Protein AF-A0A8W8NRC4-F1 (afdb_monomer_lite)

Secondary structure (DSSP, 8-state):
-TTS--SEEEGGGGTT-TT--EEE--SS--SEEE--TT----EEEEE--SS--S---GGGGGGEEEEEEEE-TTS-EE-SGGGHHHH-TTTTTTEEETTGGG-BEEESGGGTT-BGGG--GGGS------S---S---BPPHHHHH----S-HHHHHHHHHHHEEEEEETTS-EEEEEEEEETTEEEE-SHHHHTTTT-SSS-SEEEEETT-SSPBEEEEEEE-TTTTTT-GGG--EEEEEE-SS--TT-PPPEEPPHHHHHHHHHH--EEEEEEEEEESSSEEEEEEEEEEE-S--SSTTSEEEEEPGGGS-TTEEEE-TTPEEEESSTT--EEEEEEE----SSTTEEEEEEGGGTHHHHHHHHHHHHHHEEE-SS-EEE-------HHHHHHHHS-----

Organism: Magallana gigas (NCBI:txid29159)

pLDDT: mean 82.93, std 14.38, range [27.86, 97.38]

Foldseek 3Di:
DPQEADQEEELVVCQPPQPAAEDEPENYAHQAYHQDPPRAAAHQEYEPDQYAYQAYAPSVLRRYHFAHEYHHANYAYAQALRCLLVQDPVNCRRYPHPPLQRQQHCDDPVRHRPRPNPDDNVNRHDPPPDVCPPPFQLADDSVLLVDPPPDDLVVLFLLLLQQKKFKAAPVRAGQAIWGNQDQQKIKFFQVSQPVQPPDPPDSRIFMDGRPDPDTWAWFDKAAQQCVVVVPQLRRMIMTGTDDDPPPPPRDGARAYAPSSCVSSCVPFFKKKKWWFKDDPPGRDDIGMFIWGWDPDDPDPQWTKTFGDPPPAPPRIDTRQGNIWMATHGRNRRYTQFGWDDDDDPDRRMTIGNGCNSCSVLVSLQVVQDVVFWDADPVHIDGDDGPHDHPVNVVVVVDPPDDD

Radius of gyration: 23.8 Å; chains: 1; bounding box: 59×49×68 Å

InterPro domains:
  IPR000483 Cysteine-rich flanking region, C-terminal [SM00082] (75-127)
  IPR009003 Peptidase S1, PA clan [SSF50494] (170-368)
  IPR032675 Leucine-rich repeat domain superfamily [G3DSA:3.80.10.10] (1-137)
  IPR051295 Leucine-rich glioma-inactivated/LGI-related [PTHR24367] (42-146)

Structure (mmCIF, N/CA/C/O backbone):
data_AF-A0A8W8NRC4-F1
#
_entry.id   AF-A0A8W8NRC4-F1
#
loop_
_atom_site.group_PDB
_atom_site.id
_atom_site.type_symbol
_atom_site.label_atom_id
_atom_site.label_alt_id
_atom_site.label_comp_id
_atom_site.label_asym_id
_atom_site.label_entity_id
_atom_site.label_seq_id
_atom_site.pdbx_PDB_ins_code
_atom_site.Cartn_x
_atom_site.Cartn_y
_atom_site.Cartn_z
_atom_site.occupancy
_atom_site.B_iso_or_equiv
_atom_site.auth_seq_id
_atom_site.auth_comp_id
_atom_site.auth_asym_id
_atom_site.auth_atom_id
_atom_site.pdbx_PDB_model_num
ATOM 1 N N . MET A 1 1 ? -12.904 6.091 25.878 1.00 91.38 1 MET A N 1
ATOM 2 C CA . MET A 1 1 ? -11.853 6.393 24.872 1.00 91.38 1 MET A CA 1
ATOM 3 C C . MET A 1 1 ? -12.434 6.813 23.511 1.00 91.38 1 MET A C 1
ATOM 5 O O . MET A 1 1 ? -11.708 6.826 22.515 1.00 91.38 1 MET A O 1
ATOM 9 N N . LYS A 1 2 ? -13.689 7.273 23.476 1.00 94.75 2 LYS A N 1
ATOM 10 C CA . LYS A 1 2 ? -14.356 7.843 22.305 1.00 94.75 2 LYS A CA 1
ATOM 11 C C . LYS A 1 2 ? -13.610 9.009 21.663 1.00 94.75 2 LYS A C 1
ATOM 13 O O . LYS A 1 2 ? -12.963 9.786 22.367 1.00 94.75 2 LYS A O 1
ATOM 18 N N . GLY A 1 3 ? -13.727 9.137 20.341 1.00 92.00 3 GLY A N 1
ATOM 19 C CA . GLY A 1 3 ? -13.308 10.333 19.600 1.00 92.00 3 GLY A CA 1
ATOM 20 C C . GLY A 1 3 ? -11.796 10.557 19.569 1.00 92.00 3 GLY A C 1
ATOM 21 O O . GLY A 1 3 ? -11.331 11.682 19.377 1.00 92.00 3 GLY A O 1
ATOM 22 N N . ASN A 1 4 ? -11.016 9.504 19.813 1.00 91.44 4 ASN A N 1
ATOM 23 C CA . ASN A 1 4 ? -9.562 9.575 19.803 1.00 91.44 4 ASN A CA 1
ATOM 24 C C . ASN A 1 4 ? -9.013 9.218 18.412 1.00 91.44 4 ASN A C 1
ATOM 26 O O . ASN A 1 4 ? -9.704 9.256 17.397 1.00 91.44 4 ASN A O 1
ATOM 30 N N . LYS A 1 5 ? -7.708 8.950 18.333 1.00 89.12 5 LYS A N 1
ATOM 31 C CA . LYS A 1 5 ? -7.019 8.608 17.081 1.00 89.12 5 LYS A CA 1
ATOM 32 C C . LYS A 1 5 ? -6.354 7.242 17.192 1.00 89.12 5 LYS A C 1
ATOM 34 O O . LYS A 1 5 ? -5.178 7.097 16.864 1.00 89.12 5 LYS A O 1
ATOM 39 N N . LEU A 1 6 ? -7.074 6.271 17.742 1.00 88.94 6 LEU A N 1
ATOM 40 C CA . LEU A 1 6 ? -6.575 4.910 17.906 1.00 88.94 6 LEU A CA 1
ATOM 41 C C . LEU A 1 6 ? -6.687 4.153 16.578 1.00 88.94 6 LEU A C 1
ATOM 43 O O . LEU A 1 6 ? -7.722 4.217 15.927 1.00 88.94 6 LEU A O 1
ATOM 47 N N . LEU A 1 7 ? -5.625 3.442 16.187 1.00 86.88 7 LEU A N 1
ATOM 48 C CA . LEU A 1 7 ? -5.632 2.527 15.029 1.00 86.88 7 LEU A CA 1
ATOM 49 C C . LEU A 1 7 ? -5.990 1.091 15.417 1.00 86.88 7 LEU A C 1
ATOM 51 O O . LEU A 1 7 ? -6.345 0.285 14.563 1.00 86.88 7 LEU A O 1
ATOM 55 N N . ASN A 1 8 ? -5.839 0.772 16.699 1.00 88.50 8 ASN A N 1
ATOM 56 C CA . ASN A 1 8 ? -6.156 -0.511 17.299 1.00 88.50 8 ASN A CA 1
ATOM 57 C C . ASN A 1 8 ? -6.376 -0.338 18.794 1.00 88.50 8 ASN A C 1
ATOM 59 O O . ASN A 1 8 ? -6.003 0.687 19.378 1.00 88.50 8 ASN A O 1
ATOM 63 N N . PHE A 1 9 ? -6.953 -1.370 19.385 1.00 90.81 9 PHE A N 1
ATOM 64 C CA . PHE A 1 9 ? -7.138 -1.455 20.813 1.00 90.81 9 PHE A CA 1
ATOM 65 C C . PHE A 1 9 ? -6.835 -2.872 21.281 1.00 90.81 9 PHE A C 1
ATOM 67 O O . PHE A 1 9 ? -7.392 -3.825 20.740 1.00 90.81 9 PHE A O 1
ATOM 74 N N . ASN A 1 10 ? -5.958 -3.008 22.274 1.00 90.69 10 ASN A N 1
ATOM 75 C CA . ASN A 1 10 ? -5.659 -4.292 22.889 1.00 90.69 10 ASN A CA 1
ATOM 76 C C . ASN A 1 10 ? -6.297 -4.361 24.273 1.00 90.69 10 ASN A C 1
ATOM 78 O O . ASN A 1 10 ? -5.973 -3.569 25.161 1.00 90.69 10 ASN A O 1
ATOM 82 N N . PHE A 1 11 ? -7.191 -5.328 24.469 1.00 91.25 11 PHE A N 1
ATOM 83 C CA . PHE A 1 11 ? -7.958 -5.432 25.707 1.00 91.25 11 PHE A CA 1
ATOM 84 C C . PHE A 1 11 ? -7.105 -5.795 26.933 1.00 91.25 11 PHE A C 1
ATOM 86 O O . PHE A 1 11 ? -7.537 -5.547 28.056 1.00 91.25 11 PHE A O 1
ATOM 93 N N . THR A 1 12 ? -5.864 -6.268 26.756 1.00 90.38 12 THR A N 1
ATOM 94 C CA . THR A 1 12 ? -4.906 -6.435 27.871 1.00 90.38 12 THR A CA 1
ATOM 95 C C . THR A 1 12 ? -4.563 -5.117 28.568 1.00 90.38 12 THR A C 1
ATOM 97 O O . THR A 1 12 ? -4.163 -5.123 29.727 1.00 90.38 12 THR A O 1
ATOM 100 N N . TRP A 1 13 ? -4.748 -3.968 27.910 1.00 90.75 13 TRP A N 1
ATOM 101 C CA . TRP A 1 13 ? -4.475 -2.657 28.510 1.00 90.75 13 TRP A CA 1
ATOM 102 C C . TRP A 1 13 ? -5.466 -2.275 29.611 1.00 90.75 13 TRP A C 1
ATOM 104 O O . TRP A 1 13 ? -5.185 -1.368 30.391 1.00 90.75 13 TRP A O 1
ATOM 114 N N . ILE A 1 14 ? -6.617 -2.948 29.674 1.00 91.50 14 ILE A N 1
ATOM 115 C CA . ILE A 1 14 ? -7.702 -2.634 30.609 1.00 91.50 14 ILE A CA 1
ATOM 116 C C . ILE A 1 14 ? -8.070 -3.807 31.528 1.00 91.50 14 ILE A C 1
ATOM 118 O O . ILE A 1 14 ? -9.033 -3.704 32.279 1.00 91.50 14 ILE A O 1
ATOM 122 N N . THR A 1 15 ? -7.295 -4.900 31.533 1.00 87.94 15 THR A N 1
ATOM 123 C CA . THR A 1 15 ? -7.568 -6.083 32.379 1.00 87.94 15 THR A CA 1
ATOM 124 C C . THR A 1 15 ? -7.462 -5.815 33.875 1.00 87.94 15 THR A C 1
ATOM 126 O O . THR A 1 15 ? -8.108 -6.498 34.660 1.00 87.94 15 THR A O 1
ATOM 129 N N . ASN A 1 16 ? -6.682 -4.814 34.289 1.00 86.00 16 ASN A N 1
ATOM 130 C CA . ASN A 1 16 ? -6.444 -4.508 35.705 1.00 86.00 16 ASN A CA 1
ATOM 131 C C . ASN A 1 16 ? -7.410 -3.446 36.263 1.00 86.00 16 ASN A C 1
ATOM 133 O O . ASN A 1 16 ? -7.067 -2.729 37.201 1.00 86.00 16 ASN A O 1
ATOM 137 N N . LEU A 1 17 ? -8.602 -3.315 35.674 1.00 88.56 17 LEU A N 1
ATOM 138 C CA . LEU A 1 17 ? -9.624 -2.347 36.074 1.00 88.56 17 LEU A CA 1
ATOM 139 C C . LEU A 1 17 ? -10.844 -3.088 36.658 1.00 88.56 17 LEU A C 1
ATOM 141 O O . LEU A 1 17 ? -11.779 -3.402 35.925 1.00 88.56 17 LEU A O 1
ATOM 145 N N . PRO A 1 18 ? -10.865 -3.378 37.975 1.00 80.81 18 PRO A N 1
ATOM 146 C CA . PRO A 1 18 ? -11.816 -4.322 38.576 1.00 80.81 18 PRO A CA 1
ATOM 147 C C . PRO A 1 18 ? -13.279 -3.852 38.573 1.00 80.81 18 PRO A C 1
ATOM 149 O O . PRO A 1 18 ? -14.177 -4.670 38.721 1.00 80.81 18 PRO A O 1
ATOM 152 N N . GLN A 1 19 ? -13.524 -2.549 38.415 1.00 89.38 19 GLN A N 1
ATOM 153 C CA . GLN A 1 19 ? -14.869 -1.953 38.366 1.00 89.38 19 GLN A CA 1
ATOM 154 C C . GLN A 1 19 ? -15.298 -1.574 36.938 1.00 89.38 19 GLN A C 1
ATOM 156 O O . GLN A 1 19 ? -16.319 -0.912 36.741 1.00 89.38 19 GLN A O 1
ATOM 161 N N . LEU A 1 20 ? -14.503 -1.934 35.926 1.00 93.00 20 LEU A N 1
ATOM 162 C CA . LEU A 1 20 ? -14.778 -1.550 34.549 1.00 93.00 20 LEU A CA 1
ATOM 163 C C . LEU A 1 20 ? -15.996 -2.306 34.014 1.00 93.00 20 LEU A C 1
ATOM 165 O O . LEU A 1 20 ? -15.986 -3.530 33.920 1.00 93.00 20 LEU A O 1
ATOM 169 N N . SER A 1 21 ? -17.025 -1.554 33.633 1.00 93.06 21 SER A N 1
ATOM 170 C CA . SER A 1 21 ? -18.282 -2.098 33.108 1.00 93.06 21 SER A CA 1
ATOM 171 C C . SER A 1 21 ? -18.714 -1.480 31.778 1.00 93.06 21 SER A C 1
ATOM 173 O O . SER A 1 21 ? -19.481 -2.112 31.065 1.00 93.06 21 SER A O 1
ATOM 175 N N . SER A 1 22 ? -18.210 -0.302 31.402 1.00 94.56 22 SER A N 1
ATOM 176 C CA . SER A 1 22 ? -18.508 0.339 30.116 1.00 94.56 22 SER A CA 1
ATOM 177 C C . SER A 1 22 ? -17.220 0.788 29.431 1.00 94.56 22 SER A C 1
ATOM 179 O O . SER A 1 22 ? -16.337 1.379 30.064 1.00 94.56 22 SER A O 1
ATOM 181 N N . VAL A 1 23 ? -17.088 0.470 28.142 1.00 95.44 23 VAL A N 1
ATOM 182 C CA . VAL A 1 23 ? -15.952 0.853 27.299 1.00 95.44 23 VAL A CA 1
ATOM 183 C C . VAL A 1 23 ? -16.462 1.464 26.002 1.00 95.44 23 VAL A C 1
ATOM 185 O O . VAL A 1 23 ? -16.931 0.780 25.102 1.00 95.44 23 VAL A O 1
ATOM 188 N N . ASP A 1 24 ? -16.283 2.772 25.875 1.00 96.12 24 ASP A N 1
ATOM 189 C CA . ASP A 1 24 ? -16.586 3.489 24.641 1.00 96.12 24 ASP A CA 1
ATOM 190 C C . ASP A 1 24 ? -15.299 3.741 23.829 1.00 96.12 24 ASP A C 1
ATOM 192 O O . ASP A 1 24 ? -14.409 4.497 24.253 1.00 96.12 24 ASP A O 1
ATOM 196 N N . LEU A 1 25 ? -15.189 3.077 22.678 1.00 96.56 25 LEU A N 1
ATOM 197 C CA . LEU A 1 25 ? -14.139 3.198 21.659 1.00 96.56 25 LEU A CA 1
ATOM 198 C C . LEU A 1 25 ? -14.672 3.820 20.356 1.00 96.56 25 LEU A C 1
ATOM 200 O O . LEU A 1 25 ? -13.965 3.803 19.340 1.00 96.56 25 LEU A O 1
ATOM 204 N N . SER A 1 26 ? -15.879 4.389 20.367 1.00 96.06 26 SER A N 1
ATOM 205 C CA . SER A 1 26 ? -16.515 4.897 19.157 1.00 96.06 26 SER A CA 1
ATOM 206 C C . SER A 1 26 ? -15.721 6.045 18.523 1.00 96.06 26 SER A C 1
ATOM 208 O O . SER A 1 26 ? -14.957 6.755 19.196 1.00 96.06 26 SER A O 1
ATOM 210 N N . SER A 1 27 ? -15.909 6.249 17.219 1.00 95.69 27 SER A N 1
ATOM 211 C CA . SER A 1 27 ? -15.361 7.399 16.484 1.00 95.69 27 SER A CA 1
ATOM 212 C C . SER A 1 27 ? -13.826 7.493 16.573 1.00 95.69 27 SER A C 1
ATOM 214 O O . SER A 1 27 ? -13.253 8.555 16.835 1.00 95.69 27 SER A O 1
ATOM 216 N N . ASN A 1 28 ? -13.157 6.352 16.404 1.00 94.56 28 ASN A N 1
ATOM 217 C CA . ASN A 1 28 ? -11.700 6.223 16.314 1.00 94.56 28 ASN A CA 1
ATOM 218 C C . ASN A 1 28 ? -11.307 5.821 14.870 1.00 94.56 28 ASN A C 1
ATOM 220 O O . ASN A 1 28 ? -12.038 6.084 13.921 1.00 94.56 28 ASN A O 1
ATOM 224 N N . TYR A 1 29 ? -10.120 5.239 14.667 1.00 91.00 29 TYR A N 1
ATOM 225 C CA . TYR A 1 29 ? -9.665 4.710 13.374 1.00 91.00 29 TYR A CA 1
ATOM 226 C C . TYR A 1 29 ? -9.288 3.225 13.474 1.00 91.00 29 TYR A C 1
ATOM 228 O O . TYR A 1 29 ? -8.344 2.783 12.812 1.00 91.00 29 TYR A O 1
ATOM 236 N N . LEU A 1 30 ? -9.974 2.471 14.339 1.00 91.62 30 LEU A N 1
ATOM 237 C CA . LEU A 1 30 ? -9.638 1.083 14.647 1.00 91.62 30 LEU A CA 1
ATOM 238 C C . LEU A 1 30 ? -9.806 0.203 13.408 1.00 91.62 30 LEU A C 1
ATOM 240 O O . LEU A 1 30 ? -10.889 0.154 12.841 1.00 91.62 30 LEU A O 1
ATOM 244 N N . PHE A 1 31 ? -8.753 -0.505 13.005 1.00 87.31 31 PHE A N 1
ATOM 245 C CA . PHE A 1 31 ? -8.823 -1.513 11.937 1.00 87.31 31 PHE A CA 1
ATOM 246 C C . PHE A 1 31 ? -9.030 -2.931 12.486 1.00 87.31 31 PHE A C 1
ATOM 248 O O . PHE A 1 31 ? -9.543 -3.797 11.784 1.00 87.31 31 PHE A O 1
ATOM 255 N N . TRP A 1 32 ? -8.640 -3.167 13.741 1.00 88.38 32 TRP A N 1
ATOM 256 C CA . TRP A 1 32 ? -8.891 -4.402 14.482 1.00 88.38 32 TRP A CA 1
ATOM 257 C C . TRP A 1 32 ? -8.853 -4.130 15.991 1.00 88.38 32 TRP A C 1
ATOM 259 O O . TRP A 1 32 ? -8.426 -3.061 16.452 1.00 88.38 32 TRP A O 1
ATOM 269 N N . VAL A 1 33 ? -9.271 -5.136 16.753 1.00 89.44 33 VAL A N 1
ATOM 270 C CA . VAL A 1 33 ? -9.147 -5.198 18.209 1.00 89.44 33 VAL A CA 1
ATOM 271 C C . VAL A 1 33 ? -8.431 -6.488 18.604 1.00 89.44 33 VAL A C 1
ATOM 273 O O . VAL A 1 33 ? -8.738 -7.554 18.072 1.00 89.44 33 VAL A O 1
ATOM 276 N N . ASP A 1 34 ? -7.473 -6.395 19.525 1.00 87.06 34 ASP A N 1
ATOM 277 C CA . ASP A 1 34 ? -6.728 -7.553 20.020 1.00 87.06 34 ASP A CA 1
ATOM 278 C C . ASP A 1 34 ? -7.390 -8.100 21.286 1.00 87.06 34 ASP A C 1
ATOM 280 O O . ASP A 1 34 ? -7.493 -7.408 22.306 1.00 87.06 34 ASP A O 1
ATOM 284 N N . LEU A 1 35 ? -7.781 -9.372 21.222 1.00 86.56 35 LEU A N 1
ATOM 285 C CA . LEU A 1 35 ? -8.403 -10.127 22.310 1.00 86.56 35 LEU A CA 1
ATOM 286 C C . LEU A 1 35 ? -7.641 -11.432 22.567 1.00 86.56 35 LEU A C 1
ATOM 288 O O . LEU A 1 35 ? -8.071 -12.491 22.114 1.00 86.56 35 LEU A O 1
ATOM 292 N N . PRO A 1 36 ? -6.497 -11.381 23.274 1.00 85.81 36 PRO A N 1
ATOM 293 C CA . PRO A 1 36 ? -5.828 -12.593 23.734 1.00 85.81 36 PRO A CA 1
ATOM 294 C C . PRO A 1 36 ? -6.735 -13.413 24.659 1.00 85.81 36 PRO A C 1
ATOM 296 O O . PRO A 1 36 ? -7.453 -12.843 25.480 1.00 85.81 36 PRO A O 1
ATOM 299 N N . ASP A 1 37 ? -6.638 -14.743 24.605 1.00 82.88 37 ASP A N 1
ATOM 300 C CA . ASP A 1 37 ? -7.461 -15.652 25.425 1.00 82.88 37 ASP A CA 1
ATOM 301 C C . ASP A 1 37 ? -7.292 -15.469 26.944 1.00 82.88 37 ASP A C 1
ATOM 303 O O . ASP A 1 37 ? -8.124 -15.923 27.729 1.00 82.88 37 ASP A O 1
ATOM 307 N N . THR A 1 38 ? -6.219 -14.804 27.373 1.00 84.62 38 THR A N 1
ATOM 308 C CA . THR A 1 38 ? -5.936 -14.494 28.780 1.00 84.62 38 THR A CA 1
ATOM 309 C C . THR A 1 38 ? -6.771 -13.339 29.329 1.00 84.62 38 THR A C 1
ATOM 311 O O . THR A 1 38 ? -6.857 -13.179 30.548 1.00 84.62 38 THR A O 1
ATOM 314 N N . VAL A 1 39 ? -7.384 -12.527 28.464 1.00 86.44 39 VAL A N 1
ATOM 315 C CA . VAL A 1 39 ? -8.204 -11.384 28.870 1.00 86.44 39 VAL A CA 1
ATOM 316 C C . VAL A 1 39 ? -9.542 -11.884 29.410 1.00 86.44 39 VAL A C 1
ATOM 318 O O . VAL A 1 39 ? -10.314 -12.524 28.701 1.00 86.44 39 VAL A O 1
ATOM 321 N N . LYS A 1 40 ? -9.840 -11.533 30.663 1.00 85.19 40 LYS A N 1
ATOM 322 C CA . LYS A 1 40 ? -11.147 -11.742 31.294 1.00 85.19 40 LYS A CA 1
ATOM 323 C C . LYS A 1 40 ? -11.673 -10.399 31.786 1.00 85.19 40 LYS A C 1
ATOM 325 O O . LYS A 1 40 ? -11.045 -9.769 32.632 1.00 85.19 40 LYS A O 1
ATOM 330 N N . LEU A 1 41 ? -12.802 -9.963 31.238 1.00 89.88 41 LEU A N 1
ATOM 331 C CA . LEU A 1 41 ? -13.523 -8.749 31.628 1.00 89.88 41 LEU A CA 1
ATOM 332 C C . LEU A 1 41 ? -15.019 -9.079 31.705 1.00 89.88 41 LEU A C 1
ATOM 334 O O . LEU A 1 41 ? -15.447 -10.115 31.204 1.00 89.88 41 LEU A O 1
ATOM 338 N N . SER A 1 42 ? -15.803 -8.198 32.323 1.00 90.06 42 SER A N 1
ATOM 339 C CA . SER A 1 42 ? -17.263 -8.322 32.401 1.00 90.06 42 SER A CA 1
ATOM 340 C C . SER A 1 42 ? -17.911 -6.987 32.032 1.00 90.06 42 SER A C 1
ATOM 342 O O . SER A 1 42 ? -18.435 -6.261 32.879 1.00 90.06 42 SER A O 1
ATOM 344 N N . LEU A 1 43 ? -17.787 -6.609 30.758 1.00 92.00 43 LEU A N 1
ATOM 345 C CA . LEU A 1 43 ? -18.309 -5.342 30.247 1.00 92.00 43 LEU A CA 1
ATOM 346 C C . LEU A 1 43 ? -19.814 -5.440 29.996 1.00 92.00 43 LEU A C 1
ATOM 348 O O . LEU A 1 43 ? -20.260 -6.302 29.249 1.00 92.00 43 LEU A O 1
ATOM 352 N N . LYS A 1 44 ? -20.589 -4.532 30.584 1.00 91.38 44 LYS A N 1
ATOM 353 C CA . LYS A 1 44 ? -22.019 -4.339 30.313 1.00 91.38 44 LYS A CA 1
ATOM 354 C C . LYS A 1 44 ? -22.273 -3.504 29.060 1.00 91.38 44 LYS A C 1
ATOM 356 O O . LYS A 1 44 ? -23.349 -3.609 28.488 1.00 91.38 44 LYS A O 1
ATOM 361 N N . GLU A 1 45 ? -21.313 -2.685 28.647 1.00 92.06 45 GLU A N 1
ATOM 362 C CA . GLU A 1 45 ? -21.433 -1.823 27.472 1.00 92.06 45 GLU A CA 1
ATOM 363 C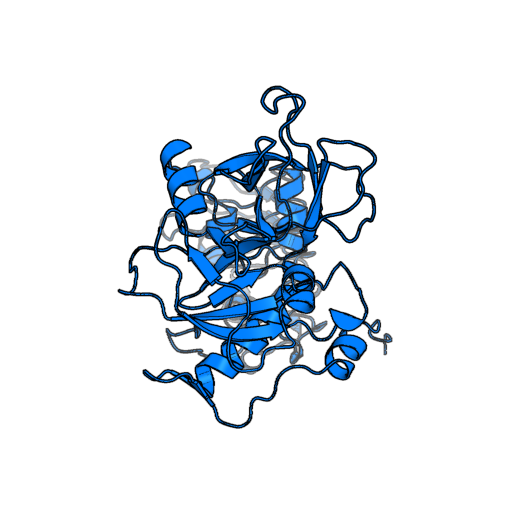 C . GLU A 1 45 ? -20.095 -1.737 26.725 1.00 92.06 45 GLU A C 1
ATOM 365 O O . GLU A 1 45 ? -19.039 -1.517 27.330 1.00 92.06 45 GLU A O 1
ATOM 370 N N . LEU A 1 46 ? -20.140 -1.909 25.405 1.00 93.56 46 LEU A N 1
ATOM 371 C CA . LEU A 1 46 ? -19.006 -1.744 24.504 1.00 93.56 46 LEU A CA 1
ATOM 372 C C . LEU A 1 46 ? -19.449 -1.038 23.219 1.00 93.56 46 LEU A C 1
ATOM 374 O O . LEU A 1 46 ? -20.170 -1.613 22.410 1.00 93.56 46 LEU A O 1
ATOM 378 N N . SER A 1 47 ? -18.943 0.165 22.968 1.00 94.31 47 SER A N 1
ATOM 379 C CA . SER A 1 47 ? -19.109 0.809 21.660 1.00 94.31 47 SER A CA 1
ATOM 380 C C . SER A 1 47 ? -17.805 0.751 20.876 1.00 94.31 47 SER A C 1
ATOM 382 O O . SER A 1 47 ? -16.784 1.274 21.317 1.00 94.31 47 SER A O 1
ATOM 384 N N . ILE A 1 48 ? -17.831 0.123 19.705 1.00 94.44 48 ILE A N 1
ATOM 385 C CA . ILE A 1 48 ? -16.769 0.127 18.685 1.00 94.44 48 ILE A CA 1
ATOM 386 C C . ILE A 1 48 ? -17.267 0.760 17.373 1.00 94.44 48 ILE A C 1
ATOM 388 O O . ILE A 1 48 ? -16.657 0.579 16.316 1.00 94.44 48 ILE A O 1
ATOM 392 N N . ALA A 1 49 ? -18.362 1.519 17.443 1.00 94.25 49 ALA A N 1
ATOM 393 C CA . ALA A 1 49 ? -18.997 2.167 16.303 1.00 94.25 49 ALA A CA 1
ATOM 394 C C . ALA A 1 49 ? -18.100 3.219 15.626 1.00 94.25 49 ALA A C 1
ATOM 396 O O . ALA A 1 49 ? -17.184 3.763 16.249 1.00 94.25 49 ALA A O 1
ATOM 397 N N . ASP A 1 50 ? -18.367 3.519 14.356 1.00 94.00 50 ASP A N 1
ATOM 398 C CA . ASP A 1 50 ? -17.662 4.534 13.558 1.00 94.00 50 ASP A CA 1
ATOM 399 C C . ASP A 1 50 ? -16.134 4.349 13.564 1.00 94.00 50 ASP A C 1
ATOM 401 O O . ASP A 1 50 ? -15.360 5.228 13.959 1.00 94.00 50 ASP A O 1
ATOM 405 N N . ASN A 1 51 ? -15.698 3.157 13.168 1.00 94.31 51 ASN A N 1
ATOM 406 C CA . ASN A 1 51 ? -14.297 2.772 13.033 1.00 94.31 51 ASN A CA 1
ATOM 407 C C . ASN A 1 51 ? -14.049 2.156 11.637 1.00 94.31 51 ASN A C 1
ATOM 409 O O . ASN A 1 51 ? -14.889 2.235 10.745 1.00 94.31 51 ASN A O 1
ATOM 413 N N . ASN A 1 52 ? -12.875 1.559 11.416 1.00 91.19 52 ASN A N 1
ATOM 414 C CA . ASN A 1 52 ? -12.507 0.889 10.163 1.00 91.19 52 ASN A CA 1
ATOM 415 C C . ASN A 1 52 ? -12.466 -0.643 10.316 1.00 91.19 52 ASN A C 1
ATOM 417 O O . ASN A 1 52 ? -11.661 -1.309 9.653 1.00 91.19 52 ASN A O 1
ATOM 421 N N . LEU A 1 53 ? -13.259 -1.209 11.229 1.00 90.81 53 LEU A N 1
ATOM 422 C CA . LEU A 1 53 ? -13.270 -2.647 11.473 1.00 90.81 53 LEU A CA 1
ATOM 423 C C . LEU A 1 53 ? -13.917 -3.362 10.286 1.00 90.81 53 LEU A C 1
ATOM 425 O O . LEU A 1 53 ? -14.990 -2.982 9.826 1.00 90.81 53 LEU A O 1
ATOM 429 N N . LYS A 1 54 ? -13.258 -4.420 9.816 1.00 89.31 54 LYS A N 1
ATOM 430 C CA . LYS A 1 54 ? -13.815 -5.335 8.809 1.00 89.31 54 LYS A CA 1
ATOM 431 C C . LYS A 1 54 ? -14.425 -6.584 9.423 1.00 89.31 54 LYS A C 1
ATOM 433 O O . LYS A 1 54 ? -15.255 -7.240 8.818 1.00 89.31 54 LYS A O 1
ATOM 438 N N . THR A 1 55 ? -13.990 -6.942 10.621 1.00 88.50 55 THR A N 1
ATOM 439 C CA . THR A 1 55 ? -14.486 -8.109 11.337 1.00 88.50 55 THR A CA 1
ATOM 440 C C . THR A 1 55 ? -14.341 -7.877 12.832 1.00 88.50 55 THR A C 1
ATOM 442 O O . THR A 1 55 ? -13.549 -7.033 13.268 1.00 88.50 55 THR A O 1
ATOM 445 N N . VAL A 1 56 ? -15.090 -8.640 13.619 1.00 88.00 56 VAL A N 1
ATOM 446 C CA . VAL A 1 56 ? -15.016 -8.643 15.076 1.00 88.00 56 VAL A CA 1
ATOM 447 C C . VAL A 1 56 ? -14.828 -10.092 15.523 1.00 88.00 56 VAL A C 1
ATOM 449 O O . VAL A 1 56 ? -15.651 -10.943 15.178 1.00 88.00 56 VAL A O 1
ATOM 452 N N . PRO A 1 57 ? -13.749 -10.412 16.259 1.00 87.06 57 PRO A N 1
ATOM 453 C CA . PRO A 1 57 ? -13.445 -11.790 16.617 1.00 87.06 57 PRO A CA 1
ATOM 454 C C . PRO A 1 57 ? -14.490 -12.356 17.584 1.00 87.06 57 PRO A C 1
ATOM 456 O O . PRO A 1 57 ? -14.872 -11.690 18.544 1.00 87.06 57 PRO A O 1
ATOM 459 N N . ALA A 1 58 ? -14.859 -13.629 17.408 1.00 84.31 58 ALA A N 1
ATOM 460 C CA . ALA A 1 58 ? -15.783 -14.341 18.302 1.00 84.31 58 ALA A CA 1
ATOM 461 C C . ALA A 1 58 ? -15.327 -14.346 19.776 1.00 84.31 58 ALA A C 1
ATOM 463 O O . ALA A 1 58 ? -16.142 -14.415 20.696 1.00 84.31 58 ALA A O 1
ATOM 464 N N . GLY A 1 59 ? -14.014 -14.215 20.012 1.00 84.94 59 GLY A N 1
ATOM 465 C CA . GLY A 1 59 ? -13.429 -14.051 21.344 1.00 84.94 59 GLY A CA 1
ATOM 466 C C . GLY A 1 59 ? -13.951 -12.832 22.112 1.00 84.94 59 GLY A C 1
ATOM 467 O O . GLY A 1 59 ? -13.877 -12.833 23.340 1.00 84.94 59 GLY A O 1
ATOM 468 N N . LEU A 1 60 ? -14.548 -11.843 21.433 1.00 87.00 60 LEU A N 1
ATOM 469 C CA . LEU A 1 60 ? -15.180 -10.687 22.069 1.00 87.00 60 LEU A CA 1
ATOM 470 C C . LEU A 1 60 ? -16.253 -11.103 23.087 1.00 87.00 60 LEU A C 1
ATOM 472 O O . LEU A 1 60 ? -16.361 -10.488 24.143 1.00 87.00 60 LEU A O 1
ATOM 476 N N . LYS A 1 61 ? -16.979 -12.202 22.847 1.00 81.94 61 LYS A N 1
ATOM 477 C CA . LYS A 1 61 ? -17.982 -12.724 23.789 1.00 81.94 61 LYS A CA 1
ATOM 478 C C . LYS A 1 61 ? -17.417 -12.962 25.196 1.00 81.94 61 LYS A C 1
ATOM 480 O O . LYS A 1 61 ? -18.124 -12.771 26.177 1.00 81.94 61 LYS A O 1
ATOM 485 N N . LYS A 1 62 ? -16.146 -13.362 25.310 1.00 84.88 62 LYS A N 1
ATOM 486 C CA . LYS A 1 62 ? -15.516 -13.723 26.594 1.00 84.88 62 LYS A CA 1
ATOM 487 C C . LYS A 1 62 ? -15.312 -12.531 27.534 1.00 84.88 62 LYS A C 1
ATOM 489 O O . LYS A 1 62 ? -15.046 -12.741 28.713 1.00 84.88 62 LYS A O 1
ATOM 494 N N . ILE A 1 63 ? -15.381 -11.306 27.011 1.00 88.69 63 ILE A N 1
ATOM 495 C CA . ILE A 1 63 ? -15.140 -10.075 27.774 1.00 88.69 63 ILE A CA 1
ATOM 496 C C . ILE A 1 63 ? -16.424 -9.295 28.089 1.00 88.69 63 ILE A C 1
ATOM 498 O O . ILE A 1 63 ? -16.369 -8.248 28.737 1.00 88.69 63 ILE A O 1
ATOM 502 N N . LEU A 1 64 ? -17.564 -9.785 27.602 1.00 88.62 64 LEU A N 1
ATOM 503 C CA . LEU A 1 64 ? -18.879 -9.178 27.750 1.00 88.62 64 LEU A CA 1
ATOM 504 C C . LEU A 1 64 ? -19.638 -9.849 28.901 1.00 88.62 64 LEU A C 1
ATOM 506 O O . LEU A 1 64 ? -19.581 -11.066 29.078 1.00 88.62 64 LEU A O 1
ATOM 510 N N . ALA A 1 65 ? -20.360 -9.050 29.678 1.00 87.44 65 ALA A N 1
ATOM 511 C CA . ALA A 1 65 ? -21.321 -9.536 30.655 1.00 87.44 65 ALA A CA 1
ATOM 512 C C . ALA A 1 65 ? -22.555 -10.131 29.952 1.00 87.44 65 ALA A C 1
ATOM 514 O O . ALA A 1 65 ? -22.823 -9.855 28.781 1.00 87.44 65 ALA A O 1
ATOM 515 N N . GLN A 1 66 ? -23.343 -10.920 30.684 1.00 82.69 66 GLN A N 1
ATOM 516 C CA . GLN A 1 66 ? -24.645 -11.373 30.197 1.00 82.69 66 GLN A CA 1
ATOM 517 C C . GLN A 1 66 ? -25.541 -10.161 29.905 1.00 82.69 66 GLN A C 1
ATOM 519 O O . GLN A 1 66 ? -25.614 -9.243 30.724 1.00 82.69 66 GLN A O 1
ATOM 524 N N . SER A 1 67 ? -26.199 -10.158 28.742 1.00 79.56 67 SER A N 1
ATOM 525 C CA . SER A 1 67 ? -27.036 -9.042 28.275 1.00 79.56 67 SER A CA 1
ATOM 526 C C . SER A 1 67 ? -26.275 -7.720 28.092 1.00 79.56 67 SER A C 1
ATOM 528 O O . SER A 1 67 ? -26.869 -6.648 28.188 1.00 79.56 67 SER A O 1
ATOM 530 N N . ALA A 1 68 ? -24.965 -7.779 27.828 1.00 85.06 68 ALA A N 1
ATOM 531 C CA . ALA A 1 68 ? -24.184 -6.593 27.492 1.00 85.06 68 ALA A CA 1
ATOM 532 C C . ALA A 1 68 ? -24.668 -5.939 26.192 1.00 85.06 68 ALA A C 1
ATOM 534 O O . ALA A 1 68 ? -25.044 -6.651 25.262 1.00 85.06 68 ALA A O 1
ATOM 535 N N . PHE A 1 69 ? -24.572 -4.610 26.132 1.00 86.44 69 PHE A N 1
ATOM 536 C CA . PHE A 1 69 ? -24.858 -3.782 24.963 1.00 86.44 69 PHE A CA 1
ATOM 537 C C . PHE A 1 69 ? -23.599 -3.601 24.112 1.00 86.44 69 PHE A C 1
ATOM 539 O O . PHE A 1 69 ? -22.577 -3.126 24.616 1.00 86.44 69 PHE A O 1
ATOM 546 N N . VAL A 1 70 ? -23.662 -3.958 22.827 1.00 88.81 70 VAL A N 1
ATOM 547 C CA . VAL A 1 70 ? -22.546 -3.764 21.883 1.00 88.81 70 VAL A CA 1
ATOM 548 C C . VAL A 1 70 ? -22.987 -2.968 20.659 1.00 88.81 70 VAL A C 1
ATOM 550 O O . VAL A 1 70 ? -23.801 -3.469 19.894 1.00 88.81 70 VAL A O 1
ATOM 553 N N . ASP A 1 71 ? -22.406 -1.786 20.435 1.00 90.62 71 ASP A N 1
ATOM 554 C CA . ASP A 1 71 ? -22.609 -0.997 19.208 1.00 90.62 71 ASP A CA 1
ATOM 555 C C . ASP A 1 71 ? -21.385 -1.111 18.289 1.00 90.62 71 ASP A C 1
ATOM 557 O O . ASP A 1 71 ? -20.272 -0.718 18.648 1.00 90.62 71 ASP A O 1
ATOM 561 N N . MET A 1 72 ? -21.593 -1.648 17.089 1.00 90.81 72 MET A N 1
ATOM 562 C CA . MET A 1 72 ? -20.562 -1.834 16.058 1.00 90.81 72 MET A CA 1
ATOM 563 C C . MET A 1 72 ? -20.941 -1.215 14.705 1.00 90.81 72 MET A C 1
ATOM 565 O O . MET A 1 72 ? -20.322 -1.524 13.682 1.00 90.81 72 MET A O 1
ATOM 569 N N . THR A 1 73 ? -21.934 -0.325 14.699 1.00 90.62 73 THR A N 1
ATOM 570 C CA . THR A 1 73 ? -22.412 0.387 13.505 1.00 90.62 73 THR A CA 1
ATOM 571 C C . THR A 1 73 ? -21.336 1.303 12.897 1.00 90.62 73 THR A C 1
ATOM 573 O O . THR A 1 73 ? -20.294 1.557 13.500 1.00 90.62 73 THR A O 1
ATOM 576 N N . GLY A 1 74 ? -21.522 1.748 11.650 1.00 89.50 74 GLY A N 1
ATOM 577 C CA . GLY A 1 74 ? -20.578 2.666 10.986 1.00 89.50 74 GLY A CA 1
ATOM 578 C C . GLY A 1 74 ? -19.228 2.052 10.578 1.00 89.50 74 GLY A C 1
ATOM 579 O O . GLY A 1 74 ? -18.318 2.777 10.186 1.00 89.50 74 GLY A O 1
ATOM 580 N N . ASN A 1 75 ? -19.084 0.726 10.651 1.00 92.19 75 ASN A N 1
ATOM 581 C CA . ASN A 1 75 ? -17.907 -0.021 10.204 1.00 92.19 75 ASN A CA 1
ATOM 582 C C . ASN A 1 75 ? -18.187 -0.755 8.876 1.00 92.19 75 ASN A C 1
ATOM 584 O O . ASN A 1 75 ? -19.302 -1.213 8.634 1.00 92.19 75 ASN A O 1
ATOM 588 N N . ALA A 1 76 ? -17.167 -0.920 8.029 1.00 90.00 76 ALA A N 1
ATOM 589 C CA . ALA A 1 76 ? -17.277 -1.584 6.726 1.00 90.00 76 ALA A CA 1
ATOM 590 C C . ALA A 1 76 ? -17.039 -3.103 6.839 1.00 90.00 76 ALA A C 1
ATOM 592 O O . ALA A 1 76 ? -15.949 -3.588 6.533 1.00 90.00 76 ALA A O 1
ATOM 593 N N . MET A 1 77 ? -18.052 -3.839 7.301 1.00 91.25 77 MET A N 1
ATOM 594 C CA . MET A 1 77 ? -17.929 -5.256 7.662 1.00 91.25 77 MET A CA 1
ATOM 595 C C . MET A 1 77 ? -17.782 -6.186 6.443 1.00 91.25 77 MET A C 1
ATOM 597 O O . MET A 1 77 ? -18.558 -6.107 5.486 1.00 91.25 77 MET A O 1
ATOM 601 N N . ASP A 1 78 ? -16.814 -7.099 6.522 1.00 90.62 78 ASP A N 1
ATOM 602 C CA . ASP A 1 78 ? -16.658 -8.268 5.658 1.00 90.62 78 ASP A CA 1
ATOM 603 C C . ASP A 1 78 ? -17.513 -9.405 6.263 1.00 90.62 78 ASP A C 1
ATOM 605 O O . ASP A 1 78 ? -17.146 -10.026 7.263 1.00 90.62 78 ASP A O 1
ATOM 609 N N . CYS A 1 79 ? -18.686 -9.653 5.684 1.00 91.94 79 CYS A N 1
ATOM 610 C CA . CYS A 1 79 ? -19.646 -10.666 6.118 1.00 91.94 79 CYS A CA 1
ATOM 611 C C . CYS A 1 79 ? -19.256 -12.060 5.616 1.00 91.94 79 CYS A C 1
ATOM 613 O O . CYS A 1 79 ? -19.848 -12.600 4.684 1.00 91.94 79 CYS A O 1
ATOM 615 N N . ASP A 1 80 ? -18.232 -12.629 6.249 1.00 90.75 80 ASP A N 1
ATOM 616 C CA . ASP A 1 80 ? -17.765 -14.003 6.054 1.00 90.75 80 ASP A CA 1
ATOM 617 C C . ASP A 1 80 ? -18.052 -14.879 7.294 1.00 90.75 80 ASP A C 1
ATOM 619 O O . ASP A 1 80 ? -18.690 -14.450 8.264 1.00 90.75 80 ASP A O 1
ATOM 623 N N . CYS A 1 81 ? -17.546 -16.116 7.298 1.00 89.25 81 CYS A N 1
ATOM 624 C CA . CYS A 1 81 ? -17.733 -17.033 8.425 1.00 89.25 81 CYS A CA 1
ATOM 625 C C . CYS A 1 81 ? -17.177 -16.516 9.764 1.00 89.25 81 CYS A C 1
ATOM 627 O O . CYS A 1 81 ? -17.576 -17.009 10.819 1.00 89.25 81 CYS A O 1
ATOM 629 N N . LYS A 1 82 ? -16.276 -15.524 9.781 1.00 87.31 82 LYS A N 1
ATOM 630 C CA . LYS A 1 82 ? -15.738 -14.965 11.033 1.00 87.31 82 LYS A CA 1
ATOM 631 C C . LYS A 1 82 ? -16.773 -14.132 11.776 1.00 87.31 82 LYS A C 1
ATOM 633 O O . LYS A 1 82 ? -16.616 -13.935 12.977 1.00 87.31 82 LYS A O 1
ATOM 638 N N . LEU A 1 83 ? -17.821 -13.666 11.094 1.00 89.44 83 LEU A N 1
ATOM 639 C CA . LEU A 1 83 ? -18.962 -12.979 11.705 1.00 89.44 83 LEU A CA 1
ATOM 640 C C . LEU A 1 83 ? -20.127 -13.922 12.032 1.00 89.44 83 LEU A C 1
ATOM 642 O O . LEU A 1 83 ? -21.118 -13.476 12.601 1.00 89.44 83 LEU A O 1
ATOM 646 N N . ARG A 1 84 ? -20.001 -15.227 11.753 1.00 87.75 84 ARG A N 1
ATOM 647 C CA . ARG A 1 84 ? -21.045 -16.237 12.004 1.00 87.75 84 ARG A CA 1
ATOM 648 C C . ARG A 1 84 ? -21.555 -16.237 13.441 1.00 87.75 84 ARG A C 1
ATOM 650 O O . ARG A 1 84 ? -22.750 -16.363 13.676 1.00 87.75 84 ARG A O 1
ATOM 657 N N . TRP A 1 85 ? -20.663 -16.000 14.400 1.00 85.31 85 TRP A N 1
ATOM 658 C CA . TRP A 1 85 ? -21.020 -15.952 15.816 1.00 85.31 85 TRP A CA 1
ATOM 659 C C . TRP A 1 85 ? -22.038 -14.851 16.168 1.00 85.31 85 TRP A C 1
ATOM 661 O O . TRP A 1 85 ? -22.678 -14.943 17.211 1.00 85.31 85 TRP A O 1
ATOM 671 N N . LEU A 1 86 ? -22.186 -13.819 15.327 1.00 83.94 86 LEU A N 1
ATOM 672 C CA . LEU A 1 86 ? -23.141 -12.728 15.533 1.00 83.94 86 LEU A CA 1
ATOM 673 C C . LEU A 1 86 ? -24.576 -13.095 15.132 1.00 83.94 86 LEU A C 1
ATOM 675 O O . LEU A 1 86 ? -25.508 -12.516 15.679 1.00 83.94 86 LEU A O 1
ATOM 679 N N . ILE A 1 87 ? -24.758 -14.018 14.180 1.00 83.44 87 ILE A N 1
ATOM 680 C CA . ILE A 1 87 ? -26.087 -14.447 13.704 1.00 83.44 87 ILE A CA 1
ATOM 681 C C . ILE A 1 87 ? -26.555 -15.758 14.352 1.00 83.44 87 ILE A C 1
ATOM 683 O O . ILE A 1 87 ? -27.705 -16.147 14.171 1.00 83.44 87 ILE A O 1
ATOM 687 N N . ASP A 1 88 ? -25.681 -16.443 15.096 1.00 78.81 88 ASP A N 1
ATOM 688 C CA . ASP A 1 88 ? -25.993 -17.709 15.759 1.00 78.81 88 ASP A CA 1
ATOM 689 C C . ASP A 1 88 ? -27.029 -17.506 16.893 1.00 78.81 88 ASP A C 1
ATOM 691 O O . ASP A 1 88 ? -26.726 -16.852 17.903 1.00 78.81 88 ASP A O 1
ATOM 695 N N . PRO A 1 89 ? -28.236 -18.100 16.785 1.00 68.31 89 PRO A N 1
ATOM 696 C CA . PRO A 1 89 ? -29.285 -17.983 17.799 1.00 68.31 89 PRO A CA 1
ATOM 697 C C . PRO A 1 89 ? -28.896 -18.560 19.167 1.00 68.31 89 PRO A C 1
ATOM 699 O O . PRO A 1 89 ? -29.417 -18.130 20.198 1.00 68.31 89 PRO A O 1
ATOM 702 N N . ALA A 1 90 ? -27.967 -19.519 19.220 1.00 64.88 90 ALA A N 1
ATOM 703 C CA . ALA A 1 90 ? -27.456 -20.042 20.486 1.00 64.88 90 ALA A CA 1
ATOM 704 C C . ALA A 1 90 ? -26.570 -19.012 21.210 1.00 64.88 90 ALA A C 1
ATOM 706 O O . ALA A 1 90 ? -26.413 -19.063 22.434 1.00 64.88 90 ALA A O 1
ATOM 707 N N . LEU A 1 91 ? -25.995 -18.056 20.473 1.00 60.22 91 LEU A N 1
ATOM 708 C CA . LEU A 1 91 ? -25.100 -17.024 20.994 1.00 60.22 91 LEU A CA 1
ATOM 709 C C . LEU A 1 91 ? -25.818 -15.697 21.282 1.00 60.22 91 LEU A C 1
ATOM 711 O O . LEU A 1 91 ? -25.366 -14.964 22.169 1.00 60.22 91 LEU A O 1
ATOM 715 N N . SER A 1 92 ? -26.958 -15.434 20.636 1.00 56.25 92 SER A N 1
ATOM 716 C CA . SER A 1 92 ? -27.782 -14.230 20.843 1.00 56.25 92 SER A CA 1
ATOM 717 C C . SER A 1 92 ? -28.410 -14.124 22.243 1.00 56.25 92 SER A C 1
ATOM 719 O O . SER A 1 92 ? -28.847 -13.051 22.647 1.00 56.25 92 SER A O 1
ATOM 721 N N . THR A 1 93 ? -28.438 -15.216 23.013 1.00 57.59 93 THR A N 1
ATOM 722 C CA . THR A 1 93 ? -28.952 -15.246 24.398 1.00 57.59 93 THR A CA 1
ATOM 723 C C . THR A 1 93 ? -27.973 -14.679 25.432 1.00 57.59 93 THR A C 1
ATOM 725 O O . THR A 1 93 ? -28.373 -14.374 26.554 1.00 57.59 93 THR A O 1
ATOM 728 N N . VAL A 1 94 ? -26.689 -14.530 25.077 1.00 57.84 94 VAL A N 1
ATOM 729 C CA . VAL A 1 94 ? -25.631 -14.083 26.004 1.00 57.84 94 VAL A CA 1
ATOM 730 C C . VAL A 1 94 ? -25.216 -12.631 25.750 1.00 57.84 94 VAL A C 1
ATOM 732 O O . VAL A 1 94 ? -24.842 -11.938 26.694 1.00 57.84 94 VAL A O 1
ATOM 735 N N . VAL A 1 95 ? -25.305 -12.158 24.505 1.00 63.88 95 VAL A N 1
ATOM 736 C CA . VAL A 1 95 ? -24.872 -10.817 24.084 1.00 63.88 95 VAL A CA 1
ATOM 737 C C . VAL A 1 95 ? -26.016 -10.125 23.347 1.00 63.88 95 VAL A C 1
ATOM 739 O O . VAL A 1 95 ? -26.505 -10.654 22.352 1.00 63.88 95 VAL A O 1
ATOM 742 N N . HIS A 1 96 ? -26.407 -8.929 23.795 1.00 67.88 96 HIS A N 1
ATOM 743 C CA . HIS A 1 96 ? -27.318 -8.070 23.044 1.00 67.88 96 HIS A CA 1
ATOM 744 C C . HIS A 1 96 ? -26.493 -7.110 22.187 1.00 67.88 96 HIS A C 1
ATOM 746 O O . HIS A 1 96 ? -25.939 -6.118 22.659 1.00 67.88 96 HIS A O 1
ATOM 752 N N . VAL A 1 97 ? -26.385 -7.415 20.897 1.00 64.31 97 VAL A N 1
ATOM 753 C CA . VAL A 1 97 ? -25.805 -6.465 19.946 1.00 64.31 97 VAL A CA 1
ATOM 754 C C . VAL A 1 97 ? -26.840 -5.366 19.722 1.00 64.31 97 VAL A C 1
ATOM 756 O O . VAL A 1 97 ? -27.890 -5.604 19.122 1.00 64.31 97 VAL A O 1
ATOM 759 N N . ASP A 1 98 ? -26.572 -4.181 20.265 1.00 61.88 98 ASP A N 1
ATOM 760 C CA . ASP A 1 98 ? -27.432 -3.023 20.062 1.00 61.88 98 ASP A CA 1
ATOM 761 C C . ASP A 1 98 ? -27.341 -2.596 18.593 1.00 61.88 98 ASP A C 1
ATOM 763 O O . ASP A 1 98 ? -26.277 -2.678 17.973 1.00 61.88 98 ASP A O 1
ATOM 767 N N . LYS A 1 99 ? -28.477 -2.208 18.006 1.00 66.06 99 LYS A N 1
ATOM 768 C CA . LYS A 1 99 ? -28.599 -1.897 16.568 1.00 66.06 99 LYS A CA 1
ATOM 769 C C . LYS A 1 99 ? -28.014 -2.973 15.644 1.00 66.06 99 LYS A C 1
ATOM 771 O O . LYS A 1 99 ? -27.498 -2.672 14.568 1.00 66.06 99 LYS A O 1
ATOM 776 N N . PHE A 1 100 ? -28.135 -4.249 16.018 1.00 73.81 100 PHE A N 1
ATOM 777 C CA . PHE A 1 100 ? -27.759 -5.375 15.153 1.00 73.81 100 PHE A CA 1
ATOM 778 C C . PHE A 1 100 ? -28.374 -5.273 13.744 1.00 73.81 100 PHE A C 1
ATOM 780 O O . PHE A 1 100 ? -27.782 -5.686 12.747 1.00 73.81 100 PHE A O 1
ATOM 787 N N . GLU A 1 101 ? -29.558 -4.667 13.658 1.00 71.00 101 GLU A N 1
ATOM 788 C CA . GLU A 1 101 ? -30.299 -4.434 12.419 1.00 71.00 101 GLU A CA 1
ATOM 789 C C . GLU A 1 101 ? -29.641 -3.413 11.475 1.00 71.00 101 GLU A C 1
ATOM 791 O O . GLU A 1 101 ? -29.997 -3.362 10.296 1.00 71.00 101 GLU A O 1
ATOM 796 N N . ASP A 1 102 ? -28.692 -2.617 11.967 1.00 80.81 102 ASP A N 1
ATOM 797 C CA . ASP A 1 102 ? -28.022 -1.542 11.226 1.00 80.81 102 ASP A CA 1
ATOM 798 C C . ASP A 1 102 ? -26.610 -1.931 10.767 1.00 80.81 102 ASP A C 1
ATOM 800 O O . ASP A 1 102 ? -25.911 -1.142 10.127 1.00 80.81 102 ASP A O 1
ATOM 804 N N . ILE A 1 103 ? -26.180 -3.165 11.045 1.00 86.25 103 ILE A N 1
ATOM 805 C CA . ILE A 1 103 ? -24.919 -3.696 10.526 1.00 86.25 103 ILE A CA 1
ATOM 806 C C . ILE A 1 103 ? -25.122 -4.084 9.060 1.00 86.25 103 ILE A C 1
ATOM 808 O O . ILE A 1 103 ? -25.820 -5.052 8.746 1.00 86.25 103 ILE A O 1
ATOM 812 N N . ILE A 1 104 ? -24.492 -3.326 8.164 1.00 90.25 104 ILE A N 1
ATOM 813 C CA . ILE A 1 104 ? -24.553 -3.521 6.714 1.00 90.25 104 ILE A CA 1
ATOM 814 C C . ILE A 1 104 ? -23.244 -4.142 6.229 1.00 90.25 104 ILE A C 1
ATOM 816 O O . ILE A 1 104 ? -22.151 -3.662 6.534 1.00 90.25 104 ILE A O 1
ATOM 820 N N . CYS A 1 105 ? -23.361 -5.203 5.441 1.00 91.31 105 CYS A N 1
ATOM 821 C CA . CYS A 1 105 ? -22.237 -5.868 4.807 1.00 91.31 105 CYS A CA 1
ATOM 822 C C . CYS A 1 105 ? -21.672 -4.999 3.682 1.00 91.31 105 CYS A C 1
ATOM 824 O O . CYS A 1 105 ? -22.397 -4.572 2.782 1.00 91.31 105 CYS A O 1
ATOM 826 N N . LYS A 1 106 ? -20.361 -4.750 3.715 1.00 91.44 106 LYS A N 1
ATOM 827 C CA . LYS A 1 106 ? -19.642 -4.076 2.625 1.00 91.44 106 LYS A CA 1
ATOM 828 C C . LYS A 1 106 ? -18.984 -5.071 1.669 1.00 91.44 106 LYS A C 1
ATOM 830 O O . LYS A 1 106 ? -18.702 -4.723 0.533 1.00 91.44 106 LYS A O 1
ATOM 835 N N . SER A 1 107 ? -18.734 -6.287 2.129 1.00 85.62 107 SER A N 1
ATOM 836 C CA . SER A 1 107 ? -18.099 -7.377 1.387 1.00 85.62 107 SER A CA 1
ATOM 837 C C . SER A 1 107 ? -18.615 -8.708 1.949 1.00 85.62 107 SER A C 1
ATOM 839 O O . SER A 1 107 ? -19.054 -8.721 3.103 1.00 85.62 107 SER A O 1
ATOM 841 N N . PRO A 1 108 ? -18.575 -9.827 1.203 1.00 89.38 108 PRO A N 1
ATOM 842 C CA . PRO A 1 108 ? -18.249 -9.932 -0.227 1.00 89.38 108 PRO A CA 1
ATOM 843 C C . PRO A 1 108 ? -19.290 -9.236 -1.116 1.00 89.38 108 PRO A C 1
ATOM 845 O O . PRO A 1 108 ? -20.380 -8.922 -0.645 1.00 89.38 108 PRO A O 1
ATOM 848 N N . ASP A 1 109 ? -18.986 -9.041 -2.403 1.00 81.75 109 ASP A N 1
ATOM 849 C CA . ASP A 1 109 ? -19.868 -8.331 -3.350 1.00 81.75 109 ASP A CA 1
ATOM 850 C C . ASP A 1 109 ? -21.290 -8.909 -3.390 1.00 81.75 109 ASP A C 1
ATOM 852 O O . ASP A 1 109 ? -22.265 -8.163 -3.378 1.00 81.75 109 ASP A O 1
ATOM 856 N N . ARG A 1 110 ? -21.430 -10.242 -3.305 1.00 88.56 110 ARG A N 1
ATOM 857 C CA . ARG A 1 110 ? -22.740 -10.925 -3.240 1.00 88.56 110 ARG A CA 1
ATOM 858 C C . ARG A 1 110 ? -23.598 -10.520 -2.030 1.00 88.56 110 ARG A C 1
ATOM 860 O O . ARG A 1 110 ? -24.809 -10.713 -2.049 1.00 88.56 110 ARG A O 1
ATOM 867 N N . LEU A 1 111 ? -22.970 -10.020 -0.964 1.00 92.00 111 LEU A N 1
ATOM 868 C CA . LEU A 1 111 ? -23.624 -9.552 0.259 1.00 92.00 111 LEU A CA 1
ATOM 869 C C . LEU A 1 111 ? -23.560 -8.026 0.407 1.00 92.00 111 LEU A C 1
ATOM 871 O O . LEU A 1 111 ? -24.067 -7.506 1.398 1.00 92.00 111 LEU A O 1
ATOM 875 N N . HIS A 1 112 ? -22.970 -7.294 -0.540 1.00 91.31 112 HIS A N 1
ATOM 876 C CA . HIS A 1 112 ? -22.839 -5.844 -0.441 1.00 91.31 112 HIS A CA 1
ATOM 877 C C . HIS A 1 112 ? -24.215 -5.178 -0.259 1.00 91.31 112 HIS A C 1
ATOM 879 O O . HIS A 1 112 ? -25.163 -5.446 -0.995 1.00 91.31 112 HIS A O 1
ATOM 885 N N . GLY A 1 113 ? -24.339 -4.310 0.748 1.00 90.19 113 GLY A N 1
ATOM 886 C CA . GLY A 1 113 ? -25.577 -3.596 1.078 1.00 90.19 113 GLY A CA 1
ATOM 887 C C . GLY A 1 113 ? -26.609 -4.421 1.858 1.00 90.19 113 GLY A C 1
ATOM 888 O O . GLY A 1 113 ? -27.595 -3.863 2.342 1.00 90.19 113 GLY A O 1
ATOM 889 N N . ARG A 1 114 ? -26.399 -5.731 2.044 1.00 91.12 114 ARG A N 1
ATOM 890 C CA . ARG A 1 114 ? -27.299 -6.581 2.838 1.00 91.12 114 ARG A CA 1
ATOM 891 C C . ARG A 1 114 ? -27.081 -6.346 4.332 1.00 91.12 114 ARG A C 1
ATOM 893 O O . ARG A 1 114 ? -25.953 -6.203 4.796 1.00 91.12 114 ARG A O 1
ATOM 900 N N . LYS A 1 115 ? -28.172 -6.344 5.101 1.00 89.94 115 LYS A N 1
ATOM 901 C CA . LYS A 1 115 ? -28.133 -6.285 6.570 1.00 89.94 115 LYS A CA 1
ATOM 902 C C . LYS A 1 115 ? -27.756 -7.647 7.148 1.00 89.94 115 LYS A C 1
ATOM 904 O O . LYS A 1 115 ? -28.368 -8.646 6.770 1.00 89.94 115 LYS A O 1
ATOM 909 N N . LEU A 1 116 ? -26.828 -7.672 8.107 1.00 88.56 116 LEU A N 1
ATOM 910 C CA . LEU A 1 116 ? -26.327 -8.899 8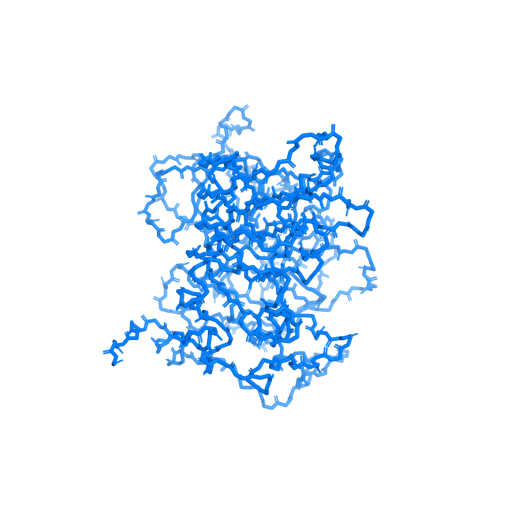.741 1.00 88.56 116 LEU A CA 1
ATOM 911 C C . LEU A 1 116 ? -27.451 -9.724 9.390 1.00 88.56 116 LEU A C 1
ATOM 913 O O . LEU A 1 116 ? -27.453 -10.943 9.280 1.00 88.56 116 LEU A O 1
ATOM 917 N N . LYS A 1 117 ? -28.461 -9.064 9.976 1.00 85.38 117 LYS A N 1
ATOM 918 C CA . LYS A 1 117 ? -29.651 -9.715 10.556 1.00 85.38 117 LYS A CA 1
ATOM 919 C C . LYS A 1 117 ? -30.436 -10.587 9.569 1.00 85.38 117 LYS A C 1
ATOM 921 O O . LYS A 1 117 ? -31.125 -11.509 9.989 1.00 85.38 117 LYS A O 1
ATOM 926 N N . HIS A 1 118 ? -30.383 -10.272 8.277 1.00 89.00 118 HIS A N 1
ATOM 927 C CA . HIS A 1 118 ? -31.131 -10.993 7.243 1.00 89.00 118 HIS A CA 1
ATOM 928 C C . HIS A 1 118 ? -30.312 -12.111 6.594 1.00 89.00 118 HIS A C 1
ATOM 930 O O . HIS A 1 118 ? -30.747 -12.664 5.584 1.00 89.00 118 HIS A O 1
ATOM 936 N N . LEU A 1 119 ? -29.116 -12.386 7.114 1.00 89.75 119 LEU A N 1
ATOM 937 C CA . LEU A 1 119 ? -28.252 -13.444 6.621 1.00 89.75 119 LEU A CA 1
ATOM 938 C C . LEU A 1 119 ? -28.457 -14.716 7.433 1.00 89.75 119 LEU A C 1
ATOM 940 O O . LEU A 1 119 ? -28.680 -14.670 8.644 1.00 89.75 119 LEU A O 1
ATOM 944 N N . VAL A 1 120 ? -28.355 -15.850 6.754 1.00 88.94 120 VAL A N 1
ATOM 945 C CA . VAL A 1 120 ? -28.349 -17.175 7.376 1.00 88.94 120 VAL A CA 1
ATOM 946 C C . VAL A 1 120 ? -26.932 -17.738 7.437 1.00 88.94 120 VAL A C 1
ATOM 948 O O . VAL A 1 120 ? -26.006 -17.226 6.812 1.00 88.94 120 VAL A O 1
ATOM 951 N N . ASP A 1 121 ? -26.750 -18.824 8.186 1.00 86.69 121 ASP A N 1
ATOM 952 C CA . ASP A 1 121 ? -25.444 -19.461 8.374 1.00 86.69 121 ASP A CA 1
ATOM 953 C C . ASP A 1 121 ? -24.735 -19.812 7.056 1.00 86.69 121 ASP A C 1
ATOM 955 O O . ASP A 1 121 ? -23.528 -19.596 6.918 1.00 86.69 121 ASP A O 1
ATOM 959 N N . SER A 1 122 ? -25.500 -20.288 6.069 1.00 87.00 122 SER A N 1
ATOM 960 C CA . SER A 1 122 ? -25.015 -20.619 4.726 1.00 87.00 122 SER A CA 1
ATOM 961 C C . SER A 1 122 ? -24.649 -19.393 3.890 1.00 87.00 122 SER A C 1
ATOM 963 O O . SER A 1 122 ? -23.926 -19.525 2.915 1.00 87.00 122 SER A O 1
ATOM 965 N N . ASP A 1 123 ? -25.109 -18.191 4.250 1.00 89.19 123 ASP A N 1
ATOM 966 C CA . ASP A 1 123 ? -24.650 -16.973 3.583 1.00 89.19 123 ASP A CA 1
ATOM 967 C C . ASP A 1 123 ? -23.242 -16.592 4.046 1.00 89.19 123 ASP A C 1
ATOM 969 O O . ASP A 1 123 ? -22.518 -15.934 3.304 1.00 89.19 123 ASP A O 1
ATOM 973 N N . LEU A 1 124 ? -22.825 -16.982 5.253 1.00 89.06 124 LEU A N 1
ATOM 974 C CA . LEU A 1 124 ? -21.537 -16.615 5.848 1.00 89.06 124 LEU A CA 1
ATOM 975 C C . LEU A 1 124 ? -20.481 -17.692 5.602 1.00 89.06 124 LEU A C 1
ATOM 977 O O . LEU A 1 124 ? -19.943 -18.317 6.516 1.00 89.06 124 LEU A O 1
ATOM 981 N N . GLU A 1 125 ? -20.164 -17.902 4.334 1.00 87.12 125 GLU A N 1
ATOM 982 C CA . GLU A 1 125 ? -19.105 -18.816 3.933 1.00 87.12 125 GLU A CA 1
ATOM 983 C C . GLU A 1 125 ? -17.741 -18.133 4.003 1.00 87.12 125 GLU A C 1
ATOM 985 O O . GLU A 1 125 ? -17.530 -17.041 3.472 1.00 87.12 125 GLU A O 1
ATOM 990 N N . CYS A 1 126 ? -16.783 -18.816 4.624 1.00 81.00 126 CYS A N 1
ATOM 991 C CA . CYS A 1 126 ? -15.392 -18.607 4.279 1.00 81.00 126 CYS A CA 1
ATOM 992 C C . CYS A 1 126 ? -15.098 -19.561 3.139 1.00 81.00 126 CYS A C 1
ATOM 994 O O . CYS A 1 126 ? -15.190 -20.775 3.310 1.00 81.00 126 CYS A O 1
ATOM 996 N N . THR A 1 127 ? -14.696 -19.034 1.990 1.00 66.19 127 THR A N 1
ATOM 997 C CA . THR A 1 127 ? -13.934 -19.869 1.075 1.00 66.19 127 THR A CA 1
ATOM 998 C C . THR A 1 127 ? -12.681 -20.269 1.838 1.00 66.19 127 THR A C 1
ATOM 1000 O O . THR A 1 127 ? -11.848 -19.405 2.132 1.00 66.19 127 THR A O 1
ATOM 1003 N N . GLU A 1 128 ? -12.549 -21.547 2.195 1.00 44.47 128 GLU A N 1
ATOM 1004 C CA . GLU A 1 128 ? -11.239 -22.113 2.475 1.00 44.47 128 GLU A CA 1
ATOM 1005 C C . GLU A 1 128 ? -10.420 -21.987 1.187 1.00 44.47 128 GLU A C 1
ATOM 1007 O O . GLU A 1 128 ? -10.226 -22.923 0.417 1.00 44.47 128 GLU A O 1
ATOM 1012 N N . SER A 1 129 ? -9.859 -20.806 0.950 1.00 38.34 129 SER A N 1
ATOM 1013 C CA . SER A 1 129 ? -8.468 -20.804 0.566 1.00 38.34 129 SER A CA 1
ATOM 1014 C C . SER A 1 129 ? -7.778 -21.545 1.703 1.00 38.34 129 SER A C 1
ATOM 1016 O O . SER A 1 129 ? -7.610 -20.981 2.787 1.00 38.34 129 SER A O 1
ATOM 1018 N N . ASN A 1 130 ? -7.472 -22.825 1.459 1.00 27.86 130 ASN A N 1
ATOM 1019 C CA . ASN A 1 130 ? -6.388 -23.588 2.071 1.00 27.86 130 ASN A CA 1
ATOM 1020 C C . ASN A 1 130 ? -5.312 -22.651 2.635 1.00 27.86 130 ASN A C 1
ATOM 1022 O O . ASN A 1 130 ? -5.123 -21.557 2.111 1.00 27.86 130 ASN A O 1
ATOM 1026 N N . HIS A 1 131 ? -4.539 -23.107 3.620 1.00 34.34 131 HIS A N 1
ATOM 1027 C CA . HIS A 1 131 ? -3.309 -22.495 4.156 1.00 34.34 131 HIS A CA 1
ATOM 1028 C C . HIS A 1 131 ? -2.178 -22.258 3.115 1.00 34.34 131 HIS A C 1
ATOM 1030 O O . HIS A 1 131 ? -1.026 -22.649 3.271 1.00 34.34 131 HIS A O 1
ATOM 1036 N N . GLN A 1 132 ? -2.556 -21.577 2.049 1.00 29.80 132 GLN A N 1
ATOM 1037 C CA . GLN A 1 132 ? -1.944 -20.999 0.882 1.00 29.80 132 GLN A CA 1
ATOM 1038 C C . GLN A 1 132 ? -3.050 -20.074 0.334 1.00 29.80 132 GLN A C 1
ATOM 1040 O O . GLN A 1 132 ? -3.666 -20.356 -0.691 1.00 29.80 132 GLN A O 1
ATOM 1045 N N . GLN A 1 133 ? -3.301 -18.929 0.986 1.00 29.20 133 GLN A N 1
ATOM 1046 C CA . GLN A 1 133 ? -3.548 -17.756 0.149 1.00 29.20 133 GLN A CA 1
ATOM 1047 C C . GLN A 1 133 ? -2.375 -17.767 -0.842 1.00 29.20 133 GLN A C 1
ATOM 1049 O O . GLN A 1 133 ? -1.226 -17.693 -0.381 1.00 29.20 133 GLN A O 1
ATOM 1054 N N . PRO A 1 134 ? -2.581 -17.949 -2.161 1.00 31.47 134 PRO A N 1
ATOM 1055 C CA . PRO A 1 134 ? -1.504 -17.636 -3.080 1.00 31.47 134 PRO A CA 1
ATOM 1056 C C . PRO A 1 134 ? -1.108 -16.202 -2.735 1.00 31.47 134 PRO A C 1
ATOM 1058 O O . PRO A 1 134 ? -1.973 -15.372 -2.473 1.00 31.47 134 PRO A O 1
ATOM 1061 N N . GLN A 1 135 ? 0.188 -15.955 -2.593 1.00 37.75 135 GLN A N 1
ATOM 1062 C CA . GLN A 1 135 ? 0.768 -14.689 -2.159 1.00 37.75 135 GLN A CA 1
ATOM 1063 C C . GLN A 1 135 ? 0.246 -13.498 -2.989 1.00 37.75 135 GLN A C 1
ATOM 1065 O O . GLN A 1 135 ? 0.906 -13.066 -3.930 1.00 37.75 135 GLN A O 1
ATOM 1070 N N . SER A 1 136 ? -0.939 -12.968 -2.684 1.00 43.22 136 SER A N 1
ATOM 1071 C CA . SER A 1 136 ? -1.548 -11.919 -3.503 1.00 43.22 136 SER A CA 1
ATOM 1072 C C . SER A 1 136 ? -2.577 -11.060 -2.778 1.00 43.22 136 SER A C 1
ATOM 1074 O O . SER A 1 136 ? -3.398 -10.432 -3.435 1.00 43.22 136 SER A O 1
ATOM 1076 N N . THR A 1 137 ? -2.533 -10.938 -1.452 1.00 57.41 137 THR A N 1
ATOM 1077 C CA . THR A 1 137 ? -2.981 -9.675 -0.855 1.00 57.41 137 THR A CA 1
ATOM 1078 C C . THR A 1 137 ? -1.734 -8.852 -0.619 1.00 57.41 137 THR A C 1
ATOM 1080 O O . THR A 1 137 ? -1.135 -8.884 0.451 1.00 57.41 137 THR A O 1
ATOM 1083 N N . LEU A 1 138 ? -1.313 -8.128 -1.661 1.00 81.75 138 LEU A N 1
ATOM 1084 C CA . LEU A 1 138 ? -0.261 -7.119 -1.542 1.00 81.75 138 LEU A CA 1
ATOM 1085 C C . LEU A 1 138 ? -0.624 -6.081 -0.470 1.00 81.75 138 LEU A C 1
ATOM 1087 O O . LEU A 1 138 ? 0.254 -5.362 -0.027 1.00 81.75 138 LEU A O 1
ATOM 1091 N N . THR A 1 139 ? -1.886 -6.005 -0.037 1.00 88.00 139 THR A N 1
ATOM 1092 C CA . THR A 1 139 ? -2.401 -5.091 0.982 1.00 88.00 139 THR A CA 1
ATOM 1093 C C . THR A 1 139 ? -1.792 -5.297 2.368 1.00 88.00 139 THR A C 1
ATOM 1095 O O . THR A 1 139 ? -1.563 -6.424 2.800 1.00 88.00 139 THR A O 1
ATOM 1098 N N . CYS A 1 140 ? -1.600 -4.210 3.112 1.00 88.38 140 CYS A N 1
ATOM 1099 C CA . CYS A 1 140 ? -1.143 -4.281 4.497 1.00 88.38 140 CYS A CA 1
ATOM 1100 C C . CYS A 1 140 ? -2.180 -4.928 5.416 1.00 88.38 140 CYS A C 1
ATOM 1102 O O . CYS A 1 140 ? -3.355 -4.556 5.392 1.00 88.38 140 CYS A O 1
ATOM 1104 N N . ASP A 1 141 ? -1.721 -5.842 6.267 1.00 82.31 141 ASP A N 1
ATOM 1105 C CA . ASP A 1 141 ? -2.525 -6.403 7.343 1.00 82.31 141 ASP A CA 1
ATOM 1106 C C . ASP A 1 141 ? -2.590 -5.461 8.555 1.00 82.31 141 ASP A C 1
ATOM 1108 O O . ASP A 1 141 ? -1.849 -4.481 8.683 1.00 82.31 141 ASP A O 1
ATOM 1112 N N . ALA A 1 142 ? -3.496 -5.797 9.467 1.00 71.75 142 ALA A N 1
ATOM 1113 C CA . ALA A 1 142 ? -3.659 -5.159 10.762 1.00 71.75 142 ALA A CA 1
ATOM 1114 C C . ALA A 1 142 ? -2.321 -4.971 11.509 1.00 71.75 142 ALA A C 1
ATOM 1116 O O . ALA A 1 142 ? -1.920 -3.853 11.841 1.00 71.75 142 ALA A O 1
ATOM 1117 N N . MET A 1 143 ? -1.566 -6.054 11.694 1.00 69.38 143 MET A N 1
ATOM 1118 C CA . MET A 1 143 ? -0.318 -6.041 12.463 1.00 69.38 143 MET A CA 1
ATOM 1119 C C . MET A 1 143 ? 0.733 -5.081 11.876 1.00 69.38 143 MET A C 1
ATOM 1121 O O . MET A 1 143 ? 1.433 -4.377 12.613 1.00 69.38 143 MET A O 1
ATOM 1125 N N . THR A 1 144 ? 0.811 -4.957 10.552 1.00 75.44 144 THR A N 1
ATOM 1126 C CA . THR A 1 144 ? 1.745 -4.041 9.882 1.00 75.44 144 THR A CA 1
ATOM 1127 C C . THR A 1 144 ? 1.336 -2.570 10.036 1.00 75.44 144 THR A C 1
ATOM 1129 O O . THR A 1 144 ? 2.190 -1.672 10.074 1.00 75.44 144 THR A O 1
ATOM 1132 N N . LEU A 1 145 ? 0.039 -2.282 10.185 1.00 75.62 145 LEU A N 1
ATOM 1133 C CA . LEU A 1 145 ? -0.461 -0.942 10.531 1.00 75.62 145 LEU A CA 1
ATOM 1134 C C . LEU A 1 145 ? -0.131 -0.566 11.985 1.00 75.62 145 LEU A C 1
ATOM 1136 O O . LEU A 1 145 ? 0.079 0.611 12.287 1.00 75.62 145 LEU A O 1
ATOM 1140 N N . GLN A 1 146 ? -0.034 -1.568 12.859 1.00 64.31 146 GLN A N 1
ATOM 1141 C CA . GLN A 1 146 ? 0.200 -1.465 14.300 1.00 64.31 146 GLN A CA 1
ATOM 1142 C C . GLN A 1 146 ? 1.644 -1.084 14.649 1.00 64.31 146 GLN A C 1
ATOM 1144 O O . GLN A 1 146 ? 1.898 -0.240 15.514 1.00 64.31 146 GLN A O 1
ATOM 1149 N N . GLN A 1 147 ? 2.612 -1.707 13.976 1.00 59.66 147 GLN A N 1
ATOM 1150 C CA . GLN A 1 147 ? 4.008 -1.626 14.384 1.00 59.66 147 GLN A CA 1
ATOM 1151 C C . GLN A 1 147 ? 4.690 -0.389 13.787 1.00 59.66 147 GLN A C 1
ATOM 1153 O O . GLN A 1 147 ? 4.877 -0.249 12.575 1.00 59.66 147 GLN A O 1
ATOM 1158 N N . GLN A 1 148 ? 5.136 0.529 14.650 1.00 63.06 148 GLN A N 1
ATOM 1159 C CA . GLN A 1 148 ? 6.337 1.288 14.306 1.00 63.06 148 GLN A CA 1
ATOM 1160 C C . GLN A 1 148 ? 7.485 0.290 14.349 1.00 63.06 148 GLN A C 1
ATOM 1162 O O . GLN A 1 148 ? 7.688 -0.337 15.387 1.00 63.06 148 GLN A O 1
ATOM 1167 N N . SER A 1 149 ? 8.225 0.149 13.249 1.00 64.19 149 SER A N 1
ATOM 1168 C CA . SER A 1 149 ? 9.389 -0.729 13.193 1.00 64.19 149 SER A CA 1
ATOM 1169 C C . SER A 1 149 ? 10.257 -0.544 14.444 1.00 64.19 149 SER A C 1
ATOM 1171 O O . SER A 1 149 ? 10.809 0.541 14.664 1.00 64.19 149 SER A O 1
ATOM 1173 N N . SER A 1 150 ? 10.416 -1.614 15.229 1.00 69.81 150 SER A N 1
ATOM 1174 C CA . SER A 1 150 ? 11.357 -1.682 16.357 1.00 69.81 150 SER A CA 1
ATOM 1175 C C . SER A 1 150 ? 12.815 -1.637 15.885 1.00 69.81 150 SER A C 1
ATOM 1177 O O . SER A 1 150 ? 13.730 -1.386 16.671 1.00 69.81 150 SER A O 1
ATOM 1179 N N . LEU A 1 151 ? 13.045 -1.832 14.580 1.00 78.31 151 LEU A N 1
ATOM 1180 C CA . LEU A 1 151 ? 14.368 -1.775 13.979 1.00 78.31 151 LEU A CA 1
ATOM 1181 C C . LEU A 1 151 ? 14.998 -0.398 14.177 1.00 78.31 151 LEU A C 1
ATOM 1183 O O . LEU A 1 151 ? 14.379 0.654 13.982 1.00 78.31 151 LEU A O 1
ATOM 1187 N N . SER A 1 152 ? 16.303 -0.409 14.446 1.00 86.31 152 SER A N 1
ATOM 1188 C CA . SER A 1 152 ? 17.084 0.821 14.422 1.00 86.31 152 SER A CA 1
ATOM 1189 C C . SER A 1 152 ? 16.961 1.506 13.049 1.00 86.31 152 SER A C 1
ATOM 1191 O O . SER A 1 152 ? 16.955 0.831 12.011 1.00 86.31 152 SER A O 1
ATOM 1193 N N . PRO A 1 153 ? 16.972 2.851 12.977 1.00 86.56 153 PRO A N 1
ATOM 1194 C CA . PRO A 1 153 ? 16.910 3.557 11.698 1.00 86.56 153 PRO A CA 1
ATOM 1195 C C . PRO A 1 153 ? 18.008 3.143 10.707 1.00 86.56 153 PRO A C 1
ATOM 1197 O O . PRO A 1 153 ? 17.822 3.261 9.498 1.00 86.56 153 PRO A O 1
ATOM 1200 N N . ARG A 1 154 ? 19.168 2.677 11.195 1.00 89.44 154 ARG A N 1
ATOM 1201 C CA . ARG A 1 154 ? 20.256 2.157 10.351 1.00 89.44 154 ARG A CA 1
ATOM 1202 C C . ARG A 1 154 ? 19.853 0.850 9.667 1.00 89.44 154 ARG A C 1
ATOM 1204 O O . ARG A 1 154 ? 20.056 0.724 8.460 1.00 89.44 154 ARG A O 1
ATOM 1211 N N . LEU A 1 155 ? 19.272 -0.085 10.418 1.00 87.62 155 LEU A N 1
ATOM 1212 C CA . LEU A 1 155 ? 18.828 -1.375 9.898 1.00 87.62 155 LEU A CA 1
ATOM 1213 C C . LEU A 1 155 ? 17.621 -1.217 8.967 1.00 87.62 155 LEU A C 1
ATOM 1215 O O . LEU A 1 155 ? 17.658 -1.729 7.850 1.00 87.62 155 LEU A O 1
ATOM 1219 N N . GLY A 1 156 ? 16.631 -0.406 9.352 1.00 87.81 156 GLY A N 1
ATOM 1220 C CA . GLY A 1 156 ? 15.479 -0.107 8.497 1.00 87.81 156 GLY A CA 1
ATOM 1221 C C . GLY A 1 156 ? 15.889 0.490 7.145 1.00 87.81 156 GLY A C 1
ATOM 1222 O O . GLY A 1 156 ? 15.476 0.013 6.093 1.00 87.81 156 GLY A O 1
ATOM 1223 N N . ASN A 1 157 ? 16.822 1.449 7.143 1.00 90.50 157 ASN A N 1
ATOM 1224 C CA . ASN A 1 157 ? 17.395 1.989 5.904 1.00 90.50 157 ASN A CA 1
ATOM 1225 C C . ASN A 1 157 ? 18.111 0.923 5.053 1.00 90.50 157 ASN A C 1
ATOM 1227 O O . ASN A 1 157 ? 18.062 0.984 3.825 1.00 90.50 157 ASN A O 1
ATOM 1231 N N . LYS A 1 158 ? 18.809 -0.032 5.683 1.00 89.81 158 LYS A N 1
ATOM 1232 C CA . LYS A 1 158 ? 19.492 -1.130 4.980 1.00 89.81 158 LYS A CA 1
ATOM 1233 C C . LYS A 1 158 ? 18.475 -2.023 4.263 1.00 89.81 158 LYS A C 1
ATOM 1235 O O . LYS A 1 158 ? 18.718 -2.369 3.110 1.00 89.81 158 LYS A O 1
ATOM 1240 N N . LEU A 1 159 ? 17.346 -2.339 4.902 1.00 87.50 159 LEU A N 1
ATOM 1241 C CA . LEU A 1 159 ? 16.255 -3.121 4.304 1.00 87.50 159 LEU A CA 1
ATOM 1242 C C . LEU A 1 159 ? 15.565 -2.367 3.160 1.00 87.50 159 LEU A C 1
ATOM 1244 O O . LEU A 1 159 ? 15.451 -2.909 2.063 1.00 87.50 159 LEU A O 1
ATOM 1248 N N . SER A 1 160 ? 15.217 -1.089 3.348 1.00 90.19 160 SER A N 1
ATOM 1249 C CA . SER A 1 160 ? 14.643 -0.265 2.269 1.00 90.19 160 SER A CA 1
ATOM 1250 C C . SER A 1 160 ? 15.561 -0.181 1.045 1.00 90.19 160 SER A C 1
ATOM 1252 O O . SER A 1 160 ? 15.087 -0.152 -0.086 1.00 90.19 160 SER A O 1
ATOM 1254 N N . ILE A 1 161 ? 16.884 -0.154 1.250 1.00 91.75 161 ILE A N 1
ATOM 1255 C CA . ILE A 1 161 ? 17.858 -0.202 0.153 1.00 91.75 161 ILE A CA 1
ATOM 1256 C C . ILE A 1 161 ? 17.883 -1.581 -0.506 1.00 91.75 161 ILE A C 1
ATOM 1258 O O . ILE A 1 161 ? 17.962 -1.630 -1.724 1.00 91.75 161 ILE A O 1
ATOM 1262 N N . LYS A 1 162 ? 17.826 -2.687 0.248 1.00 90.50 162 LYS A N 1
ATOM 1263 C CA . LYS A 1 162 ? 17.816 -4.042 -0.337 1.00 90.50 162 LYS A CA 1
ATOM 1264 C C . LYS A 1 162 ? 16.651 -4.243 -1.314 1.00 90.50 162 LYS A C 1
ATOM 1266 O O . LYS A 1 162 ? 16.856 -4.883 -2.336 1.00 90.50 162 LYS A O 1
ATOM 1271 N N . ARG A 1 163 ? 15.484 -3.658 -1.021 1.00 89.94 163 ARG A N 1
ATOM 1272 C CA . ARG A 1 163 ? 14.283 -3.700 -1.874 1.00 89.94 163 ARG A CA 1
ATOM 1273 C C . ARG A 1 163 ? 14.331 -2.761 -3.081 1.00 89.94 163 ARG A C 1
ATOM 1275 O O . ARG A 1 163 ? 13.547 -2.915 -4.006 1.00 89.94 163 ARG A O 1
ATOM 1282 N N . HIS A 1 164 ? 15.200 -1.755 -3.074 1.00 94.31 164 HIS A N 1
ATOM 1283 C CA . HIS A 1 164 ? 15.212 -0.732 -4.116 1.00 94.31 164 HIS A CA 1
ATOM 1284 C C . HIS A 1 164 ? 15.762 -1.291 -5.430 1.00 94.31 164 HIS A C 1
ATOM 1286 O O . HIS A 1 164 ? 16.850 -1.864 -5.447 1.00 94.31 164 HIS A O 1
ATOM 1292 N N . ALA A 1 165 ? 15.066 -1.063 -6.536 1.00 94.94 165 ALA A N 1
ATOM 1293 C CA . ALA A 1 165 ? 15.564 -1.334 -7.876 1.00 94.94 165 ALA A CA 1
ATOM 1294 C C . ALA A 1 165 ? 16.055 -0.038 -8.530 1.00 94.94 165 ALA A C 1
ATOM 1296 O O . ALA A 1 165 ? 15.540 1.048 -8.283 1.00 94.94 165 ALA A O 1
ATOM 1297 N N . THR A 1 166 ? 17.078 -0.133 -9.367 1.00 94.88 166 THR A N 1
ATOM 1298 C CA . THR A 1 166 ? 17.540 0.963 -10.217 1.00 94.88 166 THR A CA 1
ATOM 1299 C C . THR A 1 166 ? 17.517 0.501 -11.655 1.00 94.88 166 THR A C 1
ATOM 1301 O O . THR A 1 166 ? 18.213 -0.460 -11.985 1.00 94.88 166 THR A O 1
ATOM 1304 N N . ILE A 1 167 ? 16.780 1.228 -12.484 1.00 93.62 167 ILE A N 1
ATOM 1305 C CA . ILE A 1 167 ? 16.728 1.051 -13.924 1.00 93.62 167 ILE A CA 1
ATOM 1306 C C . ILE A 1 167 ? 17.805 1.945 -14.531 1.00 93.62 167 ILE A C 1
ATOM 1308 O O . ILE A 1 167 ? 17.927 3.126 -14.192 1.00 93.62 167 ILE A O 1
ATOM 1312 N N . LEU A 1 168 ? 18.620 1.351 -15.390 1.00 90.19 168 LEU A N 1
ATOM 1313 C CA . LEU A 1 168 ? 19.765 1.973 -16.029 1.00 90.19 168 LEU A CA 1
ATOM 1314 C C . LEU A 1 168 ? 19.603 1.877 -17.542 1.00 90.19 168 LEU A C 1
ATOM 1316 O O . LEU A 1 168 ? 19.270 0.801 -18.029 1.00 90.19 168 LEU A O 1
ATOM 1320 N N . ASP A 1 169 ? 19.907 2.944 -18.268 1.00 86.81 169 ASP A N 1
ATOM 1321 C CA . ASP A 1 169 ? 20.016 2.896 -19.728 1.00 86.81 169 ASP A CA 1
ATOM 1322 C C . ASP A 1 169 ? 21.225 2.052 -20.199 1.00 86.81 169 ASP A C 1
ATOM 1324 O O . ASP A 1 169 ? 22.002 1.507 -19.400 1.00 86.81 169 ASP A O 1
ATOM 1328 N N . ASN A 1 170 ? 21.418 1.981 -21.518 1.00 84.31 170 ASN A N 1
ATOM 1329 C CA . ASN A 1 170 ? 22.565 1.319 -22.151 1.00 84.31 170 ASN A CA 1
ATOM 1330 C C . ASN A 1 170 ? 23.929 1.901 -21.721 1.00 84.31 170 ASN A C 1
ATOM 1332 O O . ASN A 1 170 ? 24.931 1.189 -21.709 1.00 84.31 170 ASN A O 1
ATOM 1336 N N . ASN A 1 171 ? 23.969 3.166 -21.293 1.00 84.00 171 ASN A N 1
ATOM 1337 C CA . ASN A 1 171 ? 25.164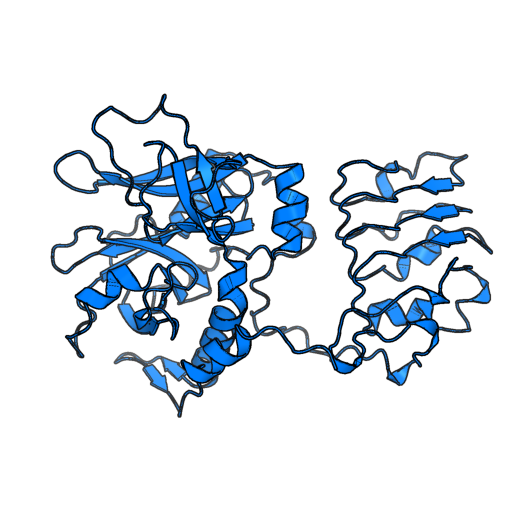 3.858 -20.797 1.00 84.00 171 ASN A CA 1
ATOM 1338 C C . ASN A 1 171 ? 25.362 3.695 -19.278 1.00 84.00 171 ASN A C 1
ATOM 1340 O O . ASN A 1 171 ? 26.164 4.411 -18.653 1.00 84.00 171 ASN A O 1
ATOM 1344 N N . LEU A 1 172 ? 24.616 2.774 -18.659 1.00 85.12 172 LEU A N 1
ATOM 1345 C CA . LEU A 1 172 ? 24.594 2.519 -17.222 1.00 85.12 172 LEU A CA 1
ATOM 1346 C C . LEU A 1 172 ? 24.253 3.771 -16.391 1.00 85.12 172 LEU A C 1
ATOM 1348 O O . LEU A 1 172 ? 24.679 3.878 -15.233 1.00 85.12 172 LEU A O 1
ATOM 1352 N N . GLN A 1 173 ? 23.509 4.720 -16.962 1.00 85.69 173 GLN A N 1
ATOM 1353 C CA . GLN A 1 173 ? 22.976 5.881 -16.256 1.00 85.69 173 GLN A CA 1
ATOM 1354 C C . GLN A 1 173 ? 21.604 5.562 -15.667 1.00 85.69 173 GLN A C 1
ATOM 1356 O O . GLN A 1 173 ? 20.752 5.017 -16.362 1.00 85.69 173 GLN A O 1
ATOM 1361 N N . PRO A 1 174 ? 21.359 5.902 -14.391 1.00 89.62 174 PRO A N 1
ATOM 1362 C CA . PRO A 1 174 ? 20.037 5.752 -13.798 1.00 89.62 174 PRO A CA 1
ATOM 1363 C C . PRO A 1 174 ? 18.996 6.626 -14.494 1.00 89.62 174 PRO A C 1
ATOM 1365 O O . PRO A 1 174 ? 19.140 7.848 -14.488 1.00 89.62 174 PRO A O 1
ATOM 1368 N N . ILE A 1 175 ? 17.952 5.990 -15.027 1.00 89.81 175 ILE A N 1
ATOM 1369 C CA . ILE A 1 175 ? 16.816 6.652 -15.692 1.00 89.81 175 ILE A CA 1
ATOM 1370 C C . ILE A 1 175 ? 15.537 6.595 -14.855 1.00 89.81 175 ILE A C 1
ATOM 1372 O O . ILE A 1 175 ? 14.723 7.504 -14.918 1.00 89.81 175 ILE A O 1
ATOM 1376 N N . ALA A 1 176 ? 15.395 5.571 -14.010 1.00 93.38 176 ALA A N 1
ATOM 1377 C CA . ALA A 1 176 ? 14.329 5.471 -13.021 1.00 93.38 176 ALA A CA 1
ATOM 1378 C C . ALA A 1 176 ? 14.766 4.617 -11.829 1.00 93.38 176 ALA A C 1
ATOM 1380 O O . ALA A 1 176 ? 15.723 3.835 -11.883 1.00 93.38 176 ALA A O 1
ATOM 1381 N N . ASN A 1 177 ? 14.042 4.761 -10.730 1.00 96.19 177 ASN A N 1
ATOM 1382 C CA . ASN A 1 177 ? 14.090 3.840 -9.609 1.00 96.19 177 ASN A CA 1
ATOM 1383 C C . ASN A 1 177 ? 12.939 2.834 -9.703 1.00 96.19 177 ASN A C 1
ATOM 1385 O O . ASN A 1 177 ? 12.074 2.915 -10.566 1.00 96.19 177 ASN A O 1
ATOM 1389 N N . GLY A 1 178 ? 12.921 1.874 -8.800 1.00 96.12 178 GLY A N 1
ATOM 1390 C CA . GLY A 1 178 ? 11.816 0.950 -8.638 1.00 96.12 178 GLY A CA 1
ATOM 1391 C C . GLY A 1 178 ? 11.911 0.244 -7.301 1.00 96.12 178 GLY A C 1
ATOM 1392 O O . GLY A 1 178 ? 12.744 0.571 -6.442 1.00 96.12 178 GLY A O 1
ATOM 1393 N N . ILE A 1 179 ? 11.088 -0.775 -7.140 1.00 95.94 179 ILE A N 1
ATOM 1394 C CA . ILE A 1 179 ? 11.029 -1.570 -5.924 1.00 95.94 179 ILE A CA 1
ATOM 1395 C C . ILE A 1 179 ? 10.722 -3.026 -6.238 1.00 95.94 179 ILE A C 1
ATOM 1397 O O . ILE A 1 179 ? 9.862 -3.317 -7.057 1.00 95.94 179 ILE A O 1
ATOM 1401 N N . VAL A 1 180 ? 11.421 -3.937 -5.567 1.00 94.50 180 VAL A N 1
ATOM 1402 C CA . VAL A 1 180 ? 11.077 -5.357 -5.542 1.00 94.50 180 VAL A CA 1
ATOM 1403 C C . VAL A 1 180 ? 9.848 -5.536 -4.650 1.00 94.50 180 VAL A C 1
ATOM 1405 O O . VAL A 1 180 ? 9.926 -5.265 -3.449 1.00 94.50 180 VAL A O 1
ATOM 1408 N N . ILE A 1 181 ? 8.735 -5.961 -5.247 1.00 93.75 181 ILE A N 1
ATOM 1409 C CA . ILE A 1 181 ? 7.430 -6.100 -4.572 1.00 93.75 181 ILE A CA 1
ATOM 1410 C C . ILE A 1 181 ? 7.051 -7.555 -4.286 1.00 93.75 181 ILE A C 1
ATOM 1412 O O . ILE A 1 181 ? 6.238 -7.803 -3.409 1.00 93.75 181 ILE A O 1
ATOM 1416 N N . ALA A 1 182 ? 7.664 -8.502 -4.993 1.00 91.38 182 ALA A N 1
ATOM 1417 C CA . ALA A 1 182 ? 7.531 -9.937 -4.774 1.00 91.38 182 ALA A CA 1
ATOM 1418 C C . ALA A 1 182 ? 8.742 -10.665 -5.381 1.00 91.38 182 ALA A C 1
ATOM 1420 O O . ALA A 1 182 ? 9.616 -10.036 -5.999 1.00 91.38 182 ALA A O 1
ATOM 1421 N N . ASP A 1 183 ? 8.809 -11.990 -5.213 1.00 87.19 183 ASP A N 1
ATOM 1422 C CA . ASP A 1 183 ? 9.903 -12.789 -5.771 1.00 87.19 183 ASP A CA 1
ATOM 1423 C C . ASP A 1 183 ? 9.921 -12.663 -7.297 1.00 87.19 183 ASP A C 1
ATOM 1425 O O . ASP A 1 183 ? 8.972 -13.019 -7.989 1.00 87.19 183 ASP A O 1
ATOM 1429 N N . GLY A 1 184 ? 11.009 -12.111 -7.832 1.00 90.62 184 GLY A N 1
ATOM 1430 C CA . GLY A 1 184 ? 11.155 -11.925 -9.269 1.00 90.62 184 GLY A CA 1
ATOM 1431 C C . GLY A 1 184 ? 10.285 -10.827 -9.902 1.00 90.62 184 GLY A C 1
ATOM 1432 O O . GLY A 1 184 ? 10.246 -10.756 -11.133 1.00 90.62 184 GLY A O 1
ATOM 1433 N N . TRP A 1 185 ? 9.668 -9.950 -9.101 1.00 94.31 185 TRP A N 1
ATOM 1434 C CA . TRP A 1 185 ? 8.859 -8.820 -9.573 1.00 94.31 185 TRP A CA 1
ATOM 1435 C C . TRP A 1 185 ? 9.380 -7.469 -9.089 1.00 94.31 185 TRP A C 1
ATOM 1437 O O . TRP A 1 185 ? 9.663 -7.276 -7.903 1.00 94.31 185 TRP A O 1
ATOM 1447 N N . ILE A 1 186 ? 9.486 -6.516 -10.015 1.00 95.94 186 ILE A N 1
ATOM 1448 C CA . ILE A 1 186 ? 9.841 -5.121 -9.739 1.00 95.94 186 ILE A CA 1
ATOM 1449 C C . ILE A 1 186 ? 8.739 -4.202 -10.256 1.00 95.94 186 ILE A C 1
ATOM 1451 O O . ILE A 1 186 ? 8.337 -4.321 -11.407 1.00 95.94 186 ILE A O 1
ATOM 1455 N N . LEU A 1 187 ? 8.322 -3.246 -9.431 1.00 97.38 187 LEU A N 1
ATOM 1456 C CA . LEU A 1 187 ? 7.450 -2.137 -9.809 1.00 97.38 187 LEU A CA 1
ATOM 1457 C C . LEU A 1 187 ? 8.281 -0.876 -10.075 1.00 97.38 187 LEU A C 1
ATOM 1459 O O . LEU A 1 187 ? 9.175 -0.530 -9.293 1.00 97.38 187 LEU A O 1
ATOM 1463 N N . THR A 1 188 ? 7.984 -0.179 -11.167 1.00 96.62 188 THR A N 1
ATOM 1464 C CA . THR A 1 188 ? 8.594 1.102 -11.553 1.00 96.62 188 THR A CA 1
ATOM 1465 C C . THR A 1 188 ? 7.596 1.953 -12.349 1.00 96.62 188 THR A C 1
ATOM 1467 O O . THR A 1 188 ? 6.439 1.566 -12.497 1.00 96.62 188 THR A O 1
ATOM 1470 N N . VAL A 1 189 ? 8.010 3.132 -12.811 1.00 94.25 189 VAL A N 1
ATOM 1471 C CA . VAL A 1 189 ? 7.191 4.003 -13.666 1.00 94.25 189 VAL A CA 1
ATOM 1472 C C . VAL A 1 189 ? 7.284 3.572 -15.132 1.00 94.25 189 VAL A C 1
ATOM 1474 O O . VAL A 1 189 ? 8.359 3.196 -15.601 1.00 94.25 189 VAL A O 1
ATOM 1477 N N . GLY A 1 190 ? 6.168 3.638 -15.860 1.00 89.94 190 GLY A N 1
ATOM 1478 C CA . GLY A 1 190 ? 6.086 3.186 -17.255 1.00 89.94 190 GLY A CA 1
ATOM 1479 C C . GLY A 1 190 ? 6.820 4.103 -18.236 1.00 89.94 190 GLY A C 1
ATOM 1480 O O . GLY A 1 190 ? 7.618 3.636 -19.047 1.00 89.94 190 GLY A O 1
ATOM 1481 N N . SER A 1 191 ? 6.638 5.416 -18.098 1.00 85.94 191 SER A N 1
ATOM 1482 C CA . SER A 1 191 ? 7.182 6.443 -18.999 1.00 85.94 191 SER A CA 1
ATOM 1483 C C . SER A 1 191 ? 8.710 6.438 -19.103 1.00 85.94 191 SER A C 1
ATOM 1485 O O . SER A 1 191 ? 9.267 6.835 -20.121 1.00 85.94 191 SER A O 1
ATOM 1487 N N . ALA A 1 192 ? 9.414 5.973 -18.065 1.00 77.62 192 ALA A N 1
ATOM 1488 C CA . ALA A 1 192 ? 10.872 5.849 -18.098 1.00 77.62 192 ALA A CA 1
ATOM 1489 C C . ALA A 1 192 ? 11.360 4.698 -18.995 1.00 77.62 192 ALA A C 1
ATOM 1491 O O . ALA A 1 192 ? 12.538 4.650 -19.343 1.00 77.62 192 ALA A O 1
ATOM 1492 N N . LEU A 1 193 ? 10.472 3.764 -19.342 1.00 77.38 193 LEU A N 1
ATOM 1493 C CA . LEU A 1 193 ? 10.772 2.585 -20.149 1.00 77.38 193 LEU A CA 1
ATOM 1494 C C . LEU A 1 193 ? 10.206 2.687 -21.575 1.00 77.38 193 LEU A C 1
ATOM 1496 O O . LEU A 1 193 ? 10.647 1.933 -22.437 1.00 77.38 193 LEU A O 1
ATOM 1500 N N . GLU A 1 194 ? 9.258 3.593 -21.845 1.00 66.25 194 GLU A N 1
ATOM 1501 C CA . GLU A 1 194 ? 8.650 3.769 -23.179 1.00 66.25 194 GLU A CA 1
ATOM 1502 C C . GLU A 1 194 ? 9.678 4.175 -24.247 1.00 66.25 194 GLU A C 1
ATOM 1504 O O . GLU A 1 194 ? 9.713 3.586 -25.323 1.00 66.25 194 GLU A O 1
ATOM 1509 N N . GLY A 1 195 ? 10.591 5.104 -23.937 1.00 55.16 195 GLY A N 1
ATOM 1510 C CA . GLY A 1 195 ? 11.643 5.548 -24.871 1.00 55.16 195 GLY A CA 1
ATOM 1511 C C . GLY A 1 195 ? 12.743 4.513 -25.144 1.00 55.16 195 GLY A C 1
ATOM 1512 O O . GLY A 1 195 ? 13.646 4.760 -25.939 1.00 55.16 195 GLY A O 1
ATOM 1513 N N . VAL A 1 196 ? 12.688 3.365 -24.470 1.00 55.03 196 VAL A N 1
ATOM 1514 C CA . VAL A 1 196 ? 13.689 2.295 -24.538 1.00 55.03 196 VAL A CA 1
ATOM 1515 C C . VAL A 1 196 ? 13.146 1.070 -25.303 1.00 55.03 196 VAL A C 1
ATOM 1517 O O . VAL A 1 196 ? 13.909 0.203 -25.730 1.00 55.03 196 VAL A O 1
ATOM 1520 N N . ALA A 1 197 ? 11.834 1.014 -25.548 1.00 46.44 197 ALA A N 1
ATOM 1521 C CA . ALA A 1 197 ? 11.110 -0.169 -26.007 1.00 46.44 197 ALA A CA 1
ATOM 1522 C C . ALA A 1 197 ? 10.707 -0.135 -27.498 1.00 46.44 197 ALA A C 1
ATOM 1524 O O . ALA A 1 197 ? 9.558 -0.387 -27.843 1.00 46.44 197 ALA A O 1
ATOM 1525 N N . GLN A 1 198 ? 11.673 0.090 -28.395 1.00 43.19 198 GLN A N 1
ATOM 1526 C CA . GLN A 1 198 ? 11.575 -0.370 -29.796 1.00 43.19 198 GLN A CA 1
ATOM 1527 C C . GLN A 1 198 ? 12.553 -1.512 -30.130 1.00 43.19 198 GLN A C 1
ATOM 1529 O O . GLN A 1 198 ? 12.631 -1.944 -31.275 1.00 43.19 198 GLN A O 1
ATOM 1534 N N . ALA A 1 199 ? 13.285 -2.052 -29.149 1.00 37.88 199 ALA A N 1
ATOM 1535 C CA . ALA A 1 199 ? 14.186 -3.183 -29.366 1.00 37.88 199 ALA A CA 1
ATOM 1536 C C . ALA A 1 199 ? 13.595 -4.478 -28.783 1.00 37.88 199 ALA A C 1
ATOM 1538 O O . ALA A 1 199 ? 13.766 -4.801 -27.611 1.00 37.88 199 ALA A O 1
ATOM 1539 N N . THR A 1 200 ? 12.926 -5.268 -29.617 1.00 43.22 200 THR A N 1
ATOM 1540 C CA . THR A 1 200 ? 12.284 -6.556 -29.285 1.00 43.22 200 THR A CA 1
ATOM 1541 C C . THR A 1 200 ? 13.244 -7.725 -29.008 1.00 43.22 200 THR A C 1
ATOM 1543 O O . THR A 1 200 ? 12.827 -8.876 -29.019 1.00 43.22 200 THR A O 1
ATOM 1546 N N . VAL A 1 201 ? 14.520 -7.481 -28.693 1.00 48.44 201 VAL A N 1
ATOM 1547 C CA . VAL A 1 201 ? 15.480 -8.554 -28.330 1.00 48.44 201 VAL A CA 1
ATOM 1548 C C . VAL A 1 201 ? 16.406 -8.160 -27.171 1.00 48.44 201 VAL A C 1
ATOM 1550 O O . VAL A 1 201 ? 16.911 -9.020 -26.455 1.00 48.44 201 VAL A O 1
ATOM 1553 N N . ASN A 1 202 ? 16.556 -6.863 -26.902 1.00 56.94 202 ASN A N 1
ATOM 1554 C CA . ASN A 1 202 ? 17.269 -6.334 -25.747 1.00 56.94 202 ASN A CA 1
ATOM 1555 C C . ASN A 1 202 ? 16.352 -5.315 -25.093 1.00 56.94 202 ASN A C 1
ATOM 1557 O O . ASN A 1 202 ? 15.990 -4.343 -25.742 1.00 56.94 202 ASN A O 1
ATOM 1561 N N . SER A 1 203 ? 16.039 -5.479 -23.808 1.00 62.75 203 SER A N 1
ATOM 1562 C CA . SER A 1 203 ? 15.189 -4.550 -23.052 1.00 62.75 203 SER A CA 1
ATOM 1563 C C . SER A 1 203 ? 15.660 -3.089 -23.094 1.00 62.75 203 SER A C 1
ATOM 1565 O O . SER A 1 203 ? 14.978 -2.243 -22.544 1.00 62.75 203 SER A O 1
ATOM 1567 N N . GLY A 1 204 ? 16.834 -2.785 -23.671 1.00 77.62 204 GLY A N 1
ATOM 1568 C CA . GLY A 1 204 ? 17.426 -1.449 -23.819 1.00 77.62 204 GLY A CA 1
ATOM 1569 C C . GLY A 1 204 ? 17.775 -0.770 -22.488 1.00 77.62 204 GLY A C 1
ATOM 1570 O O . GLY A 1 204 ? 18.292 0.345 -22.453 1.00 77.62 204 GLY A O 1
ATOM 1571 N N . PHE A 1 205 ? 17.496 -1.456 -21.381 1.00 87.75 205 PHE A N 1
ATOM 1572 C CA . PHE A 1 205 ? 17.833 -1.082 -20.025 1.00 87.75 205 PHE A CA 1
ATOM 1573 C C . PHE A 1 205 ? 18.335 -2.301 -19.251 1.00 87.75 205 PHE A C 1
ATOM 1575 O O . PHE A 1 205 ? 18.028 -3.456 -19.566 1.00 87.75 205 PHE A O 1
ATOM 1582 N N . SER A 1 206 ? 19.073 -2.028 -18.181 1.00 90.12 206 SER A N 1
ATOM 1583 C CA . SER A 1 206 ? 19.486 -3.014 -17.186 1.00 90.12 206 SER A CA 1
ATOM 1584 C C . SER A 1 206 ? 18.959 -2.633 -15.806 1.00 90.12 206 SER A C 1
ATOM 1586 O O . SER A 1 206 ? 18.786 -1.457 -15.492 1.00 90.12 206 SER A O 1
ATOM 1588 N N . VAL A 1 207 ? 18.705 -3.627 -14.955 1.00 92.62 207 VAL A N 1
ATOM 1589 C CA . VAL A 1 207 ? 18.144 -3.390 -13.618 1.00 92.62 207 VAL A CA 1
ATOM 1590 C C . VAL A 1 207 ? 19.106 -3.880 -12.552 1.00 92.62 207 VAL A C 1
ATOM 1592 O O . VAL A 1 207 ? 19.545 -5.024 -12.589 1.00 92.62 207 VAL A O 1
ATOM 1595 N N . ARG A 1 208 ? 19.434 -3.040 -11.568 1.00 93.12 208 ARG A N 1
ATOM 1596 C CA . ARG A 1 208 ? 20.216 -3.428 -10.382 1.00 93.12 208 ARG A CA 1
ATOM 1597 C C . ARG A 1 208 ? 19.351 -3.369 -9.135 1.00 93.12 208 ARG A C 1
ATOM 1599 O O . ARG A 1 208 ? 18.660 -2.380 -8.917 1.00 93.12 208 ARG A O 1
ATOM 1606 N N . ILE A 1 209 ? 19.456 -4.386 -8.284 1.00 92.81 209 ILE A N 1
ATOM 1607 C CA . ILE A 1 209 ? 18.738 -4.445 -7.006 1.00 92.81 209 ILE A CA 1
ATOM 1608 C C . ILE A 1 209 ? 19.683 -4.077 -5.856 1.00 92.81 209 ILE A C 1
ATOM 1610 O O . ILE A 1 209 ? 20.817 -4.557 -5.746 1.00 92.81 209 ILE A O 1
ATOM 1614 N N . GLY A 1 210 ? 19.213 -3.173 -5.006 1.00 90.69 210 GLY A N 1
ATOM 1615 C CA . GLY A 1 210 ? 19.916 -2.574 -3.888 1.00 90.69 210 GLY A CA 1
ATOM 1616 C C . GLY A 1 210 ? 21.277 -2.000 -4.253 1.00 90.69 210 GLY A C 1
ATOM 1617 O O . GLY A 1 210 ? 21.395 -1.054 -5.031 1.00 90.69 210 GLY A O 1
ATOM 1618 N N . ARG A 1 211 ? 22.328 -2.537 -3.628 1.00 88.69 211 ARG A N 1
ATOM 1619 C CA . ARG A 1 211 ? 23.724 -2.139 -3.885 1.00 88.69 211 ARG A CA 1
ATOM 1620 C C . ARG A 1 211 ? 24.479 -3.143 -4.757 1.00 88.69 211 ARG A C 1
ATOM 1622 O O . ARG A 1 211 ? 25.701 -3.038 -4.859 1.00 88.69 211 ARG A O 1
ATOM 1629 N N . SER A 1 212 ? 23.784 -4.109 -5.363 1.00 87.00 212 SER A N 1
ATOM 1630 C CA . SER A 1 212 ? 24.416 -5.046 -6.291 1.00 87.00 212 SER A CA 1
ATOM 1631 C C . SER A 1 212 ? 25.041 -4.290 -7.462 1.00 87.00 212 SER A C 1
ATOM 1633 O O . SER A 1 212 ? 24.435 -3.375 -8.020 1.00 87.00 212 SER A O 1
ATOM 1635 N N . LYS A 1 213 ? 26.255 -4.690 -7.851 1.00 84.56 213 LYS A N 1
ATOM 1636 C CA . LYS A 1 213 ? 26.903 -4.212 -9.082 1.00 84.56 213 LYS A CA 1
ATOM 1637 C C . LYS A 1 213 ? 26.415 -4.974 -10.317 1.00 84.56 213 LYS A C 1
ATOM 1639 O O . LYS A 1 213 ? 26.440 -4.424 -11.418 1.00 84.56 213 LYS A O 1
ATOM 1644 N N . LYS A 1 214 ? 25.969 -6.221 -10.136 1.00 87.88 214 LYS A N 1
ATOM 1645 C CA . LYS A 1 214 ? 25.502 -7.086 -11.222 1.00 87.88 214 LYS A CA 1
ATOM 1646 C C . LYS A 1 214 ? 24.022 -6.806 -11.502 1.00 87.88 214 LYS A C 1
ATOM 1648 O O . LYS A 1 214 ? 23.243 -6.816 -10.540 1.00 87.88 214 LYS A O 1
ATOM 1653 N N . PRO A 1 215 ? 23.646 -6.523 -12.761 1.00 89.94 215 PRO A N 1
ATOM 1654 C CA . PRO A 1 215 ? 22.247 -6.398 -13.124 1.00 89.94 215 PRO A CA 1
ATOM 1655 C C . PRO A 1 215 ? 21.547 -7.758 -13.040 1.00 89.94 215 PRO A C 1
ATOM 1657 O O . PRO A 1 215 ? 22.187 -8.806 -13.144 1.00 89.94 215 PRO A O 1
ATOM 1660 N N . VAL A 1 216 ? 20.236 -7.732 -12.826 1.00 90.06 216 VAL A N 1
ATOM 1661 C CA . VAL A 1 216 ? 19.382 -8.915 -12.933 1.00 90.06 216 VAL A CA 1
ATOM 1662 C C . VAL A 1 216 ? 18.998 -9.162 -14.385 1.00 90.06 216 VAL A C 1
ATOM 1664 O O . VAL A 1 216 ? 18.993 -8.238 -15.200 1.00 90.06 216 VAL A O 1
ATOM 1667 N N . ARG A 1 217 ? 18.659 -10.413 -14.706 1.00 89.00 217 ARG A N 1
ATOM 1668 C CA . ARG A 1 217 ? 18.168 -10.770 -16.035 1.00 89.00 217 ARG A CA 1
ATOM 1669 C C . ARG A 1 217 ? 16.684 -10.432 -16.122 1.00 89.00 217 ARG A C 1
ATOM 1671 O O . ARG A 1 217 ? 15.879 -11.055 -15.432 1.00 89.00 217 ARG A O 1
ATOM 1678 N N . VAL A 1 218 ? 16.342 -9.450 -16.947 1.00 89.81 218 VAL A N 1
ATOM 1679 C CA . VAL A 1 218 ? 14.953 -9.090 -17.250 1.00 89.81 218 VAL A CA 1
ATOM 1680 C C . VAL A 1 218 ? 14.361 -10.147 -18.182 1.00 89.81 218 VAL A C 1
ATOM 1682 O O . VAL A 1 218 ? 15.025 -10.588 -19.116 1.00 89.81 218 VAL A O 1
ATOM 1685 N N . ILE A 1 219 ? 13.141 -10.585 -17.884 1.00 88.50 219 ILE A N 1
ATOM 1686 C CA . ILE A 1 219 ? 12.390 -11.576 -18.663 1.00 88.50 219 ILE A CA 1
ATOM 1687 C C . ILE A 1 219 ? 11.318 -10.892 -19.497 1.00 88.50 219 ILE A C 1
ATOM 1689 O O . ILE A 1 219 ? 11.200 -11.162 -20.686 1.00 88.50 219 ILE A O 1
ATOM 1693 N N . ARG A 1 220 ? 10.529 -10.019 -18.867 1.00 88.75 220 ARG A N 1
ATOM 1694 C CA . ARG A 1 220 ? 9.427 -9.314 -19.517 1.00 88.75 220 ARG A CA 1
ATOM 1695 C C . ARG A 1 220 ? 9.132 -8.014 -18.784 1.00 88.75 220 ARG A C 1
ATOM 1697 O O . ARG A 1 220 ? 9.278 -7.953 -17.563 1.00 88.75 220 ARG A O 1
ATOM 1704 N N . THR A 1 221 ? 8.684 -7.017 -19.532 1.00 90.50 221 THR A N 1
ATOM 1705 C CA . THR A 1 221 ? 8.134 -5.769 -19.001 1.00 90.50 221 THR A CA 1
ATOM 1706 C C . THR A 1 221 ? 6.664 -5.696 -19.389 1.00 90.50 221 THR A C 1
ATOM 1708 O O . THR A 1 221 ? 6.320 -5.984 -20.534 1.00 90.50 221 THR A O 1
ATOM 1711 N N . LEU A 1 222 ? 5.807 -5.354 -18.435 1.00 91.62 222 LEU A N 1
ATOM 1712 C CA . LEU A 1 222 ? 4.360 -5.248 -18.589 1.00 91.62 222 LEU A CA 1
ATOM 1713 C C . LEU A 1 222 ? 3.954 -3.843 -18.151 1.00 91.62 222 LEU A C 1
ATOM 1715 O O . LEU A 1 222 ? 4.274 -3.427 -17.039 1.00 91.62 222 LEU A O 1
ATOM 1719 N N . TYR A 1 223 ? 3.301 -3.100 -19.034 1.00 91.94 223 TYR A N 1
ATOM 1720 C CA . TYR A 1 223 ? 2.915 -1.711 -18.803 1.00 91.94 223 TYR A CA 1
ATOM 1721 C C . TYR A 1 223 ? 1.448 -1.654 -18.410 1.00 91.94 223 TYR A C 1
ATOM 1723 O O . TYR A 1 223 ? 0.652 -2.452 -18.907 1.00 91.94 223 TYR A O 1
ATOM 1731 N N . HIS A 1 224 ? 1.090 -0.709 -17.546 1.00 92.88 224 HIS A N 1
ATOM 1732 C CA . HIS A 1 224 ? -0.319 -0.432 -17.318 1.00 92.88 224 HIS A CA 1
ATOM 1733 C C . HIS A 1 224 ? -0.959 0.057 -18.637 1.00 92.88 224 HIS A C 1
ATOM 1735 O O . HIS A 1 224 ? -0.366 0.910 -19.305 1.00 92.88 224 HIS A O 1
ATOM 1741 N N . PRO A 1 225 ? -2.146 -0.439 -19.039 1.00 91.38 225 PRO A N 1
ATOM 1742 C CA . PRO A 1 225 ? -2.741 -0.112 -20.340 1.00 91.38 225 PRO A CA 1
ATOM 1743 C C . PRO A 1 225 ? -2.938 1.391 -20.583 1.00 91.38 225 PRO A C 1
ATOM 1745 O O . PRO A 1 225 ? -2.822 1.862 -21.706 1.00 91.38 225 PRO A O 1
ATOM 1748 N N . LEU A 1 226 ? -3.166 2.163 -19.518 1.00 90.62 226 LEU A N 1
ATOM 1749 C CA . LEU A 1 226 ? -3.356 3.621 -19.566 1.00 90.62 226 LEU A CA 1
ATOM 1750 C C . LEU A 1 226 ? -2.061 4.462 -19.654 1.00 90.62 226 LEU A C 1
ATOM 1752 O O . LEU A 1 226 ? -2.142 5.693 -19.703 1.00 90.62 226 LEU A O 1
ATOM 1756 N N . VAL A 1 227 ? -0.865 3.856 -19.678 1.00 88.00 227 VAL A N 1
ATOM 1757 C CA . VAL A 1 227 ? 0.402 4.614 -19.809 1.00 88.00 227 VAL A CA 1
ATOM 1758 C C . VAL A 1 227 ? 0.463 5.415 -21.125 1.00 88.00 227 VAL A C 1
ATOM 1760 O O . VAL A 1 227 ? 0.717 6.621 -21.041 1.00 88.00 227 VAL A O 1
ATOM 1763 N N . PRO A 1 228 ? 0.143 4.849 -22.311 1.00 84.50 228 PRO A N 1
ATOM 1764 C CA . PRO A 1 228 ? 0.176 5.583 -23.582 1.00 84.50 228 PRO A CA 1
ATOM 1765 C C . PRO A 1 228 ? -0.802 6.766 -23.637 1.00 84.50 228 PRO A C 1
ATOM 1767 O O . PRO A 1 228 ? -0.573 7.732 -24.364 1.00 84.50 228 PRO A O 1
ATOM 1770 N N . MET A 1 229 ? -1.863 6.738 -22.822 1.00 84.00 229 MET A N 1
ATOM 1771 C CA . MET A 1 229 ? -2.816 7.846 -22.669 1.00 84.00 229 MET A CA 1
ATOM 1772 C C . MET A 1 229 ? -2.261 9.003 -21.822 1.00 84.00 229 MET A C 1
ATOM 1774 O O . MET A 1 229 ? -2.958 9.987 -21.578 1.00 84.00 229 MET A O 1
ATOM 1778 N N . LYS A 1 230 ? -1.007 8.906 -21.355 1.00 82.88 230 LYS A N 1
ATOM 1779 C CA . LYS A 1 230 ? -0.317 9.900 -20.515 1.00 82.88 230 LYS A CA 1
ATOM 1780 C C . LYS A 1 230 ? -1.054 10.207 -19.208 1.00 82.88 230 LYS A C 1
ATOM 1782 O O . LYS A 1 230 ? -0.888 11.279 -18.623 1.00 82.88 230 LYS A O 1
ATOM 1787 N N . MET A 1 231 ? -1.831 9.252 -18.699 1.00 83.88 231 MET A N 1
ATOM 1788 C CA . MET A 1 231 ? -2.488 9.382 -17.404 1.00 83.88 231 MET A CA 1
ATOM 1789 C C . MET A 1 231 ? -1.473 9.141 -16.284 1.00 83.88 231 MET A C 1
ATOM 1791 O O . MET A 1 231 ? -1.197 8.008 -15.897 1.00 83.88 231 MET A O 1
ATOM 1795 N N . HIS A 1 232 ? -0.914 10.220 -15.734 1.00 84.50 232 HIS A N 1
ATOM 1796 C CA . HIS A 1 232 ? 0.156 10.154 -14.731 1.00 84.50 232 HIS A CA 1
ATOM 1797 C C . HIS A 1 232 ? -0.172 9.305 -13.486 1.00 84.50 232 HIS A C 1
ATOM 1799 O O . HIS A 1 232 ? 0.744 8.745 -12.891 1.00 84.50 232 HIS A O 1
ATOM 1805 N N . GLN A 1 233 ? -1.449 9.182 -13.104 1.00 87.50 233 GLN A N 1
ATOM 1806 C CA . GLN A 1 233 ? -1.907 8.344 -11.984 1.00 87.50 233 GLN A CA 1
ATOM 1807 C C . GLN A 1 233 ? -1.736 6.836 -12.245 1.00 87.50 233 GLN A C 1
ATOM 1809 O O . GLN A 1 233 ? -1.612 6.059 -11.307 1.00 87.50 233 GLN A O 1
ATOM 1814 N N . TYR A 1 234 ? -1.665 6.428 -13.509 1.00 91.75 234 TYR A N 1
ATOM 1815 C CA . TYR A 1 234 ? -1.519 5.033 -13.931 1.00 91.75 234 TYR A CA 1
ATOM 1816 C C . TYR A 1 234 ? -0.159 4.782 -14.588 1.00 91.75 234 TYR A C 1
ATOM 1818 O O . TYR A 1 234 ? 0.051 3.771 -15.251 1.00 91.75 234 TYR A O 1
ATOM 1826 N N . ASN A 1 235 ? 0.791 5.710 -14.415 1.00 93.12 235 ASN A N 1
ATOM 1827 C CA . ASN A 1 235 ? 2.119 5.634 -15.009 1.00 93.12 235 ASN A CA 1
ATOM 1828 C C . ASN A 1 235 ? 3.013 4.611 -14.286 1.00 93.12 235 ASN A C 1
ATOM 1830 O O . ASN A 1 235 ? 3.979 4.975 -13.609 1.00 93.12 235 ASN A O 1
ATOM 1834 N N . VAL A 1 236 ? 2.698 3.325 -14.425 1.00 95.44 236 VAL A N 1
ATOM 1835 C CA . VAL A 1 236 ? 3.419 2.217 -13.792 1.00 95.44 236 VAL A CA 1
ATOM 1836 C C . VAL A 1 236 ? 3.724 1.092 -14.777 1.00 95.44 236 VAL A C 1
ATOM 1838 O O . VAL A 1 236 ? 3.038 0.899 -15.780 1.00 95.44 236 VAL A O 1
ATOM 1841 N N . ALA A 1 237 ? 4.780 0.342 -14.479 1.00 95.44 237 ALA A N 1
ATOM 1842 C CA . ALA A 1 237 ? 5.157 -0.867 -15.191 1.00 95.44 237 ALA A CA 1
ATOM 1843 C C . ALA A 1 237 ? 5.720 -1.915 -14.223 1.00 95.44 237 ALA A C 1
ATOM 1845 O O . ALA A 1 237 ? 6.390 -1.591 -13.234 1.00 95.44 237 ALA A O 1
ATOM 1846 N N . LEU A 1 238 ? 5.474 -3.180 -14.547 1.00 95.50 238 LEU A N 1
ATOM 1847 C CA . LEU A 1 238 ? 6.022 -4.348 -13.879 1.00 95.50 238 LEU A CA 1
ATOM 1848 C C . LEU A 1 238 ? 7.152 -4.948 -14.708 1.00 95.50 238 LEU A C 1
ATOM 1850 O O . LEU A 1 238 ? 7.031 -5.149 -15.913 1.00 95.50 238 LEU A O 1
ATOM 1854 N N . ILE A 1 239 ? 8.254 -5.276 -14.045 1.00 94.12 239 ILE A N 1
ATOM 1855 C CA . ILE A 1 239 ? 9.395 -5.966 -14.637 1.00 94.12 239 ILE A CA 1
ATOM 1856 C C . ILE A 1 239 ? 9.501 -7.338 -13.980 1.00 94.12 239 ILE A C 1
ATOM 1858 O O . ILE A 1 239 ? 9.838 -7.449 -12.794 1.00 94.12 239 ILE A O 1
ATOM 1862 N N . ARG A 1 240 ? 9.275 -8.388 -14.770 1.00 92.94 240 ARG A N 1
ATOM 1863 C CA . ARG A 1 240 ? 9.602 -9.759 -14.385 1.00 92.94 240 ARG A CA 1
ATOM 1864 C C . ARG A 1 240 ? 11.092 -9.974 -14.581 1.00 92.94 240 ARG A C 1
ATOM 1866 O O . ARG A 1 240 ? 11.622 -9.759 -15.673 1.00 92.94 240 ARG A O 1
ATOM 1873 N N . TYR A 1 241 ? 11.775 -10.434 -13.543 1.00 90.94 241 TYR A N 1
ATOM 1874 C CA . TYR A 1 241 ? 13.205 -10.713 -13.594 1.00 90.94 241 TYR A CA 1
ATOM 1875 C C . TYR A 1 241 ? 13.550 -12.056 -12.956 1.00 90.94 241 TYR A C 1
ATOM 1877 O O . TYR A 1 241 ? 12.837 -12.571 -12.097 1.00 90.94 241 TYR A O 1
ATOM 1885 N N . VAL A 1 242 ? 14.701 -12.598 -13.344 1.00 87.50 242 VAL A N 1
ATOM 1886 C CA . VAL A 1 242 ? 15.331 -13.734 -12.671 1.00 87.50 242 VAL A CA 1
ATOM 1887 C C . VAL A 1 242 ? 16.559 -13.225 -11.936 1.00 87.50 242 VAL A C 1
ATOM 1889 O O . VAL A 1 242 ? 17.512 -12.721 -12.540 1.00 87.50 242 VAL A O 1
ATOM 1892 N N . GLY A 1 243 ? 16.503 -13.308 -10.609 1.00 73.94 243 GLY A N 1
ATOM 1893 C CA . GLY A 1 243 ? 17.640 -13.041 -9.739 1.00 73.94 243 GLY A CA 1
ATOM 1894 C C . GLY A 1 243 ? 18.625 -14.213 -9.704 1.00 73.94 243 GLY A C 1
ATOM 1895 O O . GLY A 1 243 ? 18.400 -15.263 -10.297 1.00 73.94 243 GLY A O 1
ATOM 1896 N N . GLY A 1 244 ? 19.732 -14.032 -8.980 1.00 64.75 244 GLY A N 1
ATOM 1897 C CA . GLY A 1 244 ? 20.575 -15.152 -8.543 1.00 64.75 244 GLY A CA 1
ATOM 1898 C C . GLY A 1 244 ? 19.886 -15.984 -7.445 1.00 64.75 244 GLY A C 1
ATOM 1899 O O . GLY A 1 244 ? 18.677 -16.173 -7.475 1.00 64.75 244 GLY A O 1
ATOM 1900 N N . LYS A 1 245 ? 20.636 -16.477 -6.444 1.00 55.53 245 LYS A N 1
ATOM 1901 C CA . LYS A 1 245 ? 20.069 -17.238 -5.305 1.00 55.53 245 LYS A CA 1
ATOM 1902 C C . LYS A 1 245 ? 18.844 -16.528 -4.700 1.00 55.53 245 LYS A C 1
ATOM 1904 O O . LYS A 1 245 ? 18.947 -15.342 -4.385 1.00 55.53 245 LYS A O 1
ATOM 1909 N N . LYS A 1 246 ? 17.750 -17.277 -4.466 1.00 53.62 246 LYS A N 1
ATOM 1910 C CA . LYS A 1 246 ? 16.590 -16.833 -3.670 1.00 53.62 246 LYS A CA 1
ATOM 1911 C C . LYS A 1 246 ? 17.090 -16.202 -2.377 1.00 53.62 246 LYS A C 1
ATOM 1913 O O . LYS A 1 246 ? 17.689 -16.878 -1.537 1.00 53.62 246 LYS A O 1
ATOM 1918 N N . THR A 1 247 ? 16.876 -14.905 -2.218 1.00 51.66 247 THR A N 1
ATOM 1919 C CA . THR A 1 247 ? 17.167 -14.228 -0.962 1.00 51.66 247 THR A CA 1
ATOM 1920 C C . THR A 1 247 ? 16.035 -14.546 0.001 1.00 51.66 247 THR A C 1
ATOM 1922 O O . THR A 1 247 ? 15.046 -13.823 0.036 1.00 51.66 247 THR A O 1
ATOM 1925 N N . LYS A 1 248 ? 16.178 -15.638 0.761 1.00 51.88 248 LYS A N 1
ATOM 1926 C CA . LYS A 1 248 ? 15.192 -16.099 1.755 1.00 51.88 248 LYS A CA 1
ATOM 1927 C C . LYS A 1 248 ? 14.824 -15.043 2.825 1.00 51.88 248 LYS A C 1
ATOM 1929 O O . LYS A 1 248 ? 13.823 -15.218 3.497 1.00 51.88 248 LYS A O 1
ATOM 1934 N N . ASP A 1 249 ? 15.569 -13.933 2.911 1.00 55.16 249 ASP A N 1
ATOM 1935 C CA . ASP A 1 249 ? 15.417 -12.860 3.911 1.00 55.16 249 ASP A CA 1
ATOM 1936 C C . ASP A 1 249 ? 14.925 -11.504 3.347 1.00 55.16 249 ASP A C 1
ATOM 1938 O O . ASP A 1 249 ? 15.270 -10.445 3.890 1.00 55.16 249 ASP A O 1
ATOM 1942 N N . VAL A 1 250 ? 14.221 -11.463 2.209 1.00 60.59 250 VAL A N 1
ATOM 1943 C CA . VAL A 1 250 ? 13.647 -10.196 1.707 1.00 60.59 250 VAL A CA 1
ATOM 1944 C C . VAL A 1 250 ? 12.170 -10.124 2.069 1.00 60.59 250 VAL A C 1
ATOM 1946 O O . VAL A 1 250 ? 11.333 -10.698 1.389 1.00 60.59 250 VAL A O 1
ATOM 1949 N N . ASP A 1 251 ? 11.881 -9.385 3.139 1.00 77.62 251 ASP A N 1
ATOM 1950 C CA . ASP A 1 251 ? 10.532 -8.924 3.472 1.00 77.62 251 ASP A CA 1
ATOM 1951 C C . ASP A 1 251 ? 10.042 -7.948 2.389 1.00 77.62 251 ASP A C 1
ATOM 1953 O O . ASP A 1 251 ? 10.710 -6.937 2.120 1.00 77.62 251 ASP A O 1
ATOM 1957 N N . TYR A 1 252 ? 8.918 -8.250 1.742 1.00 87.25 252 TYR A N 1
ATOM 1958 C CA . TYR A 1 252 ? 8.326 -7.427 0.683 1.00 87.25 252 TYR A CA 1
ATOM 1959 C C . TYR A 1 252 ? 7.470 -6.297 1.277 1.00 87.25 252 TYR A C 1
ATOM 1961 O O . TYR A 1 252 ? 6.971 -6.420 2.393 1.00 87.25 252 TYR A O 1
ATOM 1969 N N . PRO A 1 253 ? 7.334 -5.145 0.595 1.00 91.31 253 PRO A N 1
ATOM 1970 C CA . PRO A 1 253 ? 6.400 -4.122 1.048 1.00 91.31 253 PRO A CA 1
ATOM 1971 C C . PRO A 1 253 ? 4.959 -4.641 0.984 1.00 91.31 253 PRO A C 1
ATOM 1973 O O . PRO A 1 253 ? 4.609 -5.387 0.075 1.00 91.31 253 PRO A O 1
ATOM 1976 N N . CYS A 1 254 ? 4.120 -4.149 1.888 1.00 92.12 254 CYS A N 1
ATOM 1977 C CA . CYS A 1 254 ? 2.675 -4.209 1.730 1.00 92.12 254 CYS A CA 1
ATOM 1978 C C . CYS A 1 254 ? 2.159 -2.862 1.207 1.00 92.12 254 CYS A C 1
ATOM 1980 O O . CYS A 1 254 ? 2.767 -1.814 1.435 1.00 92.12 254 CYS A O 1
ATOM 1982 N N . PHE A 1 255 ? 1.041 -2.873 0.501 1.00 94.88 255 PHE A N 1
ATOM 1983 C CA . PHE A 1 255 ? 0.391 -1.733 -0.117 1.00 94.88 255 PHE A CA 1
ATOM 1984 C C . PHE A 1 255 ? -0.708 -1.230 0.807 1.00 94.88 255 PHE A C 1
ATOM 1986 O O . PHE A 1 255 ? -1.562 -1.987 1.263 1.00 94.88 255 PHE A O 1
ATOM 1993 N N . LEU A 1 256 ? -0.684 0.060 1.110 1.00 93.56 256 LEU A N 1
ATOM 1994 C CA . LEU A 1 256 ? -1.784 0.685 1.825 1.00 93.56 256 LEU A CA 1
ATOM 1995 C C . LEU A 1 256 ? -2.980 0.825 0.889 1.00 93.56 256 LEU A C 1
ATOM 1997 O O . LEU A 1 256 ? -2.827 1.320 -0.227 1.00 93.56 256 LEU A O 1
ATOM 2001 N N . THR A 1 257 ? -4.164 0.458 1.370 1.00 91.88 257 THR A N 1
ATOM 2002 C CA . THR A 1 257 ? -5.417 0.884 0.735 1.00 91.88 257 THR A CA 1
ATOM 2003 C C . THR A 1 257 ? -5.662 2.373 0.992 1.00 91.88 257 THR A C 1
ATOM 2005 O O . THR A 1 257 ? -5.034 2.972 1.875 1.00 91.88 257 THR A O 1
ATOM 2008 N N . GLN A 1 258 ? -6.607 2.975 0.267 1.00 90.56 258 GLN A N 1
ATOM 2009 C CA . GLN A 1 258 ? -6.997 4.369 0.489 1.00 90.56 258 GLN A CA 1
ATOM 2010 C C . GLN A 1 258 ? -7.421 4.621 1.947 1.00 90.56 258 GLN A C 1
ATOM 2012 O O . GLN A 1 258 ? -6.828 5.463 2.622 1.00 90.56 258 GLN A O 1
ATOM 2017 N N . ASN A 1 259 ? -8.348 3.817 2.482 1.00 87.00 259 ASN A N 1
ATOM 2018 C CA . ASN A 1 259 ? -8.833 3.956 3.863 1.00 87.00 259 ASN A CA 1
ATOM 2019 C C . ASN A 1 259 ? -7.707 3.792 4.896 1.00 87.00 259 ASN A C 1
ATOM 2021 O O . ASN A 1 259 ? -7.648 4.525 5.892 1.00 87.00 259 ASN A O 1
ATOM 2025 N N . GLN A 1 260 ? -6.779 2.855 4.656 1.00 90.81 260 GLN A N 1
ATOM 2026 C CA . GLN A 1 260 ? -5.595 2.671 5.497 1.00 90.81 260 GLN A CA 1
ATOM 2027 C C . GLN A 1 260 ? -4.695 3.904 5.467 1.00 90.81 260 GLN A C 1
ATOM 2029 O O . GLN A 1 260 ? -4.287 4.396 6.521 1.00 90.81 260 GLN A O 1
ATOM 2034 N N . PHE A 1 261 ? -4.401 4.441 4.284 1.00 92.38 261 PHE A N 1
ATOM 2035 C CA . PHE A 1 261 ? -3.590 5.643 4.155 1.00 92.38 261 PHE A CA 1
ATOM 2036 C C . PHE A 1 261 ? -4.251 6.849 4.829 1.00 92.38 261 PHE A C 1
ATOM 2038 O O . PHE A 1 261 ? -3.595 7.538 5.614 1.00 92.38 261 PHE A O 1
ATOM 2045 N N . GLU A 1 262 ? -5.533 7.102 4.580 1.00 90.25 262 GLU A N 1
ATOM 2046 C CA . GLU A 1 262 ? -6.274 8.227 5.159 1.00 90.25 262 GLU A CA 1
ATOM 2047 C C . GLU A 1 262 ? -6.312 8.160 6.688 1.00 90.25 262 GLU A C 1
ATOM 2049 O O . GLU A 1 262 ? -6.049 9.155 7.367 1.00 90.25 262 GLU A O 1
ATOM 2054 N N . SER A 1 263 ? -6.543 6.977 7.251 1.00 88.19 263 SER A N 1
ATOM 2055 C CA . SER A 1 263 ? -6.582 6.775 8.702 1.00 88.19 263 SER A CA 1
ATOM 2056 C C . SER A 1 263 ? -5.199 6.885 9.343 1.00 88.19 263 SER A C 1
ATOM 2058 O O . SER A 1 263 ? -4.999 7.634 10.304 1.00 88.19 263 SER A O 1
ATOM 2060 N N . VAL A 1 264 ? -4.197 6.197 8.789 1.00 88.88 264 VAL A N 1
ATOM 2061 C CA . VAL A 1 264 ? -2.839 6.197 9.351 1.00 88.88 264 VAL A CA 1
ATOM 2062 C C . VAL A 1 264 ? -2.177 7.565 9.181 1.00 88.88 264 VAL A C 1
ATOM 2064 O O . VAL A 1 264 ? -1.491 8.029 10.094 1.00 88.88 264 VAL A O 1
ATOM 2067 N N . SER A 1 265 ? -2.400 8.267 8.067 1.00 90.50 265 SER A N 1
ATOM 2068 C CA . SER A 1 265 ? -1.789 9.579 7.790 1.00 90.50 265 SER A CA 1
ATOM 2069 C C . SER A 1 265 ? -2.307 10.711 8.689 1.00 90.50 265 SER A C 1
ATOM 2071 O O . SER A 1 265 ? -1.602 11.711 8.900 1.00 90.50 265 SER A O 1
ATOM 2073 N N . LYS A 1 266 ? -3.493 10.555 9.296 1.00 86.50 266 LYS A N 1
ATOM 2074 C CA . LYS A 1 266 ? -4.005 11.468 10.337 1.00 86.50 266 LYS A CA 1
ATOM 2075 C C . LYS A 1 266 ? -3.129 11.462 11.594 1.00 86.50 266 LYS A C 1
ATOM 2077 O O . LYS A 1 266 ? -3.041 12.488 12.273 1.00 86.50 266 LYS A O 1
ATOM 2082 N N . ILE A 1 267 ? -2.440 10.353 11.865 1.00 86.38 267 ILE A N 1
ATOM 2083 C CA . ILE A 1 267 ? -1.591 10.146 13.049 1.00 86.38 267 ILE A CA 1
ATOM 2084 C C . ILE A 1 267 ? -0.108 10.234 12.668 1.00 86.38 267 ILE A C 1
ATOM 2086 O O . ILE A 1 267 ? 0.677 10.978 13.264 1.00 86.38 267 ILE A O 1
ATOM 2090 N N . VAL A 1 268 ? 0.290 9.507 11.626 1.00 87.94 268 VAL A N 1
ATOM 2091 C CA . VAL A 1 268 ? 1.670 9.376 11.164 1.00 87.94 268 VAL A CA 1
ATOM 2092 C C . VAL A 1 268 ? 1.873 10.215 9.910 1.00 87.94 268 VAL A C 1
ATOM 2094 O O . VAL A 1 268 ? 1.571 9.801 8.802 1.00 87.94 268 VAL A O 1
ATOM 2097 N N . ARG A 1 269 ? 2.479 11.398 10.065 1.00 90.56 269 ARG A N 1
ATOM 2098 C CA . ARG A 1 269 ? 2.837 12.251 8.910 1.00 90.56 269 ARG A CA 1
ATOM 2099 C C . ARG A 1 269 ? 4.251 12.058 8.383 1.00 90.56 269 ARG A C 1
ATOM 2101 O O . ARG A 1 269 ? 4.617 12.682 7.391 1.00 90.56 269 ARG A O 1
ATOM 2108 N N . LYS A 1 270 ? 5.081 11.278 9.077 1.00 92.12 270 LYS A N 1
ATOM 2109 C CA . LYS A 1 270 ? 6.460 11.003 8.653 1.00 92.12 270 LYS A CA 1
ATOM 2110 C C . LYS A 1 270 ? 6.424 10.050 7.467 1.00 92.12 270 LYS A C 1
ATOM 2112 O O . LYS A 1 270 ? 5.654 9.099 7.483 1.00 92.12 270 LYS A O 1
ATOM 2117 N N . VAL A 1 271 ? 7.285 10.289 6.489 1.00 93.94 271 VAL A N 1
ATOM 2118 C CA . VAL A 1 271 ? 7.473 9.370 5.366 1.00 93.94 271 VAL A CA 1
ATOM 2119 C C . VAL A 1 271 ? 8.946 9.081 5.151 1.00 93.94 271 VAL A C 1
ATOM 2121 O O . VAL A 1 271 ? 9.825 9.879 5.516 1.00 93.94 271 VAL A O 1
ATOM 2124 N N . SER A 1 272 ? 9.221 7.948 4.523 1.00 93.62 272 SER A N 1
ATOM 2125 C CA . SER A 1 272 ? 10.556 7.595 4.062 1.00 93.62 272 SER A CA 1
ATOM 2126 C C . SER A 1 272 ? 10.502 7.006 2.662 1.00 93.62 272 SER A C 1
ATOM 2128 O O . SER A 1 272 ? 9.513 6.396 2.282 1.00 93.62 272 SER A O 1
ATOM 2130 N N . PHE A 1 273 ? 11.552 7.222 1.883 1.00 94.56 273 PHE A N 1
ATOM 2131 C CA . PHE A 1 273 ? 11.668 6.671 0.536 1.00 94.56 273 PHE A CA 1
ATOM 2132 C C . PHE A 1 273 ? 13.136 6.503 0.166 1.00 94.56 273 PHE A C 1
ATOM 2134 O O . PHE A 1 273 ? 14.018 7.109 0.781 1.00 94.56 273 PHE A O 1
ATOM 2141 N N . THR A 1 274 ? 13.425 5.675 -0.830 1.00 94.12 274 THR A N 1
ATOM 2142 C CA . THR A 1 274 ? 14.778 5.485 -1.366 1.00 94.12 274 THR A CA 1
ATOM 2143 C C . THR A 1 274 ? 14.865 6.065 -2.767 1.00 94.12 274 THR A C 1
ATOM 2145 O O . THR A 1 274 ? 13.975 5.873 -3.582 1.00 94.12 274 THR A O 1
ATOM 2148 N N . THR A 1 275 ? 15.936 6.806 -3.039 1.00 93.19 275 THR A N 1
ATOM 2149 C CA . THR A 1 275 ? 16.125 7.515 -4.311 1.00 93.19 275 THR A CA 1
ATOM 2150 C C . THR A 1 275 ? 17.612 7.650 -4.632 1.00 93.19 275 THR A C 1
ATOM 2152 O O . THR A 1 275 ? 18.480 7.485 -3.758 1.00 93.19 275 THR A O 1
ATOM 2155 N N . ARG A 1 276 ? 17.928 7.979 -5.883 1.00 90.31 276 ARG A N 1
ATOM 2156 C CA . ARG A 1 276 ? 19.282 8.310 -6.320 1.00 90.31 276 ARG A CA 1
ATOM 2157 C C . ARG A 1 276 ? 19.520 9.810 -6.351 1.00 90.31 276 ARG A C 1
ATOM 2159 O O . ARG A 1 276 ? 18.715 10.586 -6.849 1.00 90.31 276 ARG A O 1
ATOM 2166 N N . LEU A 1 277 ? 20.681 10.196 -5.832 1.00 85.31 277 LEU A N 1
ATOM 2167 C CA . LEU A 1 277 ? 21.177 11.569 -5.856 1.00 85.31 277 LEU A CA 1
ATOM 2168 C C . LEU A 1 277 ? 22.074 11.805 -7.067 1.00 85.31 277 LEU A C 1
ATOM 2170 O O . LEU A 1 277 ? 23.039 11.055 -7.259 1.00 85.31 277 LEU A O 1
ATOM 2174 N N . SER A 1 278 ? 21.794 12.870 -7.818 1.00 75.00 278 SER A N 1
ATOM 2175 C CA . SER A 1 278 ? 22.703 13.403 -8.834 1.00 75.00 278 SER A CA 1
ATOM 2176 C C . SER A 1 278 ? 23.699 14.365 -8.203 1.00 75.00 278 SER A C 1
ATOM 2178 O O . SER A 1 278 ? 23.327 15.238 -7.417 1.00 75.00 278 SER A O 1
ATOM 2180 N N . THR A 1 279 ? 24.973 14.224 -8.561 1.00 65.12 279 THR A N 1
ATOM 2181 C CA . THR A 1 279 ? 26.024 15.181 -8.198 1.00 65.12 279 THR A CA 1
ATOM 2182 C C . THR A 1 279 ? 26.690 15.699 -9.465 1.00 65.12 279 THR A C 1
ATOM 2184 O O . THR A 1 279 ? 27.773 15.226 -9.793 1.00 65.12 279 THR A O 1
ATOM 2187 N N . LYS A 1 280 ? 26.030 16.613 -10.196 1.00 60.09 280 LYS A N 1
ATOM 2188 C CA . LYS A 1 280 ? 26.524 17.401 -11.358 1.00 60.09 280 LYS A CA 1
ATOM 2189 C C . LYS A 1 280 ? 27.228 16.667 -12.524 1.00 60.09 280 LYS A C 1
ATOM 2191 O O . LYS A 1 280 ? 27.482 17.295 -13.540 1.00 60.09 280 LYS A O 1
ATOM 2196 N N . ARG A 1 281 ? 27.540 15.373 -12.419 1.00 53.88 281 ARG A N 1
ATOM 2197 C CA . ARG A 1 281 ? 28.191 14.562 -13.457 1.00 53.88 281 ARG A CA 1
ATOM 2198 C C . ARG A 1 281 ? 27.472 13.231 -13.711 1.00 53.88 281 ARG A C 1
ATOM 2200 O O . ARG A 1 281 ? 27.431 12.847 -14.866 1.00 53.88 281 ARG A O 1
ATOM 2207 N N . ARG A 1 282 ? 26.892 12.558 -12.692 1.00 60.72 282 ARG A N 1
ATOM 2208 C CA . ARG A 1 282 ? 26.006 11.358 -12.787 1.00 60.72 282 ARG A CA 1
ATOM 2209 C C . ARG A 1 282 ? 25.214 11.124 -11.483 1.00 60.72 282 ARG A C 1
ATOM 2211 O O . ARG A 1 282 ? 25.598 11.638 -10.426 1.00 60.72 282 ARG A O 1
ATOM 2218 N N . TYR A 1 283 ? 24.175 10.281 -11.517 1.00 62.09 283 TYR A N 1
ATOM 2219 C CA . TYR A 1 283 ? 23.492 9.751 -10.323 1.00 62.09 283 TYR A CA 1
ATOM 2220 C C . TYR A 1 283 ? 24.348 8.702 -9.593 1.00 62.09 283 TYR A C 1
ATOM 2222 O O . TYR A 1 283 ? 24.353 7.520 -9.935 1.00 62.09 283 TYR A O 1
ATOM 2230 N N . ALA A 1 284 ? 25.076 9.116 -8.555 1.00 63.72 284 ALA A N 1
ATOM 2231 C CA . ALA A 1 284 ? 26.138 8.288 -7.977 1.00 63.72 284 ALA A CA 1
ATOM 2232 C C . ALA A 1 284 ? 25.737 7.498 -6.718 1.00 63.72 284 ALA A C 1
ATOM 2234 O O . ALA A 1 284 ? 26.315 6.447 -6.442 1.00 63.72 284 ALA A O 1
ATOM 2235 N N . LYS A 1 285 ? 24.786 7.986 -5.906 1.00 81.69 285 LYS A N 1
ATOM 2236 C CA . LYS A 1 285 ? 24.535 7.420 -4.564 1.00 81.69 285 LYS A CA 1
ATOM 2237 C C . LYS A 1 285 ? 23.054 7.134 -4.325 1.00 81.69 285 LYS A C 1
ATOM 2239 O O . LYS A 1 285 ? 22.257 8.063 -4.219 1.00 81.69 285 LYS A O 1
ATOM 2244 N N . LEU A 1 286 ? 22.724 5.851 -4.156 1.00 89.88 286 LEU A N 1
ATOM 2245 C CA . LEU A 1 286 ? 21.440 5.398 -3.620 1.00 89.88 286 LEU A CA 1
ATOM 2246 C C . LEU A 1 286 ? 21.359 5.755 -2.134 1.00 89.88 286 LEU A C 1
ATOM 2248 O O . LEU A 1 286 ? 22.192 5.304 -1.336 1.00 89.88 286 LEU A O 1
ATOM 2252 N N . LYS A 1 287 ? 20.374 6.573 -1.758 1.00 89.12 287 LYS A N 1
ATOM 2253 C CA . LYS A 1 287 ? 20.179 7.006 -0.374 1.00 89.12 287 LYS A CA 1
ATOM 2254 C C . LYS A 1 287 ? 18.714 6.934 0.055 1.00 89.12 287 LYS A C 1
ATOM 2256 O O . LYS A 1 287 ? 17.823 7.233 -0.736 1.00 89.12 287 LYS A O 1
ATOM 2261 N N . PRO A 1 288 ? 18.466 6.621 1.335 1.00 91.00 288 PRO A N 1
ATOM 2262 C CA . PRO A 1 288 ? 17.173 6.849 1.942 1.00 91.00 288 PRO A CA 1
ATOM 2263 C C . PRO A 1 288 ? 16.996 8.346 2.215 1.00 91.00 288 PRO A C 1
ATOM 2265 O O . PRO A 1 288 ? 17.931 9.051 2.621 1.00 91.00 288 PRO A O 1
ATOM 2268 N N . LYS A 1 289 ? 15.779 8.829 2.020 1.00 91.00 289 LYS A N 1
ATOM 2269 C CA . LYS A 1 289 ? 15.328 10.176 2.341 1.00 91.00 289 LYS A CA 1
ATOM 2270 C C . LYS A 1 289 ? 14.150 10.082 3.301 1.00 91.00 289 LYS A C 1
ATOM 2272 O O . LYS A 1 289 ? 13.453 9.074 3.378 1.00 91.00 289 LYS A O 1
ATOM 2277 N N . LYS A 1 290 ? 13.989 11.138 4.091 1.00 91.75 290 LYS A N 1
ATOM 2278 C CA . LYS A 1 290 ? 12.889 11.295 5.040 1.00 91.75 290 LYS A CA 1
ATOM 2279 C C . LYS A 1 290 ? 12.167 12.582 4.700 1.00 91.75 290 LYS A C 1
ATOM 2281 O O . LYS A 1 290 ? 12.821 13.596 4.445 1.00 91.75 290 LYS A O 1
ATOM 2286 N N . GLY A 1 291 ? 10.851 12.530 4.739 1.00 91.44 291 GLY A N 1
ATOM 2287 C CA . GLY A 1 291 ? 9.990 13.666 4.467 1.00 91.44 291 GLY A CA 1
ATOM 2288 C C . GLY A 1 291 ? 8.835 13.726 5.448 1.00 91.44 291 GLY A C 1
ATOM 2289 O O . GLY A 1 291 ? 8.789 13.002 6.453 1.00 91.44 291 GLY A O 1
ATOM 2290 N N . ARG A 1 292 ? 7.898 14.608 5.136 1.00 92.50 292 ARG A N 1
ATOM 2291 C CA . ARG A 1 292 ? 6.602 14.687 5.793 1.00 92.50 292 ARG A CA 1
ATOM 2292 C C . ARG A 1 292 ? 5.534 14.860 4.722 1.00 92.50 292 ARG A C 1
ATOM 2294 O O . ARG A 1 292 ? 5.774 15.599 3.770 1.00 92.50 292 ARG A O 1
ATOM 2301 N N . LEU A 1 293 ? 4.381 14.223 4.910 1.00 92.00 293 LEU A N 1
ATOM 2302 C CA . LEU A 1 293 ? 3.214 14.462 4.063 1.00 92.00 293 LEU A CA 1
ATOM 2303 C C . LEU A 1 293 ? 2.888 15.959 4.029 1.00 92.00 293 LEU A C 1
ATOM 2305 O O . LEU A 1 293 ? 2.884 16.625 5.074 1.00 92.00 293 LEU A O 1
ATOM 2309 N N . SER A 1 294 ? 2.664 16.464 2.822 1.00 87.75 294 SER A N 1
ATOM 2310 C CA . SER A 1 294 ? 2.241 17.831 2.541 1.00 87.75 294 SER A CA 1
ATOM 2311 C C . SER A 1 294 ? 0.736 17.858 2.297 1.00 87.75 294 SER A C 1
ATOM 2313 O O . SER A 1 294 ? 0.178 16.889 1.796 1.00 87.75 294 SER A O 1
ATOM 2315 N N . ARG A 1 295 ? 0.082 18.960 2.677 1.00 77.12 295 ARG A N 1
ATOM 2316 C CA . ARG A 1 295 ? -1.335 19.208 2.356 1.00 77.12 295 ARG A CA 1
ATOM 2317 C C . ARG A 1 295 ? -1.516 19.854 0.983 1.00 77.12 295 ARG A C 1
ATOM 2319 O O . ARG A 1 295 ? -2.613 19.826 0.452 1.00 77.12 295 ARG A O 1
ATOM 2326 N N . ALA A 1 296 ? -0.462 20.468 0.450 1.00 63.00 296 ALA A N 1
ATOM 2327 C CA . ALA A 1 296 ? -0.485 21.105 -0.853 1.00 63.00 296 ALA A CA 1
ATOM 2328 C C . ALA A 1 296 ? -0.049 20.070 -1.888 1.00 63.00 296 ALA A C 1
ATOM 2330 O O . ALA A 1 296 ? 1.128 19.727 -1.963 1.00 63.00 296 ALA A O 1
ATOM 2331 N N . CYS A 1 297 ? -0.996 19.548 -2.655 1.00 63.28 297 CYS A N 1
ATOM 2332 C CA . CYS A 1 297 ? -0.678 18.810 -3.864 1.00 63.28 297 CYS A CA 1
ATOM 2333 C C . CYS A 1 297 ? -1.014 19.638 -5.096 1.00 63.28 297 CYS A C 1
ATOM 2335 O O . CYS A 1 297 ? -1.919 20.462 -5.069 1.00 63.28 297 CYS A O 1
ATOM 2337 N N . VAL A 1 298 ? -0.282 19.397 -6.187 1.00 60.75 298 VAL A N 1
ATOM 2338 C CA . VAL A 1 298 ? -0.628 19.946 -7.511 1.00 60.75 298 VAL A CA 1
ATOM 2339 C C . VAL A 1 298 ? -1.969 19.367 -7.991 1.00 60.75 298 VAL A C 1
ATOM 2341 O O . VAL A 1 298 ? -2.681 20.010 -8.748 1.00 60.75 298 VAL A O 1
ATOM 2344 N N . SER A 1 299 ? -2.328 18.166 -7.521 1.00 71.88 299 SER A N 1
ATOM 2345 C CA . SER A 1 299 ? -3.624 17.521 -7.732 1.00 71.88 299 SER A CA 1
ATOM 2346 C C . SER A 1 299 ? -3.943 16.595 -6.556 1.00 71.88 299 SER A C 1
ATOM 2348 O O . SER A 1 299 ? -3.049 15.911 -6.057 1.00 71.88 299 SER A O 1
ATOM 2350 N N . GLU A 1 300 ? -5.211 16.536 -6.144 1.00 73.38 300 GLU A N 1
ATOM 2351 C CA . GLU A 1 300 ? -5.698 15.648 -5.072 1.00 73.38 300 GLU A CA 1
ATOM 2352 C C . GLU A 1 300 ? -5.504 14.154 -5.382 1.00 73.38 300 GLU A C 1
ATOM 2354 O O . GLU A 1 300 ? -5.513 13.323 -4.480 1.00 73.38 300 GLU A O 1
ATOM 2359 N N . LYS A 1 301 ? -5.244 13.811 -6.650 1.00 85.50 301 LYS A N 1
ATOM 2360 C CA . LYS A 1 301 ? -5.008 12.437 -7.113 1.00 85.50 301 LYS A CA 1
ATOM 2361 C C . LYS A 1 301 ? -3.619 11.888 -6.760 1.00 85.50 301 LYS A C 1
ATOM 2363 O O . LYS A 1 301 ? -3.351 10.717 -7.011 1.00 85.50 301 LYS A O 1
ATOM 2368 N N . PHE A 1 302 ? -2.718 12.706 -6.208 1.00 91.44 302 PHE A N 1
ATOM 2369 C CA . PHE A 1 302 ? -1.355 12.300 -5.846 1.00 91.44 302 PHE A CA 1
ATOM 2370 C C . PHE A 1 302 ? -1.076 12.490 -4.360 1.00 91.44 302 PHE A C 1
ATOM 2372 O O . PHE A 1 302 ? -1.628 13.365 -3.701 1.00 91.44 302 PHE A O 1
ATOM 2379 N N . ILE A 1 303 ? -0.125 11.714 -3.841 1.00 92.81 303 ILE A N 1
ATOM 2380 C CA . ILE A 1 303 ? 0.429 11.928 -2.505 1.00 92.81 303 ILE A CA 1
ATOM 2381 C C . ILE A 1 303 ? 1.629 12.864 -2.626 1.00 92.81 303 ILE A C 1
ATOM 2383 O O . ILE A 1 303 ? 2.554 12.591 -3.391 1.00 92.81 303 ILE A O 1
ATOM 2387 N N . CYS A 1 304 ? 1.672 13.927 -1.825 1.00 91.25 304 CYS A N 1
ATOM 2388 C CA . CYS A 1 304 ? 2.795 14.864 -1.822 1.00 91.25 304 CYS A CA 1
ATOM 2389 C C . CYS A 1 304 ? 3.578 14.800 -0.520 1.00 91.25 304 CYS A C 1
ATOM 2391 O O . CYS A 1 304 ? 3.031 14.700 0.583 1.00 91.25 304 CYS A O 1
ATOM 2393 N N . SER A 1 305 ? 4.899 14.885 -0.636 1.00 91.06 305 SER A N 1
ATOM 2394 C CA . SER A 1 305 ? 5.790 14.917 0.516 1.00 91.06 305 SER A CA 1
ATOM 2395 C C . SER A 1 305 ? 6.836 16.007 0.373 1.00 91.06 305 SER A C 1
ATOM 2397 O O . SER A 1 305 ? 7.591 16.055 -0.600 1.00 91.06 305 SER A O 1
ATOM 2399 N N . LYS A 1 306 ? 6.968 16.805 1.433 1.00 89.62 306 LYS A N 1
ATOM 2400 C CA . LYS A 1 306 ? 8.025 17.800 1.577 1.00 89.62 306 LYS A CA 1
ATOM 2401 C C . LYS A 1 306 ? 9.247 17.181 2.248 1.00 89.62 306 LYS A C 1
ATOM 2403 O O . LYS A 1 306 ? 9.179 16.640 3.358 1.00 89.62 306 LYS A O 1
ATOM 2408 N N . VAL A 1 307 ? 10.394 17.284 1.592 1.00 85.44 307 VAL A N 1
ATOM 2409 C CA . VAL A 1 307 ? 11.697 16.859 2.115 1.00 85.44 307 VAL A CA 1
ATOM 2410 C C . VAL A 1 307 ? 12.375 18.067 2.759 1.00 85.44 307 VAL A C 1
ATOM 2412 O O . VAL A 1 307 ? 12.388 19.156 2.200 1.00 85.44 307 VAL A O 1
ATOM 2415 N N . LYS A 1 308 ? 12.940 17.928 3.965 1.00 71.25 308 LYS A N 1
ATOM 2416 C CA . LYS A 1 308 ? 13.611 19.067 4.620 1.00 71.25 308 LYS A CA 1
ATOM 2417 C C . LYS A 1 308 ? 14.848 19.510 3.818 1.00 71.25 308 LYS A C 1
ATOM 2419 O O . LYS A 1 308 ? 15.774 18.718 3.642 1.00 71.25 308 LYS A O 1
ATOM 2424 N N . ALA A 1 309 ? 14.888 20.791 3.441 1.00 57.97 309 ALA A N 1
ATOM 2425 C CA . ALA A 1 309 ? 15.956 21.424 2.658 1.00 57.97 309 ALA A CA 1
ATOM 2426 C C . ALA A 1 309 ? 17.352 21.340 3.305 1.00 57.97 309 ALA A C 1
ATOM 2428 O O . ALA A 1 309 ? 18.347 21.191 2.603 1.00 57.97 309 ALA A O 1
ATOM 2429 N N . GLY A 1 310 ? 17.439 21.340 4.644 1.00 53.56 310 GLY A N 1
ATOM 2430 C CA . GLY A 1 310 ? 18.702 21.411 5.403 1.00 53.56 310 GLY A CA 1
ATOM 2431 C C . GLY A 1 310 ? 19.697 20.250 5.222 1.00 53.56 310 GLY A C 1
ATOM 2432 O O . GLY A 1 310 ? 20.699 20.193 5.925 1.00 53.56 310 GLY A O 1
ATOM 2433 N N . LYS A 1 311 ? 19.438 19.298 4.316 1.00 52.69 311 LYS A N 1
ATOM 2434 C CA . LYS A 1 311 ? 20.358 18.201 3.95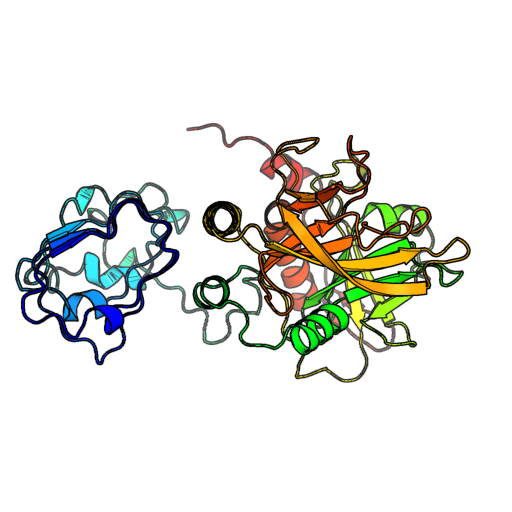6 1.00 52.69 311 LYS A CA 1
ATOM 2435 C C . LYS A 1 311 ? 20.619 18.065 2.454 1.00 52.69 311 LYS A C 1
ATOM 2437 O O . LYS A 1 311 ? 21.298 17.114 2.066 1.00 52.69 311 LYS A O 1
ATOM 2442 N N . GLN A 1 312 ? 20.056 18.932 1.617 1.00 59.16 312 GLN A N 1
ATOM 2443 C CA . GLN A 1 312 ? 20.229 18.884 0.167 1.00 59.16 312 GLN A CA 1
ATOM 2444 C C . GLN A 1 312 ? 21.132 20.048 -0.233 1.00 59.16 312 GLN A C 1
ATOM 2446 O O . GLN A 1 312 ? 20.804 21.209 0.006 1.00 59.16 312 GLN A O 1
ATOM 2451 N N . LYS A 1 313 ? 22.318 19.746 -0.771 1.00 61.22 313 LYS A N 1
ATOM 2452 C CA . LYS A 1 313 ? 23.221 20.804 -1.255 1.00 61.22 313 LYS A CA 1
ATOM 2453 C C . LYS A 1 313 ? 22.539 21.523 -2.428 1.00 61.22 313 LYS A C 1
ATOM 2455 O O . LYS A 1 313 ? 21.846 20.862 -3.194 1.00 61.22 313 LYS A O 1
ATOM 2460 N N . LYS A 1 314 ? 22.789 22.830 -2.623 1.00 57.84 314 LYS A N 1
ATOM 2461 C CA . LYS A 1 314 ? 22.199 23.693 -3.687 1.00 57.84 314 LYS A CA 1
ATOM 2462 C C . LYS A 1 314 ? 22.222 23.113 -5.123 1.00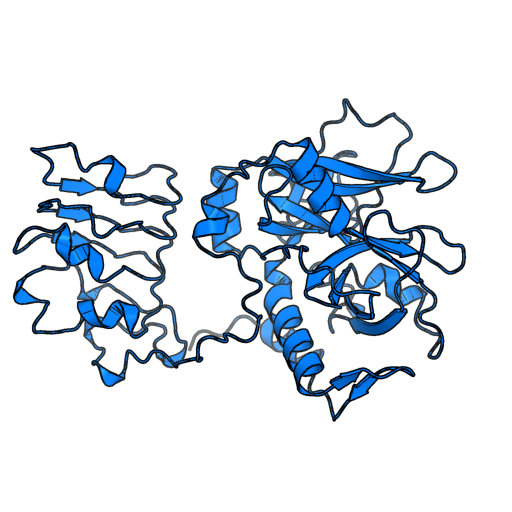 57.84 314 LYS A C 1
ATOM 2464 O O . LYS A 1 314 ? 21.542 23.641 -5.985 1.00 57.84 314 LYS A O 1
ATOM 2469 N N . ASN A 1 315 ? 22.981 22.043 -5.379 1.00 60.06 315 ASN A N 1
ATOM 2470 C CA . ASN A 1 315 ? 23.184 21.415 -6.689 1.00 60.06 315 ASN A CA 1
ATOM 2471 C C . ASN A 1 315 ? 22.814 19.913 -6.736 1.00 60.06 315 ASN A C 1
ATOM 2473 O O . ASN A 1 315 ? 23.194 19.224 -7.681 1.00 60.06 315 ASN A O 1
ATOM 2477 N N . GLU A 1 316 ? 22.175 19.368 -5.697 1.00 70.00 316 GLU A N 1
ATOM 2478 C CA . GLU A 1 316 ? 21.747 17.963 -5.662 1.00 70.00 316 GLU A CA 1
ATOM 2479 C C . GLU A 1 316 ? 20.302 17.834 -6.161 1.00 70.00 316 GLU A C 1
ATOM 2481 O O . GLU A 1 316 ? 19.391 18.371 -5.531 1.00 70.00 316 GLU A O 1
ATOM 2486 N N . SER A 1 317 ? 20.076 17.071 -7.233 1.00 78.75 317 SER A N 1
ATOM 2487 C CA . SER A 1 317 ? 18.734 16.657 -7.670 1.00 78.75 317 SER A CA 1
ATOM 2488 C C . SER A 1 317 ? 18.450 15.201 -7.282 1.00 78.75 317 SER A C 1
ATOM 2490 O O . SER A 1 317 ? 19.366 14.372 -7.184 1.00 78.75 317 SER A O 1
ATOM 2492 N N . LEU A 1 318 ? 17.179 14.893 -7.010 1.00 86.88 318 LEU A N 1
ATOM 2493 C CA . LEU A 1 318 ? 16.704 13.532 -6.748 1.00 86.88 318 LEU A CA 1
ATOM 2494 C C . LEU A 1 318 ? 16.116 12.957 -8.035 1.00 86.88 318 LEU A C 1
ATOM 2496 O O . LEU A 1 318 ? 15.294 13.612 -8.668 1.00 86.88 318 LEU A O 1
ATOM 2500 N N . LEU A 1 319 ? 16.498 11.733 -8.395 1.00 90.56 319 LEU A N 1
ATOM 2501 C CA . LEU A 1 319 ? 15.740 10.950 -9.368 1.00 90.56 319 LEU A CA 1
ATOM 2502 C C . LEU A 1 319 ? 14.505 10.421 -8.648 1.00 90.56 319 LEU A C 1
ATOM 2504 O O . LEU A 1 319 ? 14.615 9.435 -7.922 1.00 90.56 319 LEU A O 1
ATOM 2508 N N . ILE A 1 320 ? 13.375 11.119 -8.734 1.00 91.62 320 ILE A N 1
ATOM 2509 C CA . ILE A 1 320 ? 12.183 10.730 -7.973 1.00 91.62 320 ILE A CA 1
ATOM 2510 C C . ILE A 1 320 ? 11.414 9.589 -8.635 1.00 91.62 320 ILE A C 1
ATOM 2512 O O . ILE A 1 320 ? 10.875 8.752 -7.916 1.00 91.62 320 ILE A O 1
ATOM 2516 N N . ASP A 1 321 ? 11.443 9.510 -9.962 1.00 93.56 321 ASP A N 1
ATOM 2517 C CA . ASP A 1 321 ? 10.721 8.512 -10.747 1.00 93.56 321 ASP A CA 1
ATOM 2518 C C . ASP A 1 321 ? 10.968 7.089 -10.252 1.00 93.56 321 ASP A C 1
ATOM 2520 O O . ASP A 1 321 ? 12.111 6.659 -10.080 1.00 93.56 321 ASP A O 1
ATOM 2524 N N . GLY A 1 322 ? 9.877 6.391 -9.944 1.00 95.56 322 GLY A N 1
ATOM 2525 C CA . GLY A 1 322 ? 9.855 5.031 -9.419 1.00 95.56 322 GLY A CA 1
ATOM 2526 C C . GLY A 1 322 ? 10.367 4.869 -7.981 1.00 95.56 322 GLY A C 1
ATOM 2527 O O . GLY A 1 322 ? 10.576 3.749 -7.519 1.00 95.56 322 GLY A O 1
ATOM 2528 N N . SER A 1 323 ? 10.603 5.956 -7.239 1.00 96.19 323 SER A N 1
ATOM 2529 C CA . SER A 1 323 ? 11.043 5.870 -5.837 1.00 96.19 323 SER A CA 1
ATOM 2530 C C . SER A 1 323 ? 9.900 5.372 -4.942 1.00 96.19 323 SER A C 1
ATOM 2532 O O . SER A 1 323 ? 8.855 6.019 -4.909 1.00 96.19 323 SER A O 1
ATOM 2534 N N . PRO A 1 324 ? 10.069 4.293 -4.160 1.00 96.56 324 PRO A N 1
ATOM 2535 C CA . PRO A 1 324 ? 8.994 3.783 -3.311 1.00 96.56 324 PRO A CA 1
ATOM 2536 C C . PRO A 1 324 ? 8.786 4.661 -2.073 1.00 96.56 324 PRO A C 1
ATOM 2538 O O . PRO A 1 324 ? 9.729 4.887 -1.304 1.00 96.56 324 PRO A O 1
ATOM 2541 N N . LEU A 1 325 ? 7.557 5.132 -1.864 1.00 96.44 325 LEU A N 1
ATOM 2542 C CA . LEU A 1 325 ? 7.143 5.910 -0.699 1.00 96.44 325 LEU A CA 1
ATOM 2543 C C . LEU A 1 325 ? 6.574 5.005 0.385 1.00 96.44 325 LEU A C 1
ATOM 2545 O O . LEU A 1 325 ? 5.623 4.269 0.146 1.00 96.44 325 LEU A O 1
ATOM 2549 N N . TYR A 1 326 ? 7.096 5.143 1.599 1.00 94.88 326 TYR A N 1
ATOM 2550 C CA . TYR A 1 326 ? 6.617 4.446 2.784 1.00 94.88 326 TYR A CA 1
ATOM 2551 C C . TYR A 1 326 ? 6.062 5.420 3.818 1.00 94.88 326 TYR A C 1
ATOM 2553 O O . TYR A 1 326 ? 6.678 6.459 4.101 1.00 94.88 326 TYR A O 1
ATOM 2561 N N . LEU A 1 327 ? 4.943 5.047 4.438 1.00 93.19 327 LEU A N 1
ATOM 2562 C CA . LEU A 1 327 ? 4.332 5.798 5.530 1.00 93.19 327 LEU A CA 1
ATOM 2563 C C . LEU A 1 327 ? 4.931 5.374 6.879 1.00 93.19 327 LEU A C 1
ATOM 2565 O O . LEU A 1 327 ? 4.720 4.259 7.361 1.00 93.19 327 LEU A O 1
ATOM 2569 N N . GLY A 1 328 ? 5.664 6.294 7.509 1.00 90.06 328 GLY A N 1
ATOM 2570 C CA . GLY A 1 328 ? 6.302 6.104 8.808 1.00 90.06 328 GLY A CA 1
ATOM 2571 C C . GLY A 1 328 ? 7.821 6.285 8.805 1.00 90.06 328 GLY A C 1
ATOM 2572 O O . GLY A 1 328 ? 8.363 7.257 8.263 1.00 90.06 328 GLY A O 1
ATOM 2573 N N . ARG A 1 329 ? 8.518 5.410 9.531 1.00 87.06 329 ARG A N 1
ATOM 2574 C CA . ARG A 1 329 ? 9.972 5.421 9.743 1.00 87.06 329 ARG A CA 1
ATOM 2575 C C . ARG A 1 329 ? 10.661 4.444 8.778 1.00 87.06 329 ARG A C 1
ATOM 2577 O O . ARG A 1 329 ? 10.031 3.520 8.281 1.00 87.06 329 ARG A O 1
ATOM 2584 N N . PRO A 1 330 ? 11.976 4.603 8.526 1.00 84.50 330 PRO A N 1
ATOM 2585 C CA . PRO A 1 330 ? 12.715 3.597 7.773 1.00 84.50 330 PRO A CA 1
ATOM 2586 C C . PRO A 1 330 ? 12.629 2.232 8.449 1.00 84.50 330 PRO A C 1
ATOM 2588 O O . PRO A 1 330 ? 12.901 2.143 9.645 1.00 84.50 330 PRO A O 1
ATOM 2591 N N . GLY A 1 331 ? 12.336 1.199 7.667 1.00 79.00 331 GLY A N 1
ATOM 2592 C CA . GLY A 1 331 ? 12.069 -0.151 8.164 1.00 79.00 331 GLY A CA 1
ATOM 2593 C C . GLY A 1 331 ? 10.592 -0.520 8.099 1.00 79.00 331 GLY A C 1
ATOM 2594 O O . GLY A 1 331 ? 10.301 -1.690 7.905 1.00 79.00 331 GLY A O 1
ATOM 2595 N N . ASP A 1 332 ? 9.686 0.462 8.149 1.00 85.88 332 ASP A N 1
ATOM 2596 C CA . ASP A 1 332 ? 8.261 0.202 7.957 1.00 85.88 332 ASP A CA 1
ATOM 2597 C C . ASP A 1 332 ? 8.015 -0.300 6.522 1.00 85.88 332 ASP A C 1
ATOM 2599 O O . ASP A 1 332 ? 8.536 0.271 5.558 1.00 85.88 332 ASP A O 1
ATOM 2603 N N . SER A 1 333 ? 7.222 -1.366 6.388 1.00 87.62 333 SER A N 1
ATOM 2604 C CA . SER A 1 333 ? 6.908 -2.013 5.103 1.00 87.62 333 SER A CA 1
ATOM 2605 C C . SER A 1 333 ? 5.622 -1.480 4.450 1.00 87.62 333 SER A C 1
ATOM 2607 O O . SER A 1 333 ? 5.278 -1.913 3.359 1.00 87.62 333 SER A O 1
ATOM 2609 N N . ARG A 1 334 ? 4.962 -0.482 5.064 1.00 91.75 334 ARG A N 1
ATOM 2610 C CA . ARG A 1 334 ? 3.741 0.181 4.564 1.00 91.75 334 ARG A CA 1
ATOM 2611 C C . ARG A 1 334 ? 4.035 1.108 3.386 1.00 91.75 334 ARG A C 1
ATOM 2613 O O . ARG A 1 334 ? 4.350 2.288 3.586 1.00 91.75 334 ARG A O 1
ATOM 2620 N N . MET A 1 335 ? 3.955 0.590 2.171 1.00 95.06 335 MET A N 1
ATOM 2621 C CA . MET A 1 335 ? 4.109 1.364 0.947 1.00 95.06 335 MET A CA 1
ATOM 2622 C C . MET A 1 335 ? 2.821 2.135 0.648 1.00 95.06 335 MET A C 1
ATOM 2624 O O . MET A 1 335 ? 1.733 1.573 0.631 1.00 95.06 335 MET A O 1
ATOM 2628 N N . ALA A 1 336 ? 2.954 3.440 0.433 1.00 95.94 336 ALA A N 1
ATOM 2629 C CA . ALA A 1 336 ? 1.847 4.347 0.137 1.00 95.94 336 ALA A CA 1
ATOM 2630 C C . ALA A 1 336 ? 1.800 4.747 -1.340 1.00 95.94 336 ALA A C 1
ATOM 2632 O O . ALA A 1 336 ? 0.743 5.108 -1.843 1.00 95.94 336 ALA A O 1
ATOM 2633 N N . GLY A 1 337 ? 2.938 4.723 -2.035 1.00 96.19 337 GLY A N 1
ATOM 2634 C CA . GLY A 1 337 ? 2.975 5.187 -3.413 1.00 96.19 337 GLY A CA 1
ATOM 2635 C C . GLY A 1 337 ? 4.316 5.047 -4.108 1.00 96.19 337 GLY A C 1
ATOM 2636 O O . GLY A 1 337 ? 5.310 4.607 -3.520 1.00 96.19 337 GLY A O 1
ATOM 2637 N N . LEU A 1 338 ? 4.333 5.457 -5.370 1.00 97.06 338 LEU A N 1
ATOM 2638 C CA . LEU A 1 338 ? 5.478 5.378 -6.266 1.00 97.06 338 LEU A CA 1
ATOM 2639 C C . LEU A 1 338 ? 5.811 6.764 -6.825 1.00 97.06 338 LEU A C 1
ATOM 2641 O O . LEU A 1 338 ? 4.938 7.465 -7.320 1.00 97.06 338 LEU A O 1
ATOM 2645 N N . GLY A 1 339 ? 7.069 7.182 -6.710 1.00 95.12 339 GLY A N 1
ATOM 2646 C CA . GLY A 1 339 ? 7.497 8.527 -7.086 1.00 95.12 339 GLY A CA 1
ATOM 2647 C C . GLY A 1 339 ? 7.303 8.793 -8.571 1.00 95.12 339 GLY A C 1
ATOM 2648 O O . GLY A 1 339 ? 7.640 7.946 -9.395 1.00 95.12 339 GLY A O 1
ATOM 2649 N N . VAL A 1 340 ? 6.798 9.979 -8.892 1.00 92.12 340 VAL A N 1
ATOM 2650 C CA . VAL A 1 340 ? 6.618 10.449 -10.266 1.00 92.12 340 VAL A CA 1
ATOM 2651 C C . VAL A 1 340 ? 7.084 11.895 -10.358 1.00 92.12 340 VAL A C 1
ATOM 2653 O O . VAL A 1 340 ? 6.819 12.716 -9.472 1.00 92.12 340 VAL A O 1
ATOM 2656 N N . TYR A 1 341 ? 7.835 12.211 -11.403 1.00 86.56 341 TYR A N 1
ATOM 2657 C CA . TYR A 1 341 ? 8.260 13.565 -11.673 1.00 86.56 341 TYR A CA 1
ATOM 2658 C C . TYR A 1 341 ? 7.045 14.402 -12.059 1.00 86.56 341 TYR A C 1
ATOM 2660 O O . TYR A 1 341 ? 6.362 14.142 -13.046 1.00 86.56 341 TYR A O 1
ATOM 2668 N N . MET A 1 342 ? 6.800 15.439 -11.268 1.00 80.38 342 MET A N 1
ATOM 2669 C CA . MET A 1 342 ? 5.779 16.436 -11.534 1.00 80.38 342 MET A CA 1
ATOM 2670 C C . MET A 1 342 ? 6.338 17.801 -11.148 1.00 80.38 342 MET A C 1
ATOM 2672 O O . MET A 1 342 ? 7.030 17.934 -10.134 1.00 80.38 342 MET A O 1
ATOM 2676 N N . LYS A 1 343 ? 6.062 18.823 -11.961 1.00 75.56 343 LYS A N 1
ATOM 2677 C CA . LYS A 1 343 ? 6.488 20.193 -11.671 1.00 75.56 343 LYS A CA 1
ATOM 2678 C C . LYS A 1 343 ? 5.696 20.710 -10.467 1.00 75.56 343 LYS A C 1
ATOM 2680 O O . LYS A 1 343 ? 4.485 20.880 -10.551 1.00 75.56 343 LYS A O 1
ATOM 2685 N N . THR A 1 344 ? 6.376 20.943 -9.350 1.00 68.56 344 THR A N 1
ATOM 2686 C CA . THR A 1 344 ? 5.786 21.469 -8.112 1.00 68.56 344 THR A CA 1
ATOM 2687 C C . THR A 1 344 ? 6.154 22.941 -7.918 1.00 68.56 344 THR A C 1
ATOM 2689 O O . THR A 1 344 ? 7.168 23.419 -8.432 1.00 68.56 344 THR A O 1
ATOM 2692 N N . SER A 1 345 ? 5.339 23.681 -7.160 1.00 69.00 345 SER A N 1
ATOM 2693 C CA . SER A 1 345 ? 5.627 25.076 -6.785 1.00 69.00 345 SER A CA 1
ATOM 2694 C C . SER A 1 345 ? 6.792 25.191 -5.790 1.00 69.00 345 SER A C 1
ATOM 2696 O O . SER A 1 345 ? 7.375 26.262 -5.627 1.00 69.00 345 SER A O 1
ATOM 2698 N N . ASN A 1 346 ? 7.164 24.084 -5.135 1.00 73.56 346 ASN A N 1
ATOM 2699 C CA . ASN A 1 346 ? 8.236 24.013 -4.152 1.00 73.56 346 ASN A CA 1
ATOM 2700 C C . ASN A 1 346 ? 9.310 22.995 -4.563 1.00 73.56 346 ASN A C 1
ATOM 2702 O O . ASN A 1 346 ? 9.052 21.799 -4.627 1.00 73.56 346 ASN A O 1
ATOM 2706 N N . LEU A 1 347 ? 10.558 23.451 -4.711 1.00 75.31 347 LEU A N 1
ATOM 2707 C CA . LEU A 1 347 ? 11.710 22.624 -5.113 1.00 75.31 347 LEU A CA 1
ATOM 2708 C C . LEU A 1 347 ? 12.017 21.425 -4.188 1.00 75.31 347 LEU A C 1
ATOM 2710 O O . LEU A 1 347 ? 12.816 20.558 -4.544 1.00 75.31 347 LEU A O 1
ATOM 2714 N N . PHE A 1 348 ? 11.426 21.368 -2.993 1.00 82.88 348 PHE A N 1
ATOM 2715 C CA . PHE A 1 348 ? 11.593 20.263 -2.043 1.00 82.88 348 PHE A CA 1
ATOM 2716 C C . PHE A 1 348 ? 10.338 19.404 -1.868 1.00 82.88 348 PHE A C 1
ATOM 2718 O O . PHE A 1 348 ? 10.271 18.594 -0.936 1.00 82.88 348 PHE A O 1
ATOM 2725 N N . GLU A 1 349 ? 9.346 19.593 -2.725 1.00 87.38 349 GLU A N 1
ATOM 2726 C CA . GLU A 1 349 ? 8.105 18.838 -2.741 1.00 87.38 349 GLU A CA 1
ATOM 2727 C C . GLU A 1 349 ? 8.091 17.863 -3.908 1.00 87.38 349 GLU A C 1
ATOM 2729 O O . GLU A 1 349 ? 8.418 18.216 -5.040 1.00 87.38 349 GLU A O 1
ATOM 2734 N N . TYR A 1 350 ? 7.724 16.624 -3.599 1.00 89.94 350 TYR A N 1
ATOM 2735 C CA . TYR A 1 350 ? 7.750 15.505 -4.528 1.00 89.94 350 TYR A CA 1
ATOM 2736 C C . TYR A 1 350 ? 6.394 14.808 -4.516 1.00 89.94 350 TYR A C 1
ATOM 2738 O O . TYR A 1 350 ? 5.796 14.655 -3.445 1.00 89.94 350 TYR A O 1
ATOM 2746 N N . ALA A 1 351 ? 5.950 14.383 -5.696 1.00 92.31 351 ALA A N 1
ATOM 2747 C CA . ALA A 1 351 ? 4.683 13.703 -5.908 1.00 92.31 351 ALA A CA 1
ATOM 2748 C C . ALA A 1 351 ? 4.868 12.191 -6.060 1.00 92.31 351 ALA A C 1
ATOM 2750 O O . ALA A 1 351 ? 5.906 11.707 -6.525 1.00 92.31 351 ALA A O 1
ATOM 2751 N N . PHE A 1 352 ? 3.844 11.453 -5.650 1.00 95.00 352 PHE A N 1
ATOM 2752 C CA . PHE A 1 352 ? 3.817 10.003 -5.677 1.00 95.00 352 PHE A CA 1
ATOM 2753 C C . PHE A 1 352 ? 2.435 9.531 -6.129 1.00 95.00 352 PHE A C 1
ATOM 2755 O O . PHE A 1 352 ? 1.420 9.996 -5.608 1.00 95.00 352 PHE A O 1
ATOM 2762 N N . ILE A 1 353 ? 2.417 8.602 -7.082 1.00 95.50 353 ILE A N 1
ATOM 2763 C CA . ILE A 1 353 ? 1.233 7.848 -7.492 1.00 95.50 353 ILE A CA 1
ATOM 2764 C C . ILE A 1 353 ? 0.758 7.046 -6.277 1.00 95.50 353 ILE A C 1
ATOM 2766 O O . ILE A 1 353 ? 1.575 6.296 -5.726 1.00 95.50 353 ILE A O 1
ATOM 2770 N N . PRO A 1 354 ? -0.496 7.196 -5.822 1.00 95.75 354 PRO A N 1
ATOM 2771 C CA . PRO A 1 354 ? -1.020 6.384 -4.735 1.00 95.75 354 PRO A CA 1
ATOM 2772 C C . PRO A 1 354 ? -1.023 4.903 -5.116 1.00 95.75 354 PRO A C 1
ATOM 2774 O O . PRO A 1 354 ? -1.508 4.538 -6.177 1.00 95.75 354 PRO A O 1
ATOM 2777 N N . ILE A 1 355 ? -0.477 4.027 -4.271 1.00 96.12 355 ILE A N 1
ATOM 2778 C CA . ILE A 1 355 ? -0.296 2.620 -4.667 1.00 96.12 355 ILE A CA 1
ATOM 2779 C C . ILE A 1 355 ? -1.628 1.886 -4.872 1.00 96.12 355 ILE A C 1
ATOM 2781 O O . ILE A 1 355 ? -1.711 0.988 -5.704 1.00 96.12 355 ILE A O 1
ATOM 2785 N N . TRP A 1 356 ? -2.675 2.304 -4.157 1.00 93.31 356 TRP A N 1
ATOM 2786 C CA . TRP A 1 356 ? -4.018 1.738 -4.273 1.00 93.31 356 TRP A CA 1
ATOM 2787 C C . TRP A 1 356 ? -4.697 2.047 -5.608 1.00 93.31 356 TRP A C 1
ATOM 2789 O O . TRP A 1 356 ? -5.633 1.349 -5.960 1.00 93.31 356 TRP A O 1
ATOM 2799 N N . SER A 1 357 ? -4.239 3.041 -6.380 1.00 92.62 357 SER A N 1
ATOM 2800 C CA . SER A 1 357 ? -4.826 3.295 -7.703 1.00 92.62 357 SER A CA 1
ATOM 2801 C C . SER A 1 357 ? -4.384 2.289 -8.765 1.00 92.62 357 SER A C 1
ATOM 2803 O O . SER A 1 357 ? -4.863 2.355 -9.887 1.00 92.62 357 SER A O 1
ATOM 2805 N N . VAL A 1 358 ? -3.425 1.414 -8.446 1.00 93.81 358 VAL A N 1
ATOM 2806 C CA . VAL A 1 358 ? -2.861 0.424 -9.378 1.00 93.81 358 VAL A CA 1
ATOM 2807 C C . VAL A 1 358 ? -2.683 -0.957 -8.737 1.00 93.81 358 VAL A C 1
ATOM 2809 O O . VAL A 1 358 ? -2.127 -1.852 -9.372 1.00 93.81 358 VAL A O 1
ATOM 2812 N N . SER A 1 359 ? -3.093 -1.151 -7.477 1.00 93.06 359 SER A N 1
ATOM 2813 C CA . SER A 1 359 ? -2.847 -2.397 -6.734 1.00 93.06 359 SER A CA 1
ATOM 2814 C C . SER A 1 359 ? -3.524 -3.602 -7.369 1.00 93.06 359 SER A C 1
ATOM 2816 O O . SER A 1 359 ? -2.927 -4.679 -7.403 1.00 93.06 359 SER A O 1
ATOM 2818 N N . ASP A 1 360 ? -4.725 -3.401 -7.900 1.00 89.75 360 ASP A N 1
ATOM 2819 C CA . ASP A 1 360 ? -5.555 -4.473 -8.442 1.00 89.75 360 ASP A CA 1
ATOM 2820 C C . ASP A 1 360 ? -4.987 -4.940 -9.779 1.00 89.75 360 ASP A C 1
ATOM 2822 O O . ASP A 1 360 ? -4.703 -6.126 -9.948 1.00 89.75 360 ASP A O 1
ATOM 2826 N N . TRP A 1 361 ? -4.638 -3.996 -10.661 1.00 93.31 361 TRP A N 1
ATOM 2827 C CA . TRP A 1 361 ? -3.881 -4.282 -11.880 1.00 93.31 361 TRP A CA 1
ATOM 2828 C C . TRP A 1 361 ? -2.575 -5.038 -11.585 1.00 93.31 361 TRP A C 1
ATOM 2830 O O . TRP A 1 361 ? -2.285 -6.045 -12.235 1.00 93.31 361 TRP A O 1
ATOM 2840 N N . ILE A 1 362 ? -1.798 -4.608 -10.579 1.00 95.25 362 ILE A N 1
ATOM 2841 C CA . ILE A 1 362 ? -0.556 -5.299 -10.189 1.00 95.25 362 ILE A CA 1
ATOM 2842 C C . ILE A 1 362 ? -0.850 -6.748 -9.782 1.00 95.25 362 ILE A C 1
ATOM 2844 O O . ILE A 1 362 ? -0.179 -7.666 -10.261 1.00 95.25 362 ILE A O 1
ATOM 2848 N N . GLY A 1 363 ? -1.837 -6.954 -8.907 1.00 91.69 363 GLY A N 1
ATOM 2849 C CA . GLY A 1 363 ? -2.226 -8.275 -8.417 1.00 91.69 363 GLY A CA 1
ATOM 2850 C C . GLY A 1 363 ? -2.685 -9.202 -9.542 1.00 91.69 363 GLY A C 1
ATOM 2851 O O . GLY A 1 363 ? -2.188 -10.326 -9.645 1.00 91.69 363 GLY A O 1
ATOM 2852 N N . THR A 1 364 ? -3.563 -8.713 -10.419 1.00 90.88 364 THR A N 1
ATOM 2853 C CA . THR A 1 364 ? -4.093 -9.452 -11.573 1.00 90.88 364 THR A CA 1
ATOM 2854 C C . THR A 1 364 ? -2.980 -9.867 -12.526 1.00 90.88 364 THR A C 1
ATOM 2856 O O . THR A 1 364 ? -2.855 -11.049 -12.847 1.00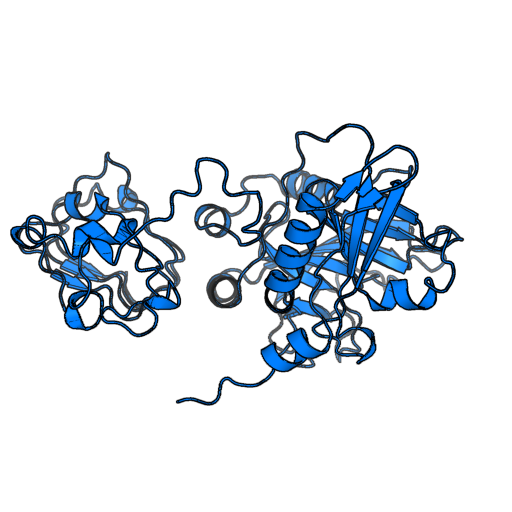 90.88 364 THR A O 1
ATOM 2859 N N . VAL A 1 365 ? -2.107 -8.934 -12.919 1.00 92.81 365 VAL A N 1
ATOM 2860 C CA . VAL A 1 365 ? -1.001 -9.225 -13.842 1.00 92.81 365 VAL A CA 1
ATOM 2861 C C . VAL A 1 365 ? -0.012 -10.227 -13.246 1.00 92.81 365 VAL A C 1
ATOM 2863 O O . VAL A 1 365 ? 0.421 -11.148 -13.942 1.00 92.81 365 VAL A O 1
ATOM 2866 N N . MET A 1 366 ? 0.358 -10.069 -11.972 1.00 93.75 366 MET A N 1
ATOM 2867 C CA . MET A 1 366 ? 1.284 -10.990 -11.309 1.00 93.75 366 MET A CA 1
ATOM 2868 C C . MET A 1 366 ? 0.699 -12.400 -11.209 1.00 93.75 366 MET A C 1
ATOM 2870 O O . MET A 1 366 ? 1.379 -13.364 -11.558 1.00 93.75 366 MET A O 1
ATOM 2874 N N . LYS A 1 367 ? -0.563 -12.517 -10.781 1.00 91.12 367 LYS A N 1
ATOM 2875 C CA . LYS A 1 367 ? -1.265 -13.800 -10.647 1.00 91.12 367 LYS A CA 1
ATOM 2876 C C . LYS A 1 367 ? -1.408 -14.509 -11.994 1.00 91.12 367 LYS A C 1
ATOM 2878 O O . LYS A 1 367 ? -1.107 -15.697 -12.095 1.00 91.12 367 LYS A O 1
ATOM 2883 N N . GLU A 1 368 ? -1.834 -13.787 -13.026 1.00 91.56 368 GLU A N 1
ATOM 2884 C CA . GLU A 1 368 ? -1.991 -14.326 -14.380 1.00 91.56 368 GLU A CA 1
ATOM 2885 C C . GLU A 1 368 ? -0.646 -14.811 -14.940 1.00 91.56 368 GLU A C 1
ATOM 2887 O O . GLU A 1 368 ? -0.526 -15.933 -15.428 1.00 91.56 368 GLU A O 1
ATOM 2892 N N . PHE A 1 369 ? 0.409 -14.004 -14.805 1.00 92.19 369 PHE A N 1
ATOM 2893 C CA . PHE A 1 369 ? 1.726 -14.374 -15.313 1.00 92.19 369 PHE A CA 1
ATOM 2894 C C . PHE A 1 369 ? 2.327 -15.562 -14.552 1.00 92.19 369 PHE A C 1
ATOM 2896 O O . PHE A 1 369 ? 2.802 -16.506 -15.177 1.00 92.19 369 PHE A O 1
ATOM 2903 N N . ASP A 1 370 ? 2.327 -15.543 -13.217 1.00 90.50 370 ASP A N 1
ATOM 2904 C CA . ASP A 1 370 ? 2.957 -16.611 -12.430 1.00 90.50 370 ASP A CA 1
ATOM 2905 C C . ASP A 1 370 ? 2.168 -17.935 -12.482 1.00 90.50 370 ASP A C 1
ATOM 2907 O O . ASP A 1 370 ? 2.755 -18.988 -12.237 1.00 90.50 370 ASP A O 1
ATOM 2911 N N . SER A 1 371 ? 0.877 -17.912 -12.840 1.00 91.56 371 SER A N 1
ATOM 2912 C CA . SER A 1 371 ? 0.077 -19.131 -13.044 1.00 91.56 371 SER A CA 1
ATOM 2913 C C . SER A 1 371 ? 0.240 -19.751 -14.436 1.00 91.56 371 SER A C 1
ATOM 2915 O O . SER A 1 371 ? 0.193 -20.974 -14.552 1.00 91.56 371 SER A O 1
ATOM 2917 N N . LYS A 1 372 ? 0.473 -18.942 -15.478 1.00 92.94 372 LYS A N 1
ATOM 2918 C CA . LYS A 1 372 ? 0.503 -19.402 -16.883 1.00 92.94 372 LYS A CA 1
ATOM 2919 C C . LYS A 1 372 ? 1.879 -19.385 -17.548 1.00 92.94 372 LYS A C 1
ATOM 2921 O O . LYS A 1 372 ? 2.019 -19.831 -18.688 1.00 92.94 372 LYS A O 1
ATOM 2926 N N . CYS A 1 373 ? 2.907 -18.858 -16.883 1.00 90.50 373 CYS A N 1
ATOM 2927 C CA . CYS A 1 373 ? 4.263 -18.792 -17.422 1.00 90.50 373 CYS A CA 1
ATOM 2928 C C . CYS A 1 373 ? 5.245 -19.679 -16.662 1.00 90.50 373 CYS A C 1
ATOM 2930 O O . CYS A 1 373 ? 5.376 -19.617 -15.441 1.00 90.50 373 CYS A O 1
ATOM 2932 N N . THR A 1 374 ? 6.073 -20.400 -17.415 1.00 89.44 374 THR A N 1
ATOM 2933 C CA . THR A 1 374 ? 7.248 -21.100 -16.895 1.00 89.44 374 THR A CA 1
ATOM 2934 C C . THR A 1 374 ? 8.524 -20.374 -17.309 1.00 89.44 374 THR A C 1
ATOM 2936 O O . THR A 1 374 ? 8.712 -19.973 -18.460 1.00 89.44 374 THR A O 1
ATOM 2939 N N . ILE A 1 375 ? 9.434 -20.175 -16.355 1.00 85.94 375 ILE A N 1
ATOM 2940 C CA . ILE A 1 375 ? 10.704 -19.488 -16.601 1.00 85.94 375 ILE A CA 1
ATOM 2941 C C . ILE A 1 375 ? 11.803 -20.515 -16.846 1.00 85.94 375 ILE A C 1
ATOM 2943 O O . ILE A 1 375 ? 12.059 -21.385 -16.015 1.00 85.94 375 ILE A O 1
ATOM 2947 N N . ASN A 1 376 ? 12.521 -20.358 -17.956 1.00 82.06 376 ASN A N 1
ATOM 2948 C CA . ASN A 1 376 ? 13.637 -21.216 -18.329 1.00 82.06 376 ASN A CA 1
ATOM 2949 C C . ASN A 1 376 ? 14.939 -20.406 -18.520 1.00 82.06 376 ASN A C 1
ATOM 2951 O O . ASN A 1 376 ? 15.023 -19.192 -18.280 1.00 82.06 376 ASN A O 1
ATOM 2955 N N . ARG A 1 377 ? 16.013 -21.094 -18.929 1.00 72.38 377 ARG A N 1
ATOM 2956 C CA . ARG A 1 377 ? 17.327 -20.462 -19.149 1.00 72.38 377 ARG A CA 1
ATOM 2957 C C . ARG A 1 377 ? 17.321 -19.445 -20.298 1.00 72.38 377 ARG A C 1
ATOM 2959 O O . ARG A 1 377 ? 18.125 -18.520 -20.257 1.00 72.38 377 ARG A O 1
ATOM 2966 N N . ARG A 1 378 ? 16.428 -19.588 -21.285 1.00 69.06 378 ARG A N 1
ATOM 2967 C CA . ARG A 1 378 ? 16.354 -18.738 -22.488 1.00 69.06 378 ARG A CA 1
ATOM 2968 C C . ARG A 1 378 ? 15.346 -17.586 -22.366 1.00 69.06 378 ARG A C 1
ATOM 2970 O O . ARG A 1 378 ? 15.480 -16.612 -23.089 1.00 69.06 378 ARG A O 1
ATOM 2977 N N . GLY A 1 379 ? 14.397 -17.642 -21.430 1.00 76.06 379 GLY A N 1
ATOM 2978 C CA . GLY A 1 379 ? 13.347 -16.632 -21.272 1.00 76.06 379 GLY A CA 1
ATOM 2979 C C . GLY A 1 379 ? 12.185 -17.140 -20.417 1.00 76.06 379 GLY A C 1
ATOM 2980 O O . GLY A 1 379 ? 12.404 -17.876 -19.454 1.00 76.06 379 GLY A O 1
ATOM 2981 N N . ALA A 1 380 ? 10.964 -16.750 -20.776 1.00 83.62 380 ALA A N 1
ATOM 2982 C CA . ALA A 1 380 ? 9.735 -17.347 -20.263 1.00 83.62 380 ALA A CA 1
ATOM 2983 C C . ALA A 1 380 ? 8.923 -17.937 -21.417 1.00 83.62 380 ALA A C 1
ATOM 2985 O O . ALA A 1 380 ? 8.846 -17.338 -22.489 1.00 83.62 380 ALA A O 1
ATOM 2986 N N . THR A 1 381 ? 8.322 -19.094 -21.173 1.00 87.06 381 THR A N 1
ATOM 2987 C CA . THR A 1 381 ? 7.328 -19.711 -22.049 1.00 87.06 381 THR A CA 1
ATOM 2988 C C . THR A 1 381 ? 5.988 -19.587 -21.341 1.00 87.06 381 THR A C 1
ATOM 2990 O O . THR A 1 381 ? 5.849 -20.064 -20.217 1.00 87.06 381 THR A O 1
ATOM 2993 N N . CYS A 1 382 ? 5.040 -18.900 -21.968 1.00 87.12 382 CYS A N 1
ATOM 2994 C CA . CYS A 1 382 ? 3.726 -18.629 -21.399 1.00 87.12 382 CYS A CA 1
ATOM 2995 C C . CYS A 1 382 ? 2.644 -19.209 -22.297 1.00 87.12 382 CYS A C 1
ATOM 2997 O O . CYS A 1 382 ? 2.765 -19.136 -23.522 1.00 87.12 382 CYS A O 1
ATOM 2999 N N . GLU A 1 383 ? 1.576 -19.705 -21.685 1.00 91.12 383 GLU A N 1
ATOM 3000 C CA . GLU A 1 383 ? 0.295 -19.855 -22.371 1.00 91.12 383 GLU A CA 1
ATOM 3001 C C . GLU A 1 383 ? -0.280 -18.474 -22.736 1.00 91.12 383 GLU A C 1
ATOM 3003 O O . GLU A 1 383 ? 0.318 -17.425 -22.462 1.00 91.12 383 GLU A O 1
ATOM 3008 N N . HIS A 1 384 ? -1.446 -18.461 -23.381 1.00 90.31 384 HIS A N 1
ATOM 3009 C CA . HIS A 1 384 ? -2.142 -17.218 -23.681 1.00 90.31 384 HIS A CA 1
ATOM 3010 C C . HIS A 1 384 ? -2.480 -16.465 -22.381 1.00 90.31 384 HIS A C 1
ATOM 3012 O O . HIS A 1 384 ? -3.262 -16.942 -21.557 1.00 90.31 384 HIS A O 1
ATOM 3018 N N . LEU A 1 385 ? -1.861 -15.292 -22.206 1.00 88.94 385 LEU A N 1
ATOM 3019 C CA . LEU A 1 385 ? -2.082 -14.419 -21.055 1.00 88.94 385 LEU A CA 1
ATOM 3020 C C . LEU A 1 385 ? -3.273 -13.502 -21.319 1.00 88.94 385 LEU A C 1
ATOM 3022 O O . LEU A 1 385 ? -3.245 -12.709 -22.260 1.00 88.94 385 LEU A O 1
ATOM 3026 N N . GLN A 1 386 ? -4.264 -13.566 -20.444 1.00 91.19 386 GLN A N 1
ATOM 3027 C CA . GLN A 1 386 ? -5.409 -12.667 -20.393 1.00 91.19 386 GLN A CA 1
ATOM 3028 C C . GLN A 1 386 ? -5.064 -11.507 -19.459 1.00 91.19 386 GLN A C 1
ATOM 3030 O O . GLN A 1 386 ? -5.356 -11.523 -18.265 1.00 91.19 386 GLN A O 1
ATOM 3035 N N . LEU A 1 387 ? -4.346 -10.524 -19.999 1.00 90.69 387 LEU A N 1
ATOM 3036 C CA . LEU A 1 387 ? -3.992 -9.310 -19.266 1.00 90.69 387 LEU A CA 1
ATOM 3037 C C . LEU A 1 387 ? -5.072 -8.241 -19.471 1.00 90.69 387 LEU A C 1
ATOM 3039 O O . LEU A 1 387 ? -5.613 -8.172 -20.575 1.00 90.69 387 LEU A O 1
ATOM 3043 N N . PRO A 1 388 ? -5.331 -7.377 -18.470 1.00 88.75 388 PRO A N 1
ATOM 3044 C CA . PRO A 1 388 ? -6.298 -6.295 -18.616 1.00 88.75 388 PRO A CA 1
ATOM 3045 C C . PRO A 1 388 ? -5.967 -5.403 -19.815 1.00 88.75 388 PRO A C 1
ATOM 3047 O O . PRO A 1 388 ? -4.818 -4.978 -19.988 1.00 88.75 388 PRO A O 1
ATOM 3050 N N . SER A 1 389 ? -6.969 -5.141 -20.644 1.00 89.06 389 SER A N 1
ATOM 3051 C CA . SER A 1 389 ? -6.893 -4.281 -21.820 1.00 89.06 389 SER A CA 1
ATOM 3052 C C . SER A 1 389 ? -7.093 -2.805 -21.456 1.00 89.06 389 SER A C 1
ATOM 3054 O O . SER A 1 389 ? -7.380 -2.453 -20.315 1.00 89.06 389 SER A O 1
ATOM 3056 N N . ILE A 1 390 ? -6.924 -1.906 -22.431 1.00 87.75 390 ILE A N 1
ATOM 3057 C CA . ILE A 1 390 ? -7.253 -0.484 -22.238 1.00 87.75 390 ILE A CA 1
ATOM 3058 C C . ILE A 1 390 ? -8.753 -0.316 -21.963 1.00 87.75 390 ILE A C 1
ATOM 3060 O O . ILE A 1 390 ? -9.113 0.492 -21.114 1.00 87.75 390 ILE A O 1
ATOM 3064 N N . GLU A 1 391 ? -9.604 -1.085 -22.646 1.00 87.50 391 GLU A N 1
ATOM 3065 C CA . GLU A 1 391 ? -11.063 -1.037 -22.498 1.00 87.50 391 GLU A CA 1
ATOM 3066 C C . GLU A 1 391 ? -11.488 -1.460 -21.091 1.00 87.50 391 GLU A C 1
ATOM 3068 O O . GLU A 1 391 ? -12.220 -0.713 -20.445 1.00 87.50 391 GLU A O 1
ATOM 3073 N N . ASP A 1 392 ? -10.928 -2.558 -20.572 1.00 86.00 392 ASP A N 1
ATOM 3074 C CA . ASP A 1 392 ? -11.184 -3.017 -19.198 1.00 86.00 392 ASP A CA 1
ATOM 3075 C C . ASP A 1 392 ? -10.848 -1.917 -18.178 1.00 86.00 392 ASP A C 1
ATOM 3077 O O . ASP A 1 392 ? -11.644 -1.602 -17.295 1.00 86.00 392 ASP A O 1
ATOM 3081 N N . MET A 1 393 ? -9.689 -1.264 -18.340 1.00 86.25 393 MET A N 1
ATOM 3082 C CA . MET A 1 393 ? -9.272 -0.178 -17.446 1.00 86.25 393 MET A CA 1
ATOM 3083 C C . MET A 1 393 ? -10.133 1.079 -17.603 1.00 86.25 393 MET A C 1
ATOM 3085 O O . MET A 1 393 ? -10.315 1.804 -16.633 1.00 86.25 393 MET A O 1
ATOM 3089 N N . ILE A 1 394 ? -10.647 1.381 -18.800 1.00 85.75 394 ILE A N 1
ATOM 3090 C CA . ILE A 1 394 ? -11.556 2.519 -19.006 1.00 85.75 394 ILE A CA 1
ATOM 3091 C C . ILE A 1 394 ? -12.916 2.241 -18.362 1.00 85.75 394 ILE A C 1
ATOM 3093 O O . ILE A 1 394 ? -13.468 3.148 -17.742 1.00 85.75 394 ILE A O 1
ATOM 3097 N N . MET A 1 395 ? -13.432 1.013 -18.457 1.00 83.56 395 MET A N 1
ATOM 3098 C CA . MET A 1 395 ? -14.682 0.620 -17.800 1.00 83.56 395 MET A CA 1
ATOM 3099 C C . MET A 1 395 ? -14.585 0.755 -16.276 1.00 83.56 395 MET A C 1
ATOM 3101 O O . MET A 1 395 ? -15.500 1.289 -15.658 1.00 83.56 395 MET A O 1
ATOM 3105 N N . GLU A 1 396 ? -13.452 0.384 -15.672 1.00 78.81 396 GLU A N 1
ATOM 3106 C CA . GLU A 1 396 ? -13.204 0.586 -14.232 1.00 78.81 396 GLU A CA 1
ATOM 3107 C C . GLU A 1 396 ? -13.165 2.069 -13.810 1.00 78.81 396 GLU A C 1
ATOM 3109 O O . GLU A 1 396 ? -13.384 2.393 -12.642 1.00 78.81 396 GLU A O 1
ATOM 3114 N N . LEU A 1 397 ? -12.874 2.989 -14.737 1.00 79.50 397 LEU A N 1
ATOM 3115 C CA . LEU A 1 397 ? -12.863 4.432 -14.467 1.00 79.50 397 LEU A CA 1
ATOM 3116 C C . LEU A 1 397 ? -14.247 5.075 -14.555 1.00 79.50 397 LEU A C 1
ATOM 3118 O O . LEU A 1 397 ? -14.403 6.221 -14.115 1.00 79.50 397 LEU A O 1
ATOM 3122 N N . GLN A 1 398 ? -15.224 4.398 -15.158 1.00 72.56 398 GLN A N 1
ATOM 3123 C CA . GLN A 1 398 ? -16.577 4.923 -15.246 1.00 72.56 398 GLN A CA 1
ATOM 3124 C C . GLN A 1 398 ? -17.225 4.841 -13.858 1.00 72.56 398 GLN A C 1
ATOM 3126 O O . GLN A 1 398 ? -17.148 3.799 -13.205 1.00 72.56 398 GLN A O 1
ATOM 3131 N N . PRO A 1 399 ? -17.835 5.932 -13.358 1.00 54.25 399 PRO A N 1
ATOM 3132 C CA . PRO A 1 399 ? -18.616 5.844 -12.135 1.00 54.25 399 PRO A CA 1
ATOM 3133 C C . PRO A 1 399 ? -19.706 4.795 -12.356 1.00 54.25 399 PRO A C 1
ATOM 3135 O O . PRO A 1 399 ? -20.408 4.856 -13.363 1.00 54.25 399 PRO A O 1
ATOM 3138 N N . MET A 1 400 ? -19.817 3.828 -11.440 1.00 45.78 400 MET A N 1
ATOM 3139 C CA . MET A 1 400 ? -20.952 2.911 -11.428 1.00 45.78 400 MET A CA 1
ATOM 3140 C C . MET A 1 400 ? -22.217 3.767 -11.391 1.00 45.78 400 MET A C 1
ATOM 3142 O O . MET A 1 400 ? -22.446 4.472 -10.407 1.00 45.78 400 MET A O 1
ATOM 3146 N N . GLU A 1 401 ? -22.986 3.770 -12.477 1.00 36.00 401 GLU A N 1
ATOM 3147 C CA . GLU A 1 401 ? -24.313 4.368 -12.472 1.00 36.00 401 GLU A CA 1
ATOM 3148 C C . GLU A 1 401 ? -25.118 3.638 -11.392 1.00 36.00 401 GLU A C 1
ATOM 3150 O O . GLU A 1 401 ? -25.247 2.414 -11.418 1.00 36.00 401 GLU A O 1
ATOM 3155 N N . GLU A 1 402 ? -25.562 4.385 -10.380 1.00 39.03 402 GLU A N 1
ATOM 3156 C CA . GLU A 1 402 ? -26.431 3.867 -9.328 1.00 39.03 402 GLU A CA 1
ATOM 3157 C C . GLU A 1 402 ? -27.708 3.325 -9.995 1.00 39.03 402 GLU A C 1
ATOM 3159 O O . GLU A 1 402 ? -28.422 4.054 -10.690 1.00 39.03 402 GLU A O 1
ATOM 3164 N N . HIS A 1 403 ? -27.963 2.028 -9.830 1.00 33.41 403 HIS A N 1
ATOM 3165 C CA . HIS A 1 403 ? -29.243 1.384 -10.124 1.00 33.41 403 HIS A CA 1
ATOM 3166 C C . HIS A 1 403 ? -29.926 0.999 -8.820 1.00 33.41 403 HIS A C 1
ATOM 3168 O O . HIS A 1 403 ? -29.227 0.450 -7.933 1.00 33.41 403 HIS A O 1
#

Sequence (403 aa):
MKGNKLLNFNFTWITNLPQLSSVDLSSNYLFWVDLPDTVKLSLKELSIADNNLKTVPAGLKKILAQSAFVDMTGNAMDCDCKLRWLIDPALSTVVHVDKFEDIICKSPDRLHGRKLKHLVDSDLECTESNHQQPQSTLTCDAMTLQQQSSLSPRLGNKLSIKRHATILDNNLQPIANGIVIADGWILTVGSALEGVAQATVNSGFSVRIGRSKKPVRVIRTLYHPLVPMKMHQYNVALIRYVGGKKTKDVDYPCFLTQNQFESVSKIVRKVSFTTRLSTKRRYAKLKPKKGRLSRACVSEKFICSKVKAGKQKKNESLLIDGSPLYLGRPGDSRMAGLGVYMKTSNLFEYAFIPIWSVSDWIGTVMKEFDSKCTINRRGATCEHLQLPSIEDMIMELQPMEEH